Protein AF-0000000066265126 (afdb_homodimer)

Solvent-accessible surface area (backbone atoms only — not comparable to full-atom values): 34921 Å² total; per-residue (Å²): 132,56,65,51,54,45,52,54,51,52,48,54,52,44,32,74,74,66,27,45,79,38,68,47,97,64,68,70,28,28,25,35,37,75,60,47,74,49,71,31,57,50,81,79,28,38,68,54,61,16,38,31,51,66,67,58,68,49,34,56,49,49,48,52,39,28,70,69,29,42,38,51,48,46,66,36,50,76,62,75,32,69,87,62,50,62,64,22,47,50,56,40,66,71,34,91,80,47,82,72,78,91,61,79,62,43,79,63,43,41,74,77,32,68,69,50,27,53,53,49,49,51,53,49,49,50,51,52,50,36,40,72,72,30,71,69,53,24,72,72,36,26,52,70,57,86,30,47,13,22,33,30,43,46,28,78,54,84,55,80,76,46,84,57,72,41,44,43,42,57,63,50,43,55,52,38,52,64,73,44,42,65,46,70,67,43,58,48,54,28,56,44,88,78,55,29,75,71,37,94,64,49,48,35,63,30,34,35,39,48,45,54,58,93,65,19,36,27,38,37,36,38,23,40,49,31,48,49,78,70,49,37,57,49,48,52,33,37,54,46,48,49,46,48,49,52,17,66,64,59,77,36,42,62,36,38,42,31,47,34,25,36,42,34,25,40,47,55,90,41,49,67,55,51,52,52,36,70,70,42,66,77,47,65,56,21,41,73,45,66,50,82,83,60,83,45,83,81,66,64,51,78,88,37,54,46,76,42,76,74,47,55,37,68,68,75,86,73,82,80,87,105,130,56,64,53,54,45,53,55,50,51,48,52,50,45,32,74,73,65,28,46,80,37,68,46,97,64,68,72,30,29,24,33,36,76,62,47,73,50,70,32,55,49,80,79,27,39,70,52,61,17,36,30,51,67,68,59,67,50,36,55,50,49,50,52,39,28,70,69,29,43,40,53,47,45,68,36,50,76,64,75,33,70,86,62,49,63,64,22,48,51,55,39,68,72,36,93,84,47,82,72,77,91,60,78,61,43,78,63,43,40,74,76,32,69,71,50,28,53,52,49,48,52,53,48,49,52,51,52,50,35,38,71,72,29,69,70,52,24,72,72,36,27,53,70,59,86,31,48,12,21,34,32,43,46,28,78,54,83,53,80,77,46,84,57,71,41,45,43,43,57,63,51,42,55,53,37,52,64,74,43,43,65,45,72,66,42,58,48,54,29,56,45,88,76,54,30,74,71,38,96,65,49,48,35,63,30,35,35,38,47,44,57,57,95,68,18,35,28,39,37,36,38,22,41,50,30,48,49,77,69,49,37,58,48,49,51,34,38,54,46,50,50,46,48,49,51,16,66,65,59,76,34,41,64,38,38,41,32,46,34,24,37,40,34,26,40,48,56,90,41,48,67,55,50,52,52,38,71,71,44,66,77,45,67,55,20,41,74,45,66,51,82,84,59,83,45,82,82,65,64,50,76,88,36,52,44,76,42,77,73,48,57,37,67,67,76,87,73,82,80,88,106

Structure (mmCIF, N/CA/C/O backbone):
data_AF-0000000066265126-model_v1
#
loop_
_entity.id
_entity.type
_entity.pdbx_description
1 polymer 'Thymidylate synthase'
#
loop_
_atom_site.group_PDB
_atom_site.id
_atom_site.type_symbol
_atom_site.label_atom_id
_atom_site.label_alt_id
_atom_site.label_comp_id
_atom_site.label_asym_id
_atom_site.label_entity_id
_atom_site.label_seq_id
_atom_site.pdbx_PDB_ins_code
_atom_site.Cartn_x
_atom_site.Cartn_y
_atom_site.Cartn_z
_atom_site.occupancy
_atom_site.B_iso_or_equiv
_atom_site.auth_seq_id
_atom_site.auth_comp_id
_atom_site.auth_asym_id
_atom_site.auth_atom_id
_atom_site.pdbx_PDB_model_num
ATOM 1 N N . MET A 1 1 ? -1.476 -4.152 -31.844 1 84.69 1 MET A N 1
ATOM 2 C CA . MET A 1 1 ? -0.713 -4.703 -30.734 1 84.69 1 MET A CA 1
ATOM 3 C C . MET A 1 1 ? -1.268 -4.211 -29.391 1 84.69 1 MET A C 1
ATOM 5 O O . MET A 1 1 ? -1.67 -3.051 -29.281 1 84.69 1 MET A O 1
ATOM 9 N N . SER A 1 2 ? -1.274 -5.195 -28.438 1 92.25 2 SER A N 1
ATOM 10 C CA . SER A 1 2 ? -1.9 -4.844 -27.172 1 92.25 2 SER A CA 1
ATOM 11 C C . SER A 1 2 ? -1.035 -3.869 -26.375 1 92.25 2 SER A C 1
ATOM 13 O O . SER A 1 2 ? 0.157 -4.109 -26.188 1 92.25 2 SER A O 1
ATOM 15 N N . GLN A 1 3 ? -1.638 -2.768 -25.938 1 95.56 3 GLN A N 1
ATOM 16 C CA . GLN A 1 3 ? -0.918 -1.829 -25.078 1 95.56 3 GLN A CA 1
ATOM 17 C C . GLN A 1 3 ? -0.693 -2.412 -23.688 1 95.56 3 GLN A C 1
ATOM 19 O O . GLN A 1 3 ? 0.295 -2.088 -23.031 1 95.56 3 GLN A O 1
ATOM 24 N N . ASN A 1 4 ? -1.605 -3.26 -23.359 1 96.88 4 ASN A N 1
ATOM 25 C CA . ASN A 1 4 ? -1.471 -3.936 -22.078 1 96.88 4 ASN A CA 1
ATOM 26 C C . ASN A 1 4 ? -0.197 -4.773 -22.016 1 96.88 4 ASN A C 1
ATOM 28 O O . ASN A 1 4 ? 0.584 -4.652 -21.062 1 96.88 4 ASN A O 1
ATOM 32 N N . GLU A 1 5 ? -0.014 -5.539 -23 1 98.06 5 GLU A N 1
ATOM 33 C CA . GLU A 1 5 ? 1.167 -6.398 -22.969 1 98.06 5 GLU A CA 1
ATOM 34 C C . GLU A 1 5 ? 2.43 -5.609 -23.312 1 98.06 5 GLU A C 1
ATOM 36 O O . GLU A 1 5 ? 3.508 -5.898 -22.781 1 98.06 5 GLU A O 1
ATOM 41 N N . GLN A 1 6 ? 2.291 -4.613 -24.156 1 98.44 6 GLN A N 1
ATOM 42 C CA . GLN A 1 6 ? 3.451 -3.812 -24.531 1 98.44 6 GLN A CA 1
ATOM 43 C C . GLN A 1 6 ? 4.086 -3.154 -23.312 1 98.44 6 GLN A C 1
ATOM 45 O O . GLN A 1 6 ? 5.312 -3.086 -23.203 1 98.44 6 GLN A O 1
ATOM 50 N N . GLN A 1 7 ? 3.295 -2.631 -22.469 1 98.38 7 GLN A N 1
ATOM 51 C CA . GLN A 1 7 ? 3.854 -1.966 -21.297 1 98.38 7 GLN A CA 1
ATOM 52 C C . GLN A 1 7 ? 4.641 -2.945 -20.438 1 98.38 7 GLN A C 1
ATOM 54 O O . GLN A 1 7 ? 5.645 -2.57 -19.828 1 98.38 7 GLN A O 1
ATOM 59 N N . TYR A 1 8 ? 4.145 -4.164 -20.328 1 98.69 8 TYR A N 1
ATOM 60 C CA . TYR A 1 8 ? 4.895 -5.199 -19.625 1 98.69 8 TYR A CA 1
ATOM 61 C C . TYR A 1 8 ? 6.254 -5.426 -20.266 1 98.69 8 TYR A C 1
ATOM 63 O O . TYR A 1 8 ? 7.277 -5.477 -19.578 1 98.69 8 TYR A O 1
ATOM 71 N N . LEU A 1 9 ? 6.234 -5.562 -21.547 1 98.81 9 LEU A N 1
ATOM 72 C CA . LEU A 1 9 ? 7.473 -5.801 -22.281 1 98.81 9 LEU A CA 1
ATOM 73 C C . LEU A 1 9 ? 8.406 -4.602 -22.172 1 98.81 9 LEU A C 1
ATOM 75 O O . LEU A 1 9 ? 9.617 -4.766 -22.016 1 98.81 9 LEU A O 1
ATOM 79 N N . ASP A 1 10 ? 7.859 -3.42 -22.266 1 98.81 10 ASP A N 1
ATOM 80 C CA . ASP A 1 10 ? 8.656 -2.209 -22.125 1 98.81 10 ASP A CA 1
ATOM 81 C C . ASP A 1 10 ? 9.344 -2.162 -20.75 1 98.81 10 ASP A C 1
ATOM 83 O O . ASP A 1 10 ? 10.508 -1.773 -20.656 1 98.81 10 ASP A O 1
ATOM 87 N N . LEU A 1 11 ? 8.594 -2.521 -19.734 1 98.88 11 LEU A N 1
ATOM 88 C CA . LEU A 1 11 ? 9.164 -2.494 -18.391 1 98.88 11 LEU A CA 1
ATOM 89 C C . LEU A 1 11 ? 10.234 -3.566 -18.234 1 98.88 11 LEU A C 1
ATOM 91 O O . LEU A 1 11 ? 11.25 -3.344 -17.578 1 98.88 11 LEU A O 1
ATOM 95 N N . ALA A 1 12 ? 10.008 -4.727 -18.797 1 98.81 12 ALA A N 1
ATOM 96 C CA . ALA A 1 12 ? 11.039 -5.758 -18.797 1 98.81 12 ALA A CA 1
ATOM 97 C C . ALA A 1 12 ? 12.352 -5.23 -19.375 1 98.81 12 ALA A C 1
ATOM 99 O O . ALA A 1 12 ? 13.414 -5.398 -18.766 1 98.81 12 ALA A O 1
ATOM 100 N N . GLN A 1 13 ? 12.211 -4.641 -20.516 1 98.81 13 GLN A N 1
ATOM 101 C CA . GLN A 1 13 ? 13.391 -4.078 -21.156 1 98.81 13 GLN A CA 1
ATOM 102 C C . GLN A 1 13 ? 14.039 -3.008 -20.281 1 98.81 13 GLN A C 1
ATOM 104 O O . GLN A 1 13 ? 15.266 -2.941 -20.172 1 98.81 13 GLN A O 1
ATOM 109 N N . LYS A 1 14 ? 13.242 -2.176 -19.719 1 98.88 14 LYS A N 1
ATOM 110 C CA . LYS A 1 14 ? 13.75 -1.106 -18.859 1 98.88 14 LYS A CA 1
ATOM 111 C C . LYS A 1 14 ? 14.539 -1.673 -17.688 1 98.88 14 LYS A C 1
ATOM 113 O O . LYS A 1 14 ? 15.578 -1.135 -17.312 1 98.88 14 LYS A O 1
ATOM 118 N N . ILE A 1 15 ? 14.008 -2.711 -17.016 1 98.81 15 ILE A N 1
ATOM 119 C CA . ILE A 1 15 ? 14.703 -3.346 -15.906 1 98.81 15 ILE A CA 1
ATOM 120 C C . ILE A 1 15 ? 16.062 -3.846 -16.359 1 98.81 15 ILE A C 1
ATOM 122 O O . ILE A 1 15 ? 17.078 -3.658 -15.672 1 98.81 15 ILE A O 1
ATOM 126 N N . LEU A 1 16 ? 16.094 -4.492 -17.516 1 98.5 16 LEU A N 1
ATOM 127 C CA . LEU A 1 16 ? 17.344 -5.02 -18.047 1 98.5 16 LEU A CA 1
ATOM 128 C C . LEU A 1 16 ? 18.344 -3.896 -18.297 1 98.5 16 LEU A C 1
ATOM 130 O O . LEU A 1 16 ? 19.547 -4.043 -18.031 1 98.5 16 LEU A O 1
ATOM 134 N N . ASP A 1 17 ? 17.828 -2.795 -18.766 1 98.56 17 ASP A N 1
ATOM 135 C CA . ASP A 1 17 ? 18.703 -1.704 -19.203 1 98.56 17 ASP A CA 1
ATOM 136 C C . ASP A 1 17 ? 19.156 -0.848 -18.016 1 98.56 17 ASP A C 1
ATOM 138 O O . ASP A 1 17 ? 20.281 -0.363 -18 1 98.56 17 ASP A O 1
ATOM 142 N N . GLU A 1 18 ? 18.234 -0.637 -17.062 1 98.38 18 GLU A N 1
ATOM 143 C CA . GLU A 1 18 ? 18.469 0.432 -16.094 1 98.38 18 GLU A CA 1
ATOM 144 C C . GLU A 1 18 ? 18.453 -0.102 -14.664 1 98.38 18 GLU A C 1
ATOM 146 O O . GLU A 1 18 ? 18.734 0.633 -13.719 1 98.38 18 GLU A O 1
ATOM 151 N N . GLY A 1 19 ? 18.062 -1.335 -14.469 1 98.25 19 GLY A N 1
ATOM 152 C CA . GLY A 1 19 ? 17.922 -1.867 -13.125 1 98.25 19 GLY A CA 1
ATOM 153 C C . GLY A 1 19 ? 19.234 -1.857 -12.344 1 98.25 19 GLY A C 1
ATOM 154 O O . GLY A 1 19 ? 20.297 -2.143 -12.891 1 98.25 19 GLY A O 1
ATOM 155 N N . SER A 1 20 ? 19.188 -1.493 -11.078 1 97.62 20 SER A N 1
ATOM 156 C CA . SER A 1 20 ? 20.344 -1.568 -10.18 1 97.62 20 SER A CA 1
ATOM 157 C C . SER A 1 20 ? 20.672 -3.014 -9.828 1 97.62 20 SER A C 1
ATOM 159 O O . SER A 1 20 ? 19.766 -3.818 -9.578 1 97.62 20 SER A O 1
ATOM 161 N N . HIS A 1 21 ? 21.953 -3.34 -9.836 1 95.75 21 HIS A N 1
ATOM 162 C CA . HIS A 1 21 ? 22.375 -4.66 -9.375 1 95.75 21 HIS A CA 1
ATOM 163 C C . HIS A 1 21 ? 22.328 -4.758 -7.855 1 95.75 21 HIS A C 1
ATOM 165 O O . HIS A 1 21 ? 22.922 -3.93 -7.16 1 95.75 21 HIS A O 1
ATOM 171 N N . LYS A 1 22 ? 21.594 -5.645 -7.371 1 93.44 22 LYS A N 1
ATOM 172 C CA . LYS A 1 22 ? 21.453 -5.828 -5.93 1 93.44 22 LYS A CA 1
ATOM 173 C C . LYS A 1 22 ? 21.625 -7.293 -5.543 1 93.44 22 LYS A C 1
ATOM 175 O O . LYS A 1 22 ? 21.312 -8.188 -6.324 1 93.44 22 LYS A O 1
ATOM 180 N N . GLY A 1 23 ? 22.156 -7.406 -4.324 1 85.38 23 GLY A N 1
ATOM 181 C CA . GLY A 1 23 ? 22.141 -8.742 -3.752 1 85.38 23 GLY A CA 1
ATOM 182 C C . GLY A 1 23 ? 20.766 -9.148 -3.256 1 85.38 23 GLY A C 1
ATOM 183 O O . GLY A 1 23 ? 19.844 -8.328 -3.207 1 85.38 23 GLY A O 1
ATOM 184 N N . ASP A 1 24 ? 20.641 -10.422 -3.025 1 77.69 24 ASP A N 1
ATOM 185 C CA . ASP A 1 24 ? 19.375 -10.914 -2.508 1 77.69 24 ASP A CA 1
ATOM 186 C C . ASP A 1 24 ? 19.578 -12.141 -1.614 1 77.69 24 ASP A C 1
ATOM 188 O O . ASP A 1 24 ? 20.703 -12.609 -1.444 1 77.69 24 ASP A O 1
ATOM 192 N N . ARG A 1 25 ? 18.5 -12.5 -1 1 71 25 ARG A N 1
ATOM 193 C CA . ARG A 1 25 ? 18.5 -13.594 -0.034 1 71 25 ARG A CA 1
ATOM 194 C C . ARG A 1 25 ? 18.953 -14.898 -0.681 1 71 25 ARG A C 1
ATOM 196 O O . ARG A 1 25 ? 19.484 -15.781 -0.003 1 71 25 ARG A O 1
ATOM 203 N N . THR A 1 26 ? 18.781 -15.031 -2.01 1 69.25 26 THR A N 1
ATOM 204 C CA . THR A 1 26 ? 19.094 -16.281 -2.707 1 69.25 26 THR A CA 1
ATOM 205 C C . THR A 1 26 ? 20.578 -16.328 -3.061 1 69.25 26 THR A C 1
ATOM 207 O O . THR A 1 26 ? 21.109 -17.391 -3.377 1 69.25 26 THR A O 1
ATOM 210 N N . GLY A 1 27 ? 21.188 -15.164 -3.158 1 77.69 27 GLY A N 1
ATOM 211 C CA . GLY A 1 27 ? 22.594 -15.086 -3.564 1 77.69 27 GLY A CA 1
ATOM 212 C C . GLY A 1 27 ? 22.766 -14.969 -5.066 1 77.69 27 GLY A C 1
ATOM 213 O O . GLY A 1 27 ? 23.891 -14.773 -5.551 1 77.69 27 GLY A O 1
ATOM 214 N N . THR A 1 28 ? 21.75 -15.039 -5.871 1 81.44 28 THR A N 1
ATOM 215 C CA . THR A 1 28 ? 21.781 -14.977 -7.328 1 81.44 28 THR A CA 1
ATOM 216 C C . THR A 1 28 ? 22.047 -13.555 -7.805 1 81.44 28 THR A C 1
ATOM 218 O O . THR A 1 28 ? 22.75 -13.352 -8.805 1 81.44 28 THR A O 1
ATOM 221 N N . GLY A 1 29 ? 21.531 -12.625 -7.168 1 91.25 29 GLY A N 1
ATOM 222 C CA . GLY A 1 29 ? 21.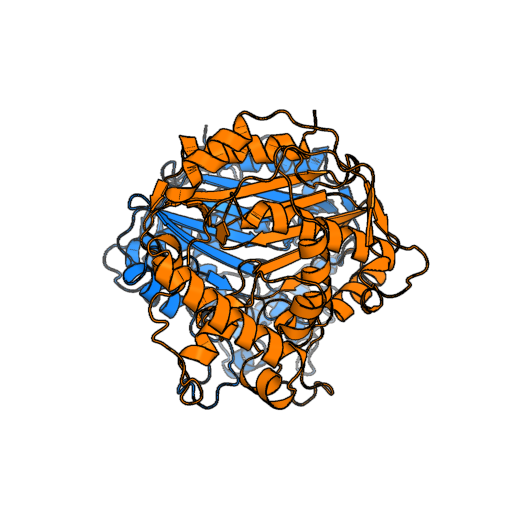594 -11.234 -7.602 1 91.25 29 GLY A CA 1
ATOM 223 C C . GLY A 1 29 ? 20.438 -10.852 -8.516 1 91.25 29 GLY A C 1
ATOM 224 O O . GLY A 1 29 ? 19.844 -11.711 -9.164 1 91.25 29 GLY A O 1
ATOM 225 N N . THR A 1 30 ? 20.109 -9.586 -8.516 1 96.31 30 THR A N 1
ATOM 226 C CA . THR A 1 30 ? 18.969 -9.109 -9.297 1 96.31 30 THR A CA 1
ATOM 227 C C . THR A 1 30 ? 19.297 -7.766 -9.945 1 96.31 30 THR A C 1
ATOM 229 O O . THR A 1 30 ? 20.25 -7.094 -9.562 1 96.31 30 THR A O 1
ATOM 232 N N . ARG A 1 31 ? 18.578 -7.52 -11.016 1 97.69 31 ARG A N 1
ATOM 233 C CA . ARG A 1 31 ? 18.375 -6.164 -11.508 1 97.69 31 ARG A CA 1
ATOM 234 C C . ARG A 1 31 ? 17.031 -5.613 -11.047 1 97.69 31 ARG A C 1
ATOM 236 O O . ARG A 1 31 ? 15.984 -6.191 -11.336 1 97.69 31 ARG A O 1
ATOM 243 N N . SER A 1 32 ? 17.125 -4.504 -10.398 1 98.12 32 SER A N 1
ATOM 244 C CA . SER A 1 32 ? 15.938 -4.07 -9.664 1 98.12 32 SER A CA 1
ATOM 245 C C . SER A 1 32 ? 15.617 -2.605 -9.93 1 98.12 32 SER A C 1
ATOM 247 O O . SER A 1 32 ? 16.531 -1.774 -10.016 1 98.12 32 SER A O 1
ATOM 249 N N . LEU A 1 33 ? 14.383 -2.318 -10.195 1 98.69 33 LEU A N 1
ATOM 250 C CA . LEU A 1 33 ? 13.844 -0.961 -10.203 1 98.69 33 LEU A CA 1
ATOM 251 C C . LEU A 1 33 ? 12.859 -0.754 -9.062 1 98.69 33 LEU A C 1
ATOM 253 O O . LEU A 1 33 ? 12.109 -1.67 -8.703 1 98.69 33 LEU A O 1
ATOM 257 N N . PHE A 1 34 ? 12.875 0.479 -8.477 1 98.75 34 PHE A N 1
ATOM 258 C CA . PHE A 1 34 ? 12.016 0.767 -7.336 1 98.75 34 PHE A CA 1
ATOM 259 C C . PHE A 1 34 ? 10.82 1.609 -7.754 1 98.75 34 PHE A C 1
ATOM 261 O O . PHE A 1 34 ? 10.977 2.627 -8.43 1 98.75 34 PHE A O 1
ATOM 268 N N . GLY A 1 35 ? 9.633 1.168 -7.383 1 98.75 35 GLY A N 1
ATOM 269 C CA . GLY A 1 35 ? 8.43 1.968 -7.535 1 98.75 35 GLY A CA 1
ATOM 270 C C . GLY A 1 35 ? 7.922 2.01 -8.969 1 98.75 35 GLY A C 1
ATOM 271 O O . GLY A 1 35 ? 7.648 3.088 -9.5 1 98.75 35 GLY A O 1
ATOM 272 N N . THR A 1 36 ? 7.848 0.89 -9.633 1 98.88 36 THR A N 1
ATOM 273 C CA . THR A 1 36 ? 7.312 0.853 -10.984 1 98.88 36 THR A CA 1
ATOM 274 C C . THR A 1 36 ? 5.789 0.725 -10.961 1 98.88 36 THR A C 1
ATOM 276 O O . THR A 1 36 ? 5.211 0.361 -9.938 1 98.88 36 THR A O 1
ATOM 279 N N . GLN A 1 37 ? 5.168 1.139 -12.055 1 98.88 37 GLN A N 1
ATOM 280 C CA . GLN A 1 37 ? 3.717 1.03 -12.164 1 98.88 37 GLN A CA 1
ATOM 281 C C . GLN A 1 37 ? 3.293 0.702 -13.594 1 98.88 37 GLN A C 1
ATOM 283 O O . GLN A 1 37 ? 3.842 1.25 -14.547 1 98.88 37 GLN A O 1
ATOM 288 N N . MET A 1 38 ? 2.438 -0.239 -13.75 1 98.88 38 MET A N 1
ATOM 289 C CA . MET A 1 38 ? 1.773 -0.564 -15.008 1 98.88 38 MET A CA 1
ATOM 290 C C . MET A 1 38 ? 0.265 -0.374 -14.891 1 98.88 38 MET A C 1
ATOM 292 O O . MET A 1 38 ? -0.299 -0.498 -13.805 1 98.88 38 MET A O 1
ATOM 296 N N . ARG A 1 39 ? -0.361 -0.034 -15.992 1 98.69 39 ARG A N 1
ATOM 297 C CA . ARG A 1 39 ? -1.805 0.166 -16.062 1 98.69 39 ARG A CA 1
ATOM 298 C C . ARG A 1 39 ? -2.43 -0.688 -17.156 1 98.69 39 ARG A C 1
ATOM 300 O O . ARG A 1 39 ? -2.088 -0.545 -18.328 1 98.69 39 ARG A O 1
ATOM 307 N N . PHE A 1 40 ? -3.322 -1.542 -16.781 1 98.81 40 PHE A N 1
ATOM 308 C CA . PHE A 1 40 ? -3.961 -2.451 -17.719 1 98.81 40 PHE A CA 1
ATOM 309 C C . PHE A 1 40 ? -5.418 -2.066 -17.938 1 98.81 40 PHE A C 1
ATOM 311 O O . PHE A 1 40 ? -6.234 -2.146 -17.016 1 98.81 40 PHE A O 1
ATOM 318 N N . ASN A 1 41 ? -5.691 -1.615 -19.141 1 98.44 41 ASN A N 1
ATOM 319 C CA . ASN A 1 41 ? -7.074 -1.37 -19.547 1 98.44 41 ASN A CA 1
ATOM 320 C C . ASN A 1 41 ? -7.812 -2.674 -19.828 1 98.44 41 ASN A C 1
ATOM 322 O O . ASN A 1 41 ? -7.57 -3.32 -20.844 1 98.44 41 ASN A O 1
ATOM 326 N N . LEU A 1 42 ? -8.766 -3.004 -18.969 1 98.44 42 LEU A N 1
ATOM 327 C CA . LEU A 1 42 ? -9.367 -4.328 -19.062 1 98.44 42 LEU A CA 1
ATOM 328 C C . LEU A 1 42 ? -10.438 -4.371 -20.141 1 98.44 42 LEU A C 1
ATOM 330 O O . LEU A 1 42 ? -10.953 -5.445 -20.469 1 98.44 42 LEU A O 1
ATOM 334 N N . ALA A 1 43 ? -10.75 -3.236 -20.734 1 96.19 43 ALA A N 1
ATOM 335 C CA . ALA A 1 43 ? -11.633 -3.203 -21.891 1 96.19 43 ALA A CA 1
ATOM 336 C C . ALA A 1 43 ? -10.922 -3.719 -23.141 1 96.19 43 ALA A C 1
ATOM 338 O O . ALA A 1 43 ? -11.57 -4.09 -24.125 1 96.19 43 ALA A O 1
ATOM 339 N N . GLU A 1 44 ? -9.641 -3.703 -23.141 1 96.5 44 GLU A N 1
ATOM 340 C CA . GLU A 1 44 ? -8.859 -4.148 -24.297 1 96.5 44 GLU A CA 1
ATOM 341 C C . GLU A 1 44 ? -8.898 -5.668 -24.438 1 96.5 44 GLU A C 1
ATOM 343 O O . GLU A 1 44 ? -8.695 -6.199 -25.531 1 96.5 44 GLU A O 1
ATOM 348 N N . GLY A 1 45 ? -9.133 -6.336 -23.359 1 97.44 45 GLY A N 1
ATOM 349 C CA . GLY A 1 45 ? -9.031 -7.777 -23.219 1 97.44 45 GLY A CA 1
ATOM 350 C C . GLY A 1 45 ? -8.445 -8.211 -21.891 1 97.44 45 GLY A C 1
ATOM 351 O O . GLY A 1 45 ? -8.008 -7.375 -21.109 1 97.44 45 GLY A O 1
ATOM 352 N N . PHE A 1 46 ? -8.484 -9.523 -21.672 1 98.69 46 PHE A N 1
ATOM 353 C CA . PHE A 1 46 ? -7.914 -10.023 -20.438 1 98.69 46 PHE A CA 1
ATOM 354 C C . PHE A 1 46 ? -6.391 -10.055 -20.516 1 98.69 46 PHE A C 1
ATOM 356 O O . PHE A 1 46 ? -5.824 -10.656 -21.438 1 98.69 46 PHE A O 1
ATOM 363 N N . PRO A 1 47 ? -5.711 -9.406 -19.594 1 98.69 47 PRO A N 1
ATOM 364 C CA . PRO A 1 47 ? -4.262 -9.227 -19.719 1 98.69 47 PRO A CA 1
ATOM 365 C C . PRO A 1 47 ? -3.475 -10.477 -19.312 1 98.69 47 PRO A C 1
ATOM 367 O O . PRO A 1 47 ? -2.664 -10.422 -18.391 1 98.69 47 PRO A O 1
ATOM 370 N N . LEU A 1 48 ? -3.697 -11.539 -20.031 1 98.69 48 LEU A N 1
ATOM 371 C CA . LEU A 1 48 ? -2.875 -12.75 -20.016 1 98.69 48 LEU A CA 1
ATOM 372 C C . LEU A 1 48 ? -1.806 -12.688 -21.109 1 98.69 48 LEU A C 1
ATOM 374 O O . LEU A 1 48 ? -2.125 -12.617 -22.297 1 98.69 48 LEU A O 1
ATOM 378 N N . LEU A 1 49 ? -0.553 -12.672 -20.672 1 98.62 49 LEU A N 1
ATOM 379 C CA . LEU A 1 49 ? 0.525 -12.438 -21.625 1 98.62 49 LEU A CA 1
ATOM 380 C C . LEU A 1 49 ? 0.488 -13.469 -22.75 1 98.62 49 LEU A C 1
ATOM 382 O O . LEU A 1 49 ? 0.12 -14.625 -22.531 1 98.62 49 LEU A O 1
ATOM 386 N N . THR A 1 50 ? 0.936 -13.078 -23.906 1 98.75 50 THR A N 1
ATOM 387 C CA . THR A 1 50 ? 0.876 -13.945 -25.078 1 98.75 50 THR A CA 1
ATOM 388 C C . THR A 1 50 ? 2.279 -14.258 -25.594 1 98.75 50 THR A C 1
ATOM 390 O O . THR A 1 50 ? 2.467 -15.195 -26.375 1 98.75 50 THR A O 1
ATOM 393 N N . THR A 1 51 ? 3.26 -13.492 -25.141 1 98.75 51 THR A N 1
ATOM 394 C CA . THR A 1 51 ? 4.629 -13.695 -25.609 1 98.75 51 THR A CA 1
ATOM 395 C C . THR A 1 51 ? 5.258 -14.906 -24.938 1 98.75 51 THR A C 1
ATOM 397 O O . THR A 1 51 ? 6.34 -15.352 -25.312 1 98.75 51 THR A O 1
ATOM 400 N N . LYS A 1 52 ? 4.668 -15.406 -23.984 1 98.44 52 LYS A N 1
ATOM 401 C CA . LYS A 1 52 ? 4.93 -16.719 -23.391 1 98.44 52 LYS A CA 1
ATOM 402 C C . LYS A 1 52 ? 3.654 -17.312 -22.797 1 98.44 52 LYS A C 1
ATOM 404 O O . LYS A 1 52 ? 2.715 -16.594 -22.469 1 98.44 52 LYS A O 1
ATOM 409 N N . LYS A 1 53 ? 3.668 -18.594 -22.734 1 98.19 53 LYS A N 1
ATOM 410 C CA . LYS A 1 53 ? 2.504 -19.25 -22.156 1 98.19 53 LYS A CA 1
ATOM 411 C C . LYS A 1 53 ? 2.404 -18.984 -20.656 1 98.19 53 LYS A C 1
ATOM 413 O O . LYS A 1 53 ? 3.381 -19.156 -19.922 1 98.19 53 LYS A O 1
ATOM 418 N N . VAL A 1 54 ? 1.302 -18.453 -20.188 1 97.81 54 VAL A N 1
ATOM 419 C CA . VAL A 1 54 ? 0.942 -18.297 -18.781 1 97.81 54 VAL A CA 1
ATOM 420 C C . VAL A 1 54 ? -0.226 -19.219 -18.438 1 97.81 54 VAL A C 1
ATOM 422 O O . VAL A 1 54 ? -1.309 -19.094 -19.016 1 97.81 54 VAL A O 1
ATOM 425 N N . PHE A 1 55 ? -0.039 -20.094 -17.594 1 97.25 55 PHE A N 1
ATOM 426 C CA . PHE A 1 55 ? -1.006 -21.156 -17.328 1 97.25 55 PHE A CA 1
ATOM 427 C C . PHE A 1 55 ? -2.139 -20.641 -16.438 1 97.25 55 PHE A C 1
ATOM 429 O O . PHE A 1 55 ? -2.023 -20.625 -15.219 1 97.25 55 PHE A O 1
ATOM 436 N N . PHE A 1 56 ? -3.236 -20.375 -17.094 1 98.25 56 PHE A N 1
ATOM 437 C CA . PHE A 1 56 ? -4.371 -19.719 -16.453 1 98.25 56 PHE A CA 1
ATOM 438 C C . PHE A 1 56 ? -4.988 -20.625 -15.391 1 98.25 56 PHE A C 1
ATOM 440 O O . PHE A 1 56 ? -5.523 -20.141 -14.391 1 98.25 56 PHE A O 1
ATOM 447 N N . GLY A 1 57 ? -4.93 -21.906 -15.555 1 97.94 57 GLY A N 1
ATOM 448 C CA . GLY A 1 57 ? -5.445 -22.828 -14.562 1 97.94 57 GLY A CA 1
ATOM 449 C C . GLY A 1 57 ? -4.809 -22.672 -13.195 1 97.94 57 GLY A C 1
ATOM 450 O O . GLY A 1 57 ? -5.48 -22.797 -12.172 1 97.94 57 GLY A O 1
ATOM 451 N N . LEU A 1 58 ? -3.529 -22.391 -13.164 1 97.81 58 LEU A N 1
ATOM 452 C CA . LEU A 1 58 ? -2.814 -22.172 -11.906 1 97.81 58 LEU A CA 1
ATOM 453 C C . LEU A 1 58 ? -3.254 -20.875 -11.258 1 97.81 58 LEU A C 1
ATOM 455 O O . LEU A 1 58 ? -3.4 -20.797 -10.031 1 97.81 58 LEU A O 1
ATOM 459 N N . ILE A 1 59 ? -3.482 -19.922 -12.078 1 98 59 ILE A N 1
ATOM 460 C CA . ILE A 1 59 ? -3.871 -18.594 -11.609 1 98 59 ILE A CA 1
ATOM 461 C C . ILE A 1 59 ? -5.254 -18.656 -10.961 1 98 59 ILE A C 1
ATOM 463 O O . ILE A 1 59 ? -5.445 -18.188 -9.844 1 98 59 ILE A O 1
ATOM 467 N N . LYS A 1 60 ? -6.254 -19.188 -11.633 1 97.88 60 LYS A N 1
ATOM 468 C CA . LYS A 1 60 ? -7.609 -19.188 -11.094 1 97.88 60 LYS A CA 1
ATOM 469 C C . LYS A 1 60 ? -7.711 -20.078 -9.859 1 97.88 60 LYS A C 1
ATOM 471 O O . LYS A 1 60 ? -8.398 -19.75 -8.898 1 97.88 60 LYS A O 1
ATOM 476 N N . SER A 1 61 ? -6.949 -21.281 -9.812 1 98.25 61 SER A N 1
ATOM 477 C CA . SER A 1 61 ? -6.992 -22.125 -8.617 1 98.25 61 SER A CA 1
ATOM 478 C C . SER A 1 61 ? -6.371 -21.422 -7.418 1 98.25 61 SER A C 1
ATOM 480 O O . SER A 1 61 ? -6.879 -21.516 -6.301 1 98.25 61 SER A O 1
ATOM 482 N N . GLU A 1 62 ? -5.312 -20.734 -7.641 1 97.81 62 GLU A N 1
ATOM 483 C CA . GLU A 1 62 ? -4.676 -20 -6.551 1 97.81 62 GLU A CA 1
ATOM 484 C C . GLU A 1 62 ? -5.578 -18.875 -6.035 1 97.81 62 GLU A C 1
ATOM 486 O O . GLU A 1 62 ? -5.715 -18.703 -4.824 1 97.81 62 GLU A O 1
ATOM 491 N N . LEU A 1 63 ? -6.152 -18.125 -6.953 1 98.38 63 LEU A N 1
ATOM 492 C CA . LEU A 1 63 ? -7.035 -17.047 -6.523 1 98.38 63 LEU A CA 1
ATOM 493 C C . LEU A 1 63 ? -8.227 -17.594 -5.746 1 98.38 63 LEU A C 1
ATOM 495 O O . LEU A 1 63 ? -8.617 -17.031 -4.719 1 98.38 63 LEU A O 1
ATOM 499 N N . LEU A 1 64 ? -8.836 -18.656 -6.254 1 98.56 64 LEU A N 1
ATOM 500 C CA . LEU A 1 64 ? -9.945 -19.281 -5.543 1 98.56 64 LEU A CA 1
ATOM 501 C C . LEU A 1 64 ? -9.508 -19.766 -4.164 1 98.56 64 LEU A C 1
ATOM 503 O O . LEU A 1 64 ? -10.266 -19.656 -3.195 1 98.56 64 LEU A O 1
ATOM 507 N N . TRP A 1 65 ? -8.266 -20.297 -4.082 1 97.75 65 TRP A N 1
ATOM 508 C CA . TRP A 1 65 ? -7.68 -20.703 -2.812 1 97.75 65 TRP A CA 1
ATOM 509 C C . TRP A 1 65 ? -7.582 -19.516 -1.855 1 97.75 65 TRP A C 1
ATOM 511 O O . TRP A 1 65 ? -7.898 -19.641 -0.671 1 97.75 65 TRP A O 1
ATOM 521 N N . PHE A 1 66 ? -7.191 -18.328 -2.342 1 97.38 66 PHE A N 1
ATOM 522 C CA . PHE A 1 66 ? -7.152 -17.109 -1.541 1 97.38 66 PHE A CA 1
ATOM 523 C C . PHE A 1 66 ? -8.555 -16.734 -1.069 1 97.38 66 PHE A C 1
ATOM 525 O O . PHE A 1 66 ? -8.758 -16.438 0.111 1 97.38 66 PHE A O 1
ATOM 532 N N . LEU A 1 67 ? -9.484 -16.766 -1.952 1 98 67 LEU A N 1
ATOM 533 C CA . LEU A 1 67 ? -10.836 -16.297 -1.67 1 98 67 LEU A CA 1
ATOM 534 C C . LEU A 1 67 ? -11.531 -17.219 -0.673 1 98 67 LEU A C 1
ATOM 536 O O . LEU A 1 67 ? -12.453 -16.797 0.026 1 98 67 LEU A O 1
ATOM 540 N N . ARG A 1 68 ? -11.039 -18.406 -0.556 1 96.12 68 ARG A N 1
ATOM 541 C CA . ARG A 1 68 ? -11.555 -19.359 0.419 1 96.12 68 ARG A CA 1
ATOM 542 C C . ARG A 1 68 ? -10.977 -19.094 1.804 1 96.12 68 ARG A C 1
ATOM 544 O O . ARG A 1 68 ? -11.461 -19.641 2.799 1 96.12 68 ARG A O 1
ATOM 551 N N . GLY A 1 69 ? -9.992 -18.281 1.845 1 95.75 69 GLY A N 1
ATOM 552 C CA . GLY A 1 69 ? -9.289 -18.031 3.098 1 95.75 69 GLY A CA 1
ATOM 553 C C . GLY A 1 69 ? -8.406 -19.203 3.518 1 95.75 69 GLY A C 1
ATOM 554 O O . GLY A 1 69 ? -8.055 -19.328 4.691 1 95.75 69 GLY A O 1
ATOM 555 N N . ASP A 1 70 ? -8.055 -19.969 2.564 1 93.62 70 ASP A N 1
ATOM 556 C CA . ASP A 1 70 ? -7.305 -21.203 2.832 1 93.62 70 ASP A CA 1
ATOM 557 C C . ASP A 1 70 ? -5.801 -20.922 2.875 1 93.62 70 ASP A C 1
ATOM 559 O O . ASP A 1 70 ? -5.312 -20 2.225 1 93.62 70 ASP A O 1
ATOM 563 N N . ASN A 1 71 ? -5.156 -21.641 3.713 1 93.81 71 ASN A N 1
ATOM 564 C CA . ASN A 1 71 ? -3.699 -21.578 3.754 1 93.81 71 ASN A CA 1
ATOM 565 C C . ASN A 1 71 ? -3.094 -22.984 3.824 1 93.81 71 ASN A C 1
ATOM 567 O O . ASN A 1 71 ? -1.937 -23.141 4.219 1 93.81 71 ASN A O 1
ATOM 571 N N . ASN A 1 72 ? -3.959 -23.984 3.592 1 95.69 72 ASN A N 1
ATOM 572 C CA . ASN A 1 72 ? -3.516 -25.359 3.35 1 95.69 72 ASN A CA 1
ATOM 573 C C . ASN A 1 72 ? -3.391 -25.641 1.858 1 95.69 72 ASN A C 1
ATOM 575 O O . ASN A 1 72 ? -4.254 -25.25 1.07 1 95.69 72 ASN A O 1
ATOM 579 N N . ILE A 1 73 ? -2.4 -26.438 1.431 1 96.62 73 ILE A N 1
ATOM 580 C CA . ILE A 1 73 ? -2.076 -26.531 0.012 1 96.62 73 ILE A CA 1
ATOM 581 C C . ILE A 1 73 ? -2.873 -27.672 -0.624 1 96.62 73 ILE A C 1
ATOM 583 O O . ILE A 1 73 ? -2.795 -27.891 -1.834 1 96.62 73 ILE A O 1
ATOM 587 N N . ARG A 1 74 ? -3.65 -28.484 0.127 1 97.81 74 ARG A N 1
ATOM 588 C CA . ARG A 1 74 ? -4.375 -29.609 -0.446 1 97.81 74 ARG A CA 1
ATOM 589 C C . ARG A 1 74 ? -5.246 -29.172 -1.614 1 97.81 74 ARG A C 1
ATOM 591 O O . ARG A 1 74 ? -5.25 -29.797 -2.672 1 97.81 74 ARG A O 1
ATOM 598 N N . PHE A 1 75 ? -5.992 -28.109 -1.432 1 97.12 75 PHE A N 1
ATOM 599 C CA . PHE A 1 75 ? -6.852 -27.625 -2.5 1 97.12 75 PHE A CA 1
ATOM 600 C C . PHE A 1 75 ? -6.047 -27.359 -3.768 1 97.12 75 PHE A C 1
ATOM 602 O O . PHE A 1 75 ? -6.492 -27.688 -4.871 1 97.12 75 PHE A O 1
ATOM 609 N N . LEU A 1 76 ? -4.93 -26.703 -3.648 1 97.62 76 LEU A N 1
ATOM 610 C CA . LEU A 1 76 ? -4.078 -26.406 -4.793 1 97.62 76 LEU A CA 1
ATOM 611 C C . LEU A 1 76 ? -3.625 -27.703 -5.48 1 97.62 76 LEU A C 1
ATOM 613 O O . LEU A 1 76 ? -3.697 -27.812 -6.707 1 97.62 76 LEU A O 1
ATOM 617 N N . LEU A 1 77 ? -3.229 -28.656 -4.668 1 97.88 77 LEU A N 1
ATOM 618 C CA . LEU A 1 77 ? -2.738 -29.922 -5.219 1 97.88 77 LEU A CA 1
ATOM 619 C C . LEU A 1 77 ? -3.865 -30.703 -5.891 1 97.88 77 LEU A C 1
ATOM 621 O O . LEU A 1 77 ? -3.643 -31.391 -6.883 1 97.88 77 LEU A O 1
ATOM 625 N N . GLU A 1 78 ? -5.055 -30.578 -5.367 1 97.75 78 GLU A N 1
ATOM 626 C CA . GLU A 1 78 ? -6.227 -31.188 -5.988 1 97.75 78 GLU A CA 1
ATOM 627 C C . GLU A 1 78 ? -6.473 -30.625 -7.383 1 97.75 78 GLU A C 1
ATOM 629 O O . GLU A 1 78 ? -7.141 -31.25 -8.203 1 97.75 78 GLU A O 1
ATOM 634 N N . HIS A 1 79 ? -5.914 -29.484 -7.641 1 97.5 79 HIS A N 1
ATOM 635 C CA . HIS A 1 79 ? -6.09 -28.844 -8.938 1 97.5 79 HIS A CA 1
ATOM 636 C C . HIS A 1 79 ? -4.762 -28.734 -9.68 1 97.5 79 HIS A C 1
ATOM 638 O O . HIS A 1 79 ? -4.57 -27.812 -10.477 1 97.5 79 HIS A O 1
ATOM 644 N N . ASN A 1 80 ? -3.836 -29.562 -9.281 1 96.38 80 ASN A N 1
ATOM 645 C CA . ASN A 1 80 ? -2.545 -29.734 -9.945 1 96.38 80 ASN A CA 1
ATOM 646 C C . ASN A 1 80 ? -1.734 -28.438 -9.906 1 96.38 80 ASN A C 1
ATOM 648 O O . ASN A 1 80 ? -1.092 -28.078 -10.898 1 96.38 80 ASN A O 1
ATOM 652 N N . ASN A 1 81 ? -1.918 -27.688 -8.93 1 96.88 81 ASN A N 1
ATOM 653 C CA . ASN A 1 81 ? -1.148 -26.469 -8.688 1 96.88 81 ASN A CA 1
ATOM 654 C C . ASN A 1 81 ? -0.03 -26.703 -7.676 1 96.88 81 ASN A C 1
ATOM 656 O O . ASN A 1 81 ? -0.291 -26.875 -6.48 1 96.88 81 ASN A O 1
ATOM 660 N N . HIS A 1 82 ? 1.197 -26.656 -8.133 1 93.25 82 HIS A N 1
ATOM 661 C CA . HIS A 1 82 ? 2.344 -27.031 -7.316 1 93.25 82 HIS A CA 1
ATOM 662 C C . HIS A 1 82 ? 3.193 -25.828 -6.949 1 93.25 82 HIS A C 1
ATOM 664 O O . HIS A 1 82 ? 4.363 -25.969 -6.59 1 93.25 82 HIS A O 1
ATOM 670 N N . ILE A 1 83 ? 2.656 -24.641 -7.047 1 87.81 83 ILE A N 1
ATOM 671 C CA . ILE A 1 83 ? 3.385 -23.391 -6.871 1 87.81 83 ILE A CA 1
ATOM 672 C C . ILE A 1 83 ? 3.869 -23.281 -5.43 1 87.81 83 ILE A C 1
ATOM 674 O O . ILE A 1 83 ? 4.965 -22.781 -5.176 1 87.81 83 ILE A O 1
ATOM 678 N N . TRP A 1 84 ? 3.133 -23.828 -4.441 1 88.94 84 TRP A N 1
ATOM 679 C CA . TRP A 1 84 ? 3.402 -23.547 -3.033 1 88.94 84 TRP A CA 1
ATOM 680 C C . TRP A 1 84 ? 3.912 -24.797 -2.326 1 88.94 84 TRP A C 1
ATOM 682 O O . TRP A 1 84 ? 4.238 -24.766 -1.139 1 88.94 84 TRP A O 1
ATOM 692 N N . ASP A 1 85 ? 3.984 -25.891 -2.959 1 91.19 85 ASP A N 1
ATOM 693 C CA . ASP A 1 85 ? 4.188 -27.156 -2.268 1 91.19 85 ASP A CA 1
ATOM 694 C C . ASP A 1 85 ? 5.609 -27.266 -1.722 1 91.19 85 ASP A C 1
ATOM 696 O O . ASP A 1 85 ? 5.859 -28 -0.768 1 91.19 85 ASP A O 1
ATOM 700 N N . GLU A 1 86 ? 6.52 -26.469 -2.35 1 88.31 86 GLU A N 1
ATOM 701 C CA . GLU A 1 86 ? 7.895 -26.594 -1.882 1 88.31 86 GLU A CA 1
ATOM 702 C C . GLU A 1 86 ? 8.055 -26.031 -0.473 1 88.31 86 GLU A C 1
ATOM 704 O O . GLU A 1 86 ? 8.875 -26.516 0.308 1 88.31 86 GLU A O 1
ATOM 709 N N . TRP A 1 87 ? 7.309 -25.062 -0.172 1 87.56 87 TRP A N 1
ATOM 710 C CA . TRP A 1 87 ? 7.367 -24.5 1.173 1 87.56 87 TRP A CA 1
ATOM 711 C C . TRP A 1 87 ? 6.867 -25.5 2.207 1 87.56 87 TRP A C 1
ATOM 713 O O . TRP A 1 87 ? 7.469 -25.656 3.271 1 87.56 87 TRP A O 1
ATOM 723 N N . ALA A 1 88 ? 5.828 -26.109 1.889 1 92.56 88 ALA A N 1
ATOM 724 C CA . ALA A 1 88 ? 5.277 -27.125 2.773 1 92.56 88 ALA A CA 1
ATOM 725 C C . ALA A 1 88 ? 6.188 -28.344 2.826 1 92.56 88 ALA A C 1
ATOM 727 O O . ALA A 1 88 ? 6.355 -28.953 3.885 1 92.56 88 ALA A O 1
ATOM 728 N N . PHE A 1 89 ? 6.738 -28.672 1.698 1 95.31 89 PHE A N 1
ATOM 729 C CA . PHE A 1 89 ? 7.668 -29.797 1.623 1 95.31 89 PHE A CA 1
ATOM 730 C C . PHE A 1 89 ? 8.859 -29.578 2.547 1 95.31 89 PHE A C 1
ATOM 732 O O . PHE A 1 89 ? 9.281 -30.484 3.262 1 95.31 89 PHE A O 1
ATOM 739 N N . LYS A 1 90 ? 9.359 -28.406 2.51 1 93.31 90 LYS A N 1
ATOM 740 C CA . LYS A 1 90 ? 10.5 -28.062 3.354 1 93.31 90 LYS A CA 1
ATOM 741 C C . LYS A 1 90 ? 10.18 -28.266 4.828 1 93.31 90 LYS A C 1
ATOM 743 O O . LYS A 1 90 ? 11 -28.797 5.582 1 93.31 90 LYS A O 1
ATOM 748 N N . LYS A 1 91 ? 9.023 -27.906 5.246 1 92.88 91 LYS A N 1
ATOM 749 C CA . LYS A 1 91 ? 8.586 -28.109 6.621 1 92.88 91 LYS A CA 1
ATOM 750 C C . LYS A 1 91 ? 8.633 -29.594 6.992 1 92.88 91 LYS A C 1
ATOM 752 O O . LYS A 1 91 ? 9.055 -29.953 8.094 1 92.88 91 LYS A O 1
ATOM 757 N N . TRP A 1 92 ? 8.227 -30.391 6.07 1 96.44 92 TRP A N 1
ATOM 758 C CA . TRP A 1 92 ? 8.18 -31.828 6.305 1 96.44 92 TRP A CA 1
ATOM 759 C C . TRP A 1 92 ? 9.586 -32.406 6.406 1 96.44 92 TRP A C 1
ATOM 761 O O . TRP A 1 92 ? 9.906 -33.125 7.363 1 96.44 92 TRP A O 1
ATOM 771 N N . ILE A 1 93 ? 10.43 -32.062 5.52 1 96.44 93 ILE A N 1
ATOM 772 C CA . ILE A 1 93 ? 11.742 -32.719 5.457 1 96.44 93 ILE A CA 1
ATOM 773 C C . ILE A 1 93 ? 12.609 -32.219 6.613 1 96.44 93 ILE A C 1
ATOM 775 O O . ILE A 1 93 ? 13.617 -32.844 6.945 1 96.44 93 ILE A O 1
ATOM 779 N N . GLU A 1 94 ? 12.25 -31.125 7.203 1 95.31 94 GLU A N 1
ATOM 780 C CA . GLU A 1 94 ? 13.008 -30.609 8.344 1 95.31 94 GLU A CA 1
ATOM 781 C C . GLU A 1 94 ? 12.422 -31.094 9.664 1 95.31 94 GLU A C 1
ATOM 783 O O . GLU A 1 94 ? 12.977 -30.828 10.734 1 95.31 94 GLU A O 1
ATOM 788 N N . SER A 1 95 ? 11.383 -31.797 9.594 1 96 95 SER A N 1
ATOM 789 C CA . SER A 1 95 ? 10.727 -32.281 10.789 1 96 95 SER A CA 1
ATOM 790 C C . SER A 1 95 ? 11.32 -33.625 11.227 1 96 95 SER A C 1
ATOM 792 O O . SER A 1 95 ? 12.062 -34.25 10.469 1 96 95 SER A O 1
ATOM 794 N N . ASP A 1 96 ? 10.898 -34.062 12.445 1 95.69 96 ASP A N 1
ATOM 795 C CA . ASP A 1 96 ? 11.359 -35.344 12.984 1 95.69 96 ASP A CA 1
ATOM 796 C C . ASP A 1 96 ? 10.594 -36.5 12.383 1 95.69 96 ASP A C 1
ATOM 798 O O . ASP A 1 96 ? 10.961 -37.656 12.578 1 95.69 96 ASP A O 1
ATOM 802 N N . LYS A 1 97 ? 9.648 -36.156 11.539 1 95.38 97 LYS A N 1
ATOM 803 C CA . LYS A 1 97 ? 8.82 -37.219 10.961 1 95.38 97 LYS A CA 1
ATOM 804 C C . LYS A 1 97 ? 9.352 -37.656 9.594 1 95.38 97 LYS A C 1
ATOM 806 O O . LYS A 1 97 ? 8.945 -38.688 9.062 1 95.38 97 LYS A O 1
ATOM 811 N N . TYR A 1 98 ? 10.203 -36.938 9.102 1 97.44 98 TYR A N 1
ATOM 812 C CA . TYR A 1 98 ? 10.805 -37.312 7.828 1 97.44 98 TYR A CA 1
ATOM 813 C C . TYR A 1 98 ? 11.953 -38.281 8.023 1 97.44 98 TYR A C 1
ATOM 815 O O . TYR A 1 98 ? 12.906 -38 8.766 1 97.44 98 TYR A O 1
ATOM 823 N N . THR A 1 99 ? 11.914 -39.438 7.281 1 95.44 99 THR A N 1
ATOM 824 C CA . THR A 1 99 ? 12.938 -40.469 7.43 1 95.44 99 THR A CA 1
ATOM 825 C C . THR A 1 99 ? 13.547 -40.844 6.078 1 95.44 99 THR A C 1
ATOM 827 O O . THR A 1 99 ? 14.156 -41.875 5.926 1 95.44 99 THR A O 1
ATOM 830 N N . GLY A 1 100 ? 13.297 -40 5.145 1 96.31 100 GLY A N 1
ATOM 831 C CA . GLY A 1 100 ? 13.82 -40.25 3.811 1 96.31 100 GLY A CA 1
ATOM 832 C C . GLY A 1 100 ? 15.25 -39.75 3.633 1 96.31 100 GLY A C 1
ATOM 833 O O . GLY A 1 100 ? 15.922 -39.438 4.609 1 96.31 100 GLY A O 1
ATOM 834 N N . PRO A 1 101 ? 15.734 -39.75 2.402 1 97.31 101 PRO A N 1
ATOM 835 C CA . PRO A 1 101 ? 17.094 -39.312 2.125 1 97.31 101 PRO A CA 1
ATOM 836 C C . PRO A 1 101 ? 17.297 -37.812 2.436 1 97.31 101 PRO A C 1
ATOM 838 O O . PRO A 1 101 ? 16.328 -37.094 2.592 1 97.31 101 PRO A O 1
ATOM 841 N N . ASP A 1 102 ? 18.562 -37.5 2.479 1 96.25 102 ASP A N 1
ATOM 842 C CA . ASP A 1 102 ? 18.922 -36.125 2.766 1 96.25 102 ASP A CA 1
ATOM 843 C C . ASP A 1 102 ? 18.359 -35.188 1.697 1 96.25 102 ASP A C 1
ATOM 845 O O . ASP A 1 102 ? 18.656 -35.344 0.51 1 96.25 102 ASP A O 1
ATOM 849 N N . MET A 1 103 ? 17.594 -34.188 2.148 1 95.56 103 MET A N 1
ATOM 850 C CA . MET A 1 103 ? 16.953 -33.25 1.229 1 95.56 103 MET A CA 1
ATOM 851 C C . MET A 1 103 ? 17.5 -31.844 1.422 1 95.56 103 MET A C 1
ATOM 853 O O . MET A 1 103 ? 16.875 -30.859 1.013 1 95.56 103 MET A O 1
ATOM 857 N N . THR A 1 104 ? 18.594 -31.734 2.051 1 91.69 104 THR A N 1
ATOM 858 C CA . THR A 1 104 ? 19.219 -30.438 2.23 1 91.69 104 THR A CA 1
ATOM 859 C C . THR A 1 104 ? 19.484 -29.766 0.882 1 91.69 104 THR A C 1
ATOM 861 O O . THR A 1 104 ? 19.969 -30.406 -0.05 1 91.69 104 THR A O 1
ATOM 864 N N . ASN A 1 105 ? 19.078 -28.5 0.689 1 88.06 105 ASN A N 1
ATOM 865 C CA . ASN A 1 105 ? 19.266 -27.719 -0.527 1 88.06 105 ASN A CA 1
ATOM 866 C C . ASN A 1 105 ? 18.656 -28.406 -1.741 1 88.06 105 ASN A C 1
ATOM 868 O O . ASN A 1 105 ? 19.25 -28.438 -2.816 1 88.06 105 ASN A O 1
ATOM 872 N N . PHE A 1 106 ? 17.531 -29.062 -1.525 1 91 106 PHE A N 1
ATOM 873 C CA . PHE A 1 106 ? 16.922 -29.875 -2.576 1 91 106 PHE A CA 1
ATOM 874 C C . PHE A 1 106 ? 16.688 -29.047 -3.832 1 91 106 PHE A C 1
ATOM 876 O O . PHE A 1 106 ? 16.828 -29.547 -4.949 1 91 106 PHE A O 1
ATOM 883 N N . GLY A 1 107 ? 16.312 -27.719 -3.691 1 84 107 GLY A N 1
ATOM 884 C CA . GLY A 1 107 ? 16.062 -26.875 -4.84 1 84 107 GLY A CA 1
ATOM 885 C C . GLY A 1 107 ? 17.281 -26.703 -5.734 1 84 107 GLY A C 1
ATOM 886 O O . GLY A 1 107 ? 17.188 -26.844 -6.957 1 84 107 GLY A O 1
ATOM 887 N N . LEU A 1 108 ? 18.359 -26.5 -5.16 1 82.25 108 LEU A N 1
ATOM 888 C CA . LEU A 1 108 ? 19.609 -26.312 -5.895 1 82.25 108 LEU A CA 1
ATOM 889 C C . LEU A 1 108 ? 20.156 -27.641 -6.387 1 82.25 108 LEU A C 1
ATOM 891 O O . LEU A 1 108 ? 20.562 -27.766 -7.543 1 82.25 108 LEU A O 1
ATOM 895 N N . ARG A 1 109 ? 20.125 -28.609 -5.512 1 88.38 109 ARG A N 1
ATOM 896 C CA . ARG A 1 109 ? 20.719 -29.906 -5.809 1 88.38 109 ARG A CA 1
ATOM 897 C C . ARG A 1 109 ? 19.969 -30.609 -6.938 1 88.38 109 ARG A C 1
ATOM 899 O O . ARG A 1 109 ? 20.562 -31.312 -7.746 1 88.38 109 ARG A O 1
ATOM 906 N N . SER A 1 110 ? 18.656 -30.422 -6.977 1 89.81 110 SER A N 1
ATOM 907 C CA . SER A 1 110 ? 17.844 -31.094 -7.98 1 89.81 110 SER A CA 1
ATOM 908 C C . SER A 1 110 ? 18.141 -30.562 -9.375 1 89.81 110 SER A C 1
ATOM 910 O O . SER A 1 110 ? 17.859 -31.234 -10.375 1 89.81 110 SER A O 1
ATOM 912 N N . GLN A 1 111 ? 18.734 -29.375 -9.461 1 82.06 111 GLN A N 1
ATOM 913 C CA . GLN A 1 111 ? 19.031 -28.766 -10.742 1 82.06 111 GLN A CA 1
ATOM 914 C C . GLN A 1 111 ? 20.406 -29.203 -11.266 1 82.06 111 GLN A C 1
ATOM 916 O O . GLN A 1 111 ? 20.656 -29.141 -12.469 1 82.06 111 GLN A O 1
ATOM 921 N N . THR A 1 112 ? 21.266 -29.656 -10.406 1 87.25 112 THR A N 1
ATOM 922 C CA . THR A 1 112 ? 22.641 -29.906 -10.797 1 87.25 112 THR A CA 1
ATOM 923 C C . THR A 1 112 ? 22.969 -31.406 -10.742 1 87.25 112 THR A C 1
ATOM 925 O O . THR A 1 112 ? 23.922 -31.859 -11.383 1 87.25 112 THR A O 1
ATOM 928 N N . ASP A 1 113 ? 22.234 -32.188 -10.016 1 93.44 113 ASP A N 1
ATOM 929 C CA . ASP A 1 113 ? 22.469 -33.625 -9.812 1 93.44 113 ASP A CA 1
ATOM 930 C C . ASP A 1 113 ? 21.266 -34.438 -10.273 1 93.44 113 ASP A C 1
ATOM 932 O O . ASP A 1 113 ? 20.281 -34.562 -9.547 1 93.44 113 ASP A O 1
ATOM 936 N N . GLU A 1 114 ? 21.438 -35.125 -11.305 1 93.69 114 GLU A N 1
ATOM 937 C CA . GLU A 1 114 ? 20.344 -35.875 -11.93 1 93.69 114 GLU A CA 1
ATOM 938 C C . GLU A 1 114 ? 19.875 -37 -11.023 1 93.69 114 GLU A C 1
ATOM 940 O O . GLU A 1 114 ? 18.688 -37.312 -10.984 1 93.69 114 GLU A O 1
ATOM 945 N N . ASN A 1 115 ? 20.875 -37.594 -10.469 1 95.25 115 ASN A N 1
ATOM 946 C CA . ASN A 1 115 ? 20.5 -38.656 -9.555 1 95.25 115 ASN A CA 1
ATOM 947 C C . ASN A 1 115 ? 19.703 -38.156 -8.375 1 95.25 115 ASN A C 1
ATOM 949 O O . ASN A 1 115 ? 18.719 -38.781 -7.961 1 95.25 115 ASN A O 1
ATOM 953 N N . PHE A 1 116 ? 20.125 -37.094 -7.871 1 95.5 116 PHE A N 1
ATOM 954 C CA . PHE A 1 116 ? 19.406 -36.469 -6.762 1 95.5 116 PHE A CA 1
ATOM 955 C C . PHE A 1 116 ? 18.016 -36 -7.215 1 95.5 116 PHE A C 1
ATOM 957 O O . PHE A 1 116 ? 17.047 -36.094 -6.461 1 95.5 116 PHE A O 1
ATOM 964 N N . ALA A 1 117 ? 17.938 -35.562 -8.383 1 94.69 117 ALA A N 1
ATOM 965 C CA . ALA A 1 117 ? 16.672 -35.094 -8.914 1 94.69 117 ALA A CA 1
ATOM 966 C C . ALA A 1 117 ? 15.617 -36.188 -8.906 1 94.69 117 ALA A C 1
ATOM 968 O O . ALA A 1 117 ? 14.438 -35.938 -8.641 1 94.69 117 ALA A O 1
ATOM 969 N N . LYS A 1 118 ? 16.078 -37.344 -9.188 1 96.19 118 LYS A N 1
ATOM 970 C CA . LYS A 1 118 ? 15.164 -38.469 -9.18 1 96.19 118 LYS A CA 1
ATOM 971 C C . LYS A 1 118 ? 14.688 -38.781 -7.766 1 96.19 118 LYS A C 1
ATOM 973 O O . LYS A 1 118 ? 13.508 -39.062 -7.547 1 96.19 118 LYS A O 1
ATOM 978 N N . ILE A 1 119 ? 15.625 -38.75 -6.871 1 96.5 119 ILE A N 1
ATOM 979 C CA . ILE A 1 119 ? 15.305 -39 -5.473 1 96.5 119 ILE A CA 1
ATOM 980 C C . ILE A 1 119 ? 14.359 -37.906 -4.953 1 96.5 119 ILE A C 1
ATOM 982 O O . ILE A 1 119 ? 13.391 -38.219 -4.25 1 96.5 119 ILE A O 1
ATOM 986 N N . TYR A 1 120 ? 14.664 -36.719 -5.297 1 96 120 TYR A N 1
ATOM 987 C CA . TYR A 1 120 ? 13.82 -35.594 -4.906 1 96 120 TYR A CA 1
ATOM 988 C C . TYR A 1 120 ? 12.398 -35.781 -5.43 1 96 120 TYR A C 1
ATOM 990 O O . TYR A 1 120 ? 11.43 -35.594 -4.684 1 96 120 TYR A O 1
ATOM 998 N N . LYS A 1 121 ? 12.289 -36.156 -6.629 1 95.62 121 LYS A N 1
ATOM 999 C CA . LYS A 1 121 ? 10.977 -36.344 -7.234 1 95.62 121 LYS A CA 1
ATOM 1000 C C . LYS A 1 121 ? 10.195 -37.438 -6.504 1 95.62 121 LYS A C 1
ATOM 1002 O O . LYS A 1 121 ? 8.992 -37.281 -6.266 1 95.62 121 LYS A O 1
ATOM 1007 N N . GLU A 1 122 ? 10.891 -38.406 -6.188 1 96.81 122 GLU A N 1
ATOM 1008 C CA . GLU A 1 122 ? 10.25 -39.5 -5.473 1 96.81 122 GLU A CA 1
ATOM 1009 C C . GLU A 1 122 ? 9.703 -39.031 -4.125 1 96.81 122 GLU A C 1
ATOM 1011 O O . GLU A 1 122 ? 8.57 -39.344 -3.768 1 96.81 122 GLU A O 1
ATOM 1016 N N . GLN A 1 123 ? 10.508 -38.344 -3.414 1 97.12 123 GLN A N 1
ATOM 1017 C CA . GLN A 1 123 ? 10.094 -37.875 -2.104 1 97.12 123 GLN A CA 1
ATOM 1018 C C . GLN A 1 123 ? 8.969 -36.844 -2.23 1 97.12 123 GLN A C 1
ATOM 1020 O O . GLN A 1 123 ? 8.055 -36.812 -1.402 1 97.12 123 GLN A O 1
ATOM 1025 N N . LYS A 1 124 ? 9.062 -36.031 -3.23 1 96.69 124 LYS A N 1
ATOM 1026 C CA . LYS A 1 124 ? 8.016 -35.031 -3.488 1 96.69 124 LYS A CA 1
ATOM 1027 C C . LYS A 1 124 ? 6.688 -35.719 -3.811 1 96.69 124 LYS A C 1
ATOM 1029 O O . LYS A 1 124 ? 5.629 -35.281 -3.357 1 96.69 124 LYS A O 1
ATOM 1034 N N . ASP A 1 125 ? 6.793 -36.781 -4.555 1 97.25 125 ASP A N 1
ATOM 1035 C CA . ASP A 1 125 ? 5.594 -37.531 -4.902 1 97.25 125 ASP A CA 1
ATOM 1036 C C . ASP A 1 125 ? 4.945 -38.125 -3.658 1 97.25 125 ASP A C 1
ATOM 1038 O O . ASP A 1 125 ? 3.719 -38.125 -3.529 1 97.25 125 ASP A O 1
ATOM 1042 N N . ILE A 1 126 ? 5.781 -38.625 -2.807 1 97.56 126 ILE A N 1
ATOM 1043 C CA . ILE A 1 126 ? 5.285 -39.188 -1.548 1 97.56 126 ILE A CA 1
ATOM 1044 C C . ILE A 1 126 ? 4.598 -38.062 -0.745 1 97.56 126 ILE A C 1
ATOM 1046 O O . ILE A 1 126 ? 3.49 -38.281 -0.237 1 97.56 126 ILE A O 1
ATOM 1050 N N . PHE A 1 127 ? 5.242 -36.969 -0.643 1 97.94 127 PHE A N 1
ATOM 1051 C CA . PHE A 1 127 ? 4.711 -35.844 0.081 1 97.94 127 PHE A CA 1
ATOM 1052 C C . PHE A 1 127 ? 3.354 -35.438 -0.475 1 97.94 127 PHE A C 1
ATOM 1054 O O . PHE A 1 127 ? 2.385 -35.281 0.276 1 97.94 127 PHE A O 1
ATOM 1061 N N . VAL A 1 128 ? 3.271 -35.25 -1.793 1 98.19 128 VAL A N 1
ATOM 1062 C CA . VAL A 1 128 ? 2.053 -34.812 -2.463 1 98.19 128 VAL A CA 1
ATOM 1063 C C . VAL A 1 128 ? 0.938 -35.812 -2.227 1 98.19 128 VAL A C 1
ATOM 1065 O O . VAL A 1 128 ? -0.196 -35.438 -1.916 1 98.19 128 VAL A O 1
ATOM 1068 N N . ASN A 1 129 ? 1.276 -37.062 -2.379 1 98.25 129 ASN A N 1
ATOM 1069 C CA . ASN A 1 129 ? 0.303 -38.125 -2.137 1 98.25 129 ASN A CA 1
ATOM 1070 C C . ASN A 1 129 ? -0.23 -38.094 -0.708 1 98.25 129 ASN A C 1
ATOM 1072 O O . ASN A 1 129 ? -1.428 -38.281 -0.481 1 98.25 129 ASN A O 1
ATOM 1076 N N . ASN A 1 130 ? 0.667 -37.875 0.228 1 98.12 130 ASN A N 1
ATOM 1077 C CA . ASN A 1 130 ? 0.264 -37.812 1.629 1 98.12 130 ASN A CA 1
ATOM 1078 C C . ASN A 1 130 ? -0.639 -36.594 1.896 1 98.12 130 ASN A C 1
ATOM 1080 O O . ASN A 1 130 ? -1.627 -36.719 2.625 1 98.12 130 ASN A O 1
ATOM 1084 N N . ILE A 1 131 ? -0.338 -35.438 1.342 1 98.31 131 ILE A N 1
ATOM 1085 C CA . ILE A 1 131 ? -1.174 -34.25 1.52 1 98.31 131 ILE A CA 1
ATOM 1086 C C . ILE A 1 131 ? -2.572 -34.531 0.97 1 98.31 131 ILE A C 1
ATOM 1088 O O . ILE A 1 131 ? -3.572 -34.156 1.59 1 98.31 131 ILE A O 1
ATOM 1092 N N . LEU A 1 132 ? -2.672 -35.25 -0.148 1 98.38 132 LEU A N 1
ATOM 1093 C CA . LEU A 1 132 ? -3.932 -35.438 -0.855 1 98.38 132 LEU A CA 1
ATOM 1094 C C . LEU A 1 132 ? -4.777 -36.5 -0.17 1 98.38 132 LEU A C 1
ATOM 1096 O O . LEU A 1 132 ? -6.008 -36.438 -0.178 1 98.38 132 LEU A O 1
ATOM 1100 N N . ASN A 1 133 ? -4.098 -37.469 0.487 1 98.25 133 ASN A N 1
ATOM 1101 C CA . ASN A 1 133 ? -4.855 -38.656 0.851 1 98.25 133 ASN A CA 1
ATOM 1102 C C . ASN A 1 133 ? -4.785 -38.938 2.35 1 98.25 133 ASN A C 1
ATOM 1104 O O . ASN A 1 133 ? -5.469 -39.812 2.855 1 98.25 133 ASN A O 1
ATOM 1108 N N . ASP A 1 134 ? -3.965 -38.25 3.092 1 98.12 134 ASP A N 1
ATOM 1109 C CA . ASP A 1 134 ? -3.795 -38.438 4.527 1 98.12 134 ASP A CA 1
ATOM 1110 C C . ASP A 1 134 ? -4.16 -37.188 5.309 1 98.12 134 ASP A C 1
ATOM 1112 O O . ASP A 1 134 ? -3.357 -36.25 5.406 1 98.12 134 ASP A O 1
ATOM 1116 N N . ASP A 1 135 ? -5.223 -37.219 5.996 1 97.69 135 ASP A N 1
ATOM 1117 C CA . ASP A 1 135 ? -5.766 -36.062 6.691 1 97.69 135 ASP A CA 1
ATOM 1118 C C . ASP A 1 135 ? -4.844 -35.625 7.824 1 97.69 135 ASP A C 1
ATOM 1120 O O . ASP A 1 135 ? -4.672 -34.406 8.062 1 97.69 135 ASP A O 1
ATOM 1124 N N . GLU A 1 136 ? -4.309 -36.531 8.523 1 97.38 136 GLU A N 1
ATOM 1125 C CA . GLU A 1 136 ? -3.404 -36.188 9.617 1 97.38 136 GLU A CA 1
ATOM 1126 C C . GLU A 1 136 ? -2.141 -35.531 9.102 1 97.38 136 GLU A C 1
ATOM 1128 O O . GLU A 1 136 ? -1.654 -34.562 9.703 1 97.38 136 GLU A O 1
ATOM 1133 N N . PHE A 1 137 ? -1.655 -36.062 8.016 1 97.62 137 PHE A N 1
ATOM 1134 C CA . PHE A 1 137 ? -0.448 -35.531 7.418 1 97.62 137 PHE A CA 1
ATOM 1135 C C . PHE A 1 137 ? -0.695 -34.094 6.91 1 97.62 137 PHE A C 1
ATOM 1137 O O . PHE A 1 137 ? 0.124 -33.219 7.129 1 97.62 137 PHE A O 1
ATOM 1144 N N . LYS A 1 138 ? -1.801 -33.906 6.258 1 96.5 138 LYS A N 1
ATOM 1145 C CA . LYS A 1 138 ? -2.133 -32.562 5.727 1 96.5 138 LYS A CA 1
ATOM 1146 C C . LYS A 1 138 ? -2.279 -31.547 6.848 1 96.5 138 LYS A C 1
ATOM 1148 O O . LYS A 1 138 ? -1.876 -30.391 6.699 1 96.5 138 LYS A O 1
ATOM 1153 N N . GLU A 1 139 ? -2.826 -31.953 7.98 1 96.69 139 GLU A N 1
ATOM 1154 C CA . GLU A 1 139 ? -3.004 -31.047 9.117 1 96.69 139 GLU A CA 1
ATOM 1155 C C . GLU A 1 139 ? -1.659 -30.625 9.703 1 96.69 139 GLU A C 1
ATOM 1157 O O . GLU A 1 139 ? -1.515 -29.516 10.195 1 96.69 139 GLU A O 1
ATOM 1162 N N . GLU A 1 140 ? -0.771 -31.453 9.578 1 96.31 140 GLU A N 1
ATOM 1163 C CA . GLU A 1 140 ? 0.521 -31.188 10.195 1 96.31 140 GLU A CA 1
ATOM 1164 C C . GLU A 1 140 ? 1.447 -30.438 9.242 1 96.31 140 GLU A C 1
ATOM 1166 O O . GLU A 1 140 ? 2.209 -29.562 9.656 1 96.31 140 GLU A O 1
ATOM 1171 N N . PHE A 1 141 ? 1.362 -30.719 7.957 1 96.5 141 PHE A N 1
ATOM 1172 C CA . PHE A 1 141 ? 2.428 -30.234 7.086 1 96.5 141 PHE A CA 1
ATOM 1173 C C . PHE A 1 141 ? 1.855 -29.453 5.91 1 96.5 141 PHE A C 1
ATOM 1175 O O . PHE A 1 141 ? 2.605 -28.875 5.117 1 96.5 141 PHE A O 1
ATOM 1182 N N . GLY A 1 142 ? 0.592 -29.297 5.863 1 96.38 142 GLY A N 1
ATOM 1183 C CA . GLY A 1 142 ? -0.017 -28.734 4.668 1 96.38 142 GLY A CA 1
ATOM 1184 C C . GLY A 1 142 ? -0.182 -27.234 4.727 1 96.38 142 GLY A C 1
ATOM 1185 O O . GLY A 1 142 ? -0.501 -26.594 3.717 1 96.38 142 GLY A O 1
ATOM 1186 N N . TYR A 1 143 ? 0.048 -26.594 5.859 1 94.31 143 TYR A N 1
ATOM 1187 C CA . TYR A 1 143 ? -0.188 -25.156 6.039 1 94.31 143 TYR A CA 1
ATOM 1188 C C . TYR A 1 143 ? 1.08 -24.359 5.77 1 94.31 143 TYR A C 1
ATOM 1190 O O . TYR A 1 143 ? 2.174 -24.766 6.164 1 94.31 143 TYR A O 1
ATOM 1198 N N . ILE A 1 144 ? 0.927 -23.266 5.082 1 91.25 144 ILE A N 1
ATOM 1199 C CA . ILE A 1 144 ? 2.113 -22.5 4.703 1 91.25 144 ILE A CA 1
ATOM 1200 C C . ILE A 1 144 ? 2.158 -21.203 5.492 1 91.25 144 ILE A C 1
ATOM 1202 O O . ILE A 1 144 ? 2.922 -20.297 5.156 1 91.25 144 ILE A O 1
ATOM 1206 N N . GLY A 1 145 ? 1.38 -21.016 6.551 1 89.12 145 GLY A N 1
ATOM 1207 C CA . GLY A 1 145 ? 1.38 -19.828 7.371 1 89.12 145 GLY A CA 1
ATOM 1208 C C . GLY A 1 145 ? 0.215 -18.891 7.078 1 89.12 145 GLY A C 1
ATOM 1209 O O . GLY A 1 145 ? -0.645 -19.219 6.254 1 89.12 145 GLY A O 1
ATOM 1210 N N . ASN A 1 146 ? 0.224 -17.766 7.809 1 87.81 146 ASN A N 1
ATOM 1211 C CA . ASN A 1 146 ? -0.844 -16.781 7.66 1 87.81 146 ASN A CA 1
ATOM 1212 C C . ASN A 1 146 ? -0.525 -15.773 6.566 1 87.81 146 ASN A C 1
ATOM 1214 O O . ASN A 1 146 ? -0.058 -14.664 6.852 1 87.81 146 ASN A O 1
ATOM 1218 N N . VAL A 1 147 ? -0.917 -16.156 5.375 1 86.81 147 VAL A N 1
ATOM 1219 C CA . VAL A 1 147 ? -0.591 -15.289 4.246 1 86.81 147 VAL A CA 1
ATOM 1220 C C . VAL A 1 147 ? -1.788 -15.203 3.303 1 86.81 147 VAL A C 1
ATOM 1222 O O . VAL A 1 147 ? -2.666 -16.062 3.316 1 86.81 147 VAL A O 1
ATOM 1225 N N . TYR A 1 148 ? -1.83 -14.094 2.531 1 91.25 148 TYR A N 1
ATOM 1226 C CA . TYR A 1 148 ? -2.779 -13.859 1.45 1 91.25 148 TYR A CA 1
ATOM 1227 C C . TYR A 1 148 ? -4.207 -14.148 1.902 1 91.25 148 TYR A C 1
ATOM 1229 O O . TYR A 1 148 ? -4.75 -13.438 2.748 1 91.25 148 TYR A O 1
ATOM 1237 N N . GLY A 1 149 ? -4.676 -15.344 1.477 1 91.81 149 GLY A N 1
ATOM 1238 C CA . GLY A 1 149 ? -6.078 -15.664 1.707 1 91.81 149 GLY A CA 1
ATOM 1239 C C . GLY A 1 149 ? -6.453 -15.664 3.176 1 91.81 149 GLY A C 1
ATOM 1240 O O . GLY A 1 149 ? -7.516 -15.164 3.551 1 91.81 149 GLY A O 1
ATOM 1241 N N . LYS A 1 150 ? -5.598 -16.219 3.973 1 93.25 150 LYS A N 1
ATOM 1242 C CA . LYS A 1 150 ? -5.848 -16.25 5.41 1 93.25 150 LYS A CA 1
ATOM 1243 C C . LYS A 1 150 ? -5.98 -14.828 5.965 1 93.25 150 LYS A C 1
ATOM 1245 O O . LYS A 1 150 ? -6.883 -14.547 6.762 1 93.25 150 LYS A O 1
ATOM 1250 N N . LEU A 1 151 ? -5.168 -13.953 5.566 1 94.31 151 LEU A N 1
ATOM 1251 C CA . LEU A 1 151 ? -5.215 -12.57 6.027 1 94.31 151 LEU A CA 1
ATOM 1252 C C . LEU A 1 151 ? -6.406 -11.836 5.418 1 94.31 151 LEU A C 1
ATOM 1254 O O . LEU A 1 151 ? -6.969 -10.938 6.043 1 94.31 151 LEU A O 1
ATOM 1258 N N . TRP A 1 152 ? -6.852 -12.297 4.242 1 96.56 152 TRP A N 1
ATOM 1259 C CA . TRP A 1 152 ? -7.988 -11.672 3.578 1 96.56 152 TRP A CA 1
ATOM 1260 C C . TRP A 1 152 ? -9.289 -12.016 4.289 1 96.56 152 TRP A C 1
ATOM 1262 O O . TRP A 1 152 ? -10.141 -11.148 4.496 1 96.56 152 TRP A O 1
ATOM 1272 N N . ARG A 1 153 ? -9.391 -13.289 4.723 1 96.31 153 ARG A N 1
ATOM 1273 C CA . ARG A 1 153 ? -10.703 -13.797 5.109 1 96.31 153 ARG A CA 1
ATOM 1274 C C . ARG A 1 153 ? -10.781 -14.008 6.617 1 96.31 153 ARG A C 1
ATOM 1276 O O . ARG A 1 153 ? -11.875 -14.133 7.172 1 96.31 153 ARG A O 1
ATOM 1283 N N . SER A 1 154 ? -9.578 -14.031 7.273 1 93.5 154 SER A N 1
ATOM 1284 C CA . SER A 1 154 ? -9.57 -14.352 8.695 1 93.5 154 SER A CA 1
ATOM 1285 C C . SER A 1 154 ? -8.523 -13.539 9.438 1 93.5 154 SER A C 1
ATOM 1287 O O . SER A 1 154 ? -7.719 -14.086 10.195 1 93.5 154 SER A O 1
ATOM 1289 N N . TRP A 1 155 ? -8.555 -12.281 9.227 1 92.06 155 TRP A N 1
ATOM 1290 C CA . TRP A 1 155 ? -7.664 -11.391 9.961 1 92.06 155 TRP A CA 1
ATOM 1291 C C . TRP A 1 155 ? -7.914 -11.492 11.469 1 92.06 155 TRP A C 1
ATOM 1293 O O . TRP A 1 155 ? -9.023 -11.227 11.938 1 92.06 155 TRP A O 1
ATOM 1303 N N . GLU A 1 156 ? -6.953 -11.852 12.211 1 83.94 156 GLU A N 1
ATOM 1304 C CA . GLU A 1 156 ? -7.109 -12.086 13.641 1 83.94 156 GLU A CA 1
ATOM 1305 C C . GLU A 1 156 ? -7.336 -10.781 14.391 1 83.94 156 GLU A C 1
ATOM 1307 O O . GLU A 1 156 ? -6.715 -9.758 14.078 1 83.94 156 GLU A O 1
ATOM 1312 N N . THR A 1 157 ? -8.273 -10.789 15.258 1 75.06 157 THR A N 1
ATOM 1313 C CA . THR A 1 157 ? -8.641 -9.617 16.047 1 75.06 157 THR A CA 1
ATOM 1314 C C . THR A 1 157 ? -8.508 -9.898 17.531 1 75.06 157 THR A C 1
ATOM 1316 O O . THR A 1 157 ? -8.555 -11.055 17.953 1 75.06 157 THR A O 1
ATOM 1319 N N . ASN A 1 158 ? -8.094 -8.836 18.219 1 61 158 ASN A N 1
ATOM 1320 C CA . ASN A 1 158 ? -8.125 -8.922 19.672 1 61 158 ASN A CA 1
ATOM 1321 C C . ASN A 1 158 ? -9.508 -8.586 20.219 1 61 158 ASN A C 1
ATOM 1323 O O . ASN A 1 158 ? -9.734 -8.648 21.438 1 61 158 ASN A O 1
ATOM 1327 N N . SER A 1 159 ? -10.328 -8.117 19.406 1 54.44 159 SER A N 1
ATOM 1328 C CA . SER A 1 159 ? -11.602 -7.609 19.891 1 54.44 159 SER A CA 1
ATOM 1329 C C . SER A 1 159 ? -12.438 -8.727 20.516 1 54.44 159 SER A C 1
ATOM 1331 O O . SER A 1 159 ? -12.648 -9.766 19.891 1 54.44 159 SER A O 1
ATOM 1333 N N . LEU A 1 160 ? -12.5 -8.5 21.859 1 47.25 160 LEU A N 1
ATOM 1334 C CA . LEU A 1 160 ? -13.391 -9.383 22.594 1 47.25 160 LEU A CA 1
ATOM 1335 C C . LEU A 1 160 ? -14.812 -9.312 22.047 1 47.25 160 LEU A C 1
ATOM 1337 O O . LEU A 1 160 ? -15.617 -10.219 22.266 1 47.25 160 LEU A O 1
ATOM 1341 N N . THR A 1 161 ? -15.219 -8.133 21.703 1 41.59 161 THR A N 1
ATOM 1342 C CA . THR A 1 161 ? -16.625 -7.902 21.375 1 41.59 161 THR A CA 1
ATOM 1343 C C . THR A 1 161 ? -16.922 -8.375 19.953 1 41.59 161 THR A C 1
ATOM 1345 O O . THR A 1 161 ? -18.062 -8.281 19.5 1 41.59 161 THR A O 1
ATOM 1348 N N . ALA A 1 162 ? -15.875 -8.352 19.188 1 45.19 162 ALA A N 1
ATOM 1349 C CA . ALA A 1 162 ? -16.234 -8.82 17.844 1 45.19 162 ALA A CA 1
ATOM 1350 C C . ALA A 1 162 ? -16.797 -10.242 17.906 1 45.19 162 ALA A C 1
ATOM 1352 O O . ALA A 1 162 ? -16.203 -11.133 18.516 1 45.19 162 ALA A O 1
ATOM 1353 N N . GLY A 1 163 ? -17.984 -10.445 18.031 1 40.47 163 GLY A N 1
ATOM 1354 C CA . GLY A 1 163 ? -18.641 -11.742 18 1 40.47 163 GLY A CA 1
ATOM 1355 C C . GLY A 1 163 ? -17.812 -12.797 17.281 1 40.47 163 GLY A C 1
ATOM 1356 O O . GLY A 1 163 ? -17.828 -13.969 17.672 1 40.47 163 GLY A O 1
ATOM 1357 N N . ASP A 1 164 ? -17.344 -12.5 16.031 1 55.41 164 ASP A N 1
ATOM 1358 C CA . ASP A 1 164 ? -16.531 -13.492 15.328 1 55.41 164 ASP A CA 1
ATOM 1359 C C . ASP A 1 164 ? -15.047 -13.242 15.555 1 55.41 164 ASP A C 1
ATOM 1361 O O . ASP A 1 164 ? -14.617 -12.094 15.703 1 55.41 164 ASP A O 1
ATOM 1365 N N . GLU A 1 165 ? -14.211 -14.18 15.82 1 72.31 165 GLU A N 1
ATOM 1366 C CA . GLU A 1 165 ? -12.805 -14.266 16.219 1 72.31 165 GLU A CA 1
ATOM 1367 C C . GLU A 1 165 ? -11.891 -13.711 15.125 1 72.31 165 GLU A C 1
ATOM 1369 O O . GLU A 1 165 ? -10.734 -13.375 15.391 1 72.31 165 GLU A O 1
ATOM 1374 N N . THR A 1 166 ? -12.5 -13.336 13.844 1 88.19 166 THR A N 1
ATOM 1375 C CA . THR A 1 166 ? -11.633 -12.844 12.781 1 88.19 166 THR A CA 1
ATOM 1376 C C . THR A 1 166 ? -12.375 -11.867 11.883 1 88.19 166 THR A C 1
ATOM 1378 O O . THR A 1 166 ? -13.609 -11.805 11.906 1 88.19 166 THR A O 1
ATOM 1381 N N . VAL A 1 167 ? -11.797 -10.977 11.195 1 92.5 167 VAL A N 1
ATOM 1382 C CA . VAL A 1 167 ? -12.344 -10.047 10.219 1 92.5 167 VAL A CA 1
ATOM 1383 C C . VAL A 1 167 ? -12.25 -10.648 8.812 1 92.5 167 VAL A C 1
ATOM 1385 O O . VAL A 1 167 ? -11.172 -11.062 8.383 1 92.5 167 VAL A O 1
ATOM 1388 N N . ASP A 1 168 ? -13.406 -10.797 8.148 1 95.94 168 ASP A N 1
ATOM 1389 C CA . ASP A 1 168 ? -13.461 -11.156 6.734 1 95.94 168 ASP A CA 1
ATOM 1390 C C . ASP A 1 168 ? -13.453 -9.906 5.852 1 95.94 168 ASP A C 1
ATOM 1392 O O . ASP A 1 168 ? -14.508 -9.312 5.602 1 95.94 168 ASP A O 1
ATOM 1396 N N . GLN A 1 169 ? -12.328 -9.539 5.391 1 97.25 169 GLN A N 1
ATOM 1397 C CA . GLN A 1 169 ? -12.156 -8.297 4.633 1 97.25 169 GLN A CA 1
ATOM 1398 C C . GLN A 1 169 ? -12.875 -8.367 3.291 1 97.25 169 GLN A C 1
ATOM 1400 O O . GLN A 1 169 ? -13.359 -7.355 2.785 1 97.25 169 GLN A O 1
ATOM 1405 N N . VAL A 1 170 ? -12.875 -9.547 2.668 1 98.19 170 VAL A N 1
ATOM 1406 C CA . VAL A 1 170 ? -13.445 -9.68 1.33 1 98.19 170 VAL A CA 1
ATOM 1407 C C . VAL A 1 170 ? -14.961 -9.477 1.386 1 98.19 170 VAL A C 1
ATOM 1409 O O . VAL A 1 170 ? -15.523 -8.734 0.576 1 98.19 170 VAL A O 1
ATOM 1412 N N . ALA A 1 171 ? -15.547 -10.156 2.295 1 97.25 171 ALA A N 1
ATOM 1413 C CA . ALA A 1 171 ? -16.984 -9.969 2.461 1 97.25 171 ALA A CA 1
ATOM 1414 C C . ALA A 1 171 ? -17.312 -8.508 2.73 1 97.25 171 ALA A C 1
ATOM 1416 O O . ALA A 1 171 ? -18.25 -7.953 2.133 1 97.25 171 ALA A O 1
ATOM 1417 N N . ARG A 1 172 ? -16.578 -7.914 3.609 1 96.81 172 ARG A N 1
ATOM 1418 C CA . ARG A 1 172 ? -16.781 -6.508 3.934 1 96.81 172 ARG A CA 1
ATOM 1419 C C . ARG A 1 172 ? -16.609 -5.629 2.697 1 96.81 172 ARG A C 1
ATOM 1421 O O . ARG A 1 172 ? -17.375 -4.684 2.49 1 96.81 172 ARG A O 1
ATOM 1428 N N . LEU A 1 173 ? -15.656 -5.922 1.928 1 97.88 173 LEU A N 1
ATOM 1429 C CA . LEU A 1 173 ? -15.359 -5.16 0.719 1 97.88 173 LEU A CA 1
ATOM 1430 C C . LEU A 1 173 ? -16.531 -5.199 -0.249 1 97.88 173 LEU A C 1
ATOM 1432 O O . LEU A 1 173 ? -16.938 -4.164 -0.79 1 97.88 173 LEU A O 1
ATOM 1436 N N . ILE A 1 174 ? -17.047 -6.379 -0.479 1 98.38 174 ILE A N 1
ATOM 1437 C CA . ILE A 1 174 ? -18.172 -6.535 -1.396 1 98.38 174 ILE A CA 1
ATOM 1438 C C . ILE A 1 174 ? -19.344 -5.695 -0.916 1 98.38 174 ILE A C 1
ATOM 1440 O O . ILE A 1 174 ? -19.953 -4.961 -1.7 1 98.38 174 ILE A O 1
ATOM 1444 N N . ASP A 1 175 ? -19.625 -5.789 0.341 1 97.69 175 ASP A N 1
ATOM 1445 C CA . ASP A 1 175 ? -20.734 -5.027 0.913 1 97.69 175 ASP A CA 1
ATOM 1446 C C . ASP A 1 175 ? -20.5 -3.523 0.774 1 97.69 175 ASP A C 1
ATOM 1448 O O . ASP A 1 175 ? -21.406 -2.775 0.416 1 97.69 175 ASP A O 1
ATOM 1452 N N . GLN A 1 176 ? -19.312 -3.135 1.039 1 97.19 176 GLN A N 1
ATOM 1453 C CA . GLN A 1 176 ? -18.969 -1.715 0.997 1 97.19 176 GLN A CA 1
ATOM 1454 C C . GLN A 1 176 ? -19.078 -1.169 -0.425 1 97.19 176 GLN A C 1
ATOM 1456 O O . GLN A 1 176 ? -19.516 -0.034 -0.63 1 97.19 176 GLN A O 1
ATOM 1461 N N . ILE A 1 177 ? -18.609 -1.916 -1.377 1 98.31 177 ILE A N 1
ATOM 1462 C CA . ILE A 1 177 ? -18.688 -1.473 -2.766 1 98.31 177 ILE A CA 1
ATOM 1463 C C . ILE A 1 177 ? -20.156 -1.253 -3.148 1 98.31 177 ILE A C 1
ATOM 1465 O O . ILE A 1 177 ? -20.484 -0.307 -3.871 1 98.31 177 ILE A O 1
ATOM 1469 N N . LYS A 1 178 ? -21.031 -2.076 -2.678 1 97.56 178 LYS A N 1
ATOM 1470 C CA . LYS A 1 178 ? -22.453 -1.972 -2.992 1 97.56 178 LYS A CA 1
ATOM 1471 C C . LYS A 1 178 ? -23.109 -0.809 -2.244 1 97.56 178 LYS A C 1
ATOM 1473 O O . LYS A 1 178 ? -23.938 -0.094 -2.801 1 97.56 178 LYS A O 1
ATOM 1478 N N . GLU A 1 179 ? -22.688 -0.61 -1.051 1 96.81 179 GLU A N 1
ATOM 1479 C CA . GLU A 1 179 ? -23.391 0.323 -0.174 1 96.81 179 GLU A CA 1
ATOM 1480 C C . GLU A 1 179 ? -22.766 1.717 -0.245 1 96.81 179 GLU A C 1
ATOM 1482 O O . GLU A 1 179 ? -23.484 2.721 -0.172 1 96.81 179 GLU A O 1
ATOM 1487 N N . THR A 1 180 ? -21.453 1.742 -0.3 1 95.25 180 THR A N 1
ATOM 1488 C CA . THR A 1 180 ? -20.734 3.012 -0.294 1 95.25 180 THR A CA 1
ATOM 1489 C C . THR A 1 180 ? -19.672 3.035 -1.389 1 95.25 180 THR A C 1
ATOM 1491 O O . THR A 1 180 ? -18.469 3.158 -1.101 1 95.25 180 THR A O 1
ATOM 1494 N N . PRO A 1 181 ? -20.094 3.049 -2.65 1 96.44 181 PRO A N 1
ATOM 1495 C CA . PRO A 1 181 ? -19.156 2.91 -3.768 1 96.44 181 PRO A CA 1
ATOM 1496 C C . PRO A 1 181 ? -18.188 4.078 -3.865 1 96.44 181 PRO A C 1
ATOM 1498 O O . PRO A 1 181 ? -17.109 3.943 -4.461 1 96.44 181 PRO A O 1
ATOM 1501 N N . ASN A 1 182 ? -18.484 5.203 -3.217 1 95.19 182 ASN A N 1
ATOM 1502 C CA . ASN A 1 182 ? -17.594 6.363 -3.291 1 95.19 182 ASN A CA 1
ATOM 1503 C C . ASN A 1 182 ? -16.547 6.34 -2.184 1 95.19 182 ASN A C 1
ATOM 1505 O O . ASN A 1 182 ? -15.688 7.219 -2.119 1 95.19 182 ASN A O 1
ATOM 1509 N N . SER A 1 183 ? -16.609 5.285 -1.378 1 95.44 183 SER A N 1
ATOM 1510 C CA . SER A 1 183 ? -15.688 5.203 -0.246 1 95.44 183 SER A CA 1
ATOM 1511 C C . SER A 1 183 ? -14.242 5.078 -0.714 1 95.44 183 SER A C 1
ATOM 1513 O O . SER A 1 183 ? -13.953 4.387 -1.694 1 95.44 183 SER A O 1
ATOM 1515 N N . ARG A 1 184 ? -13.359 5.75 0.034 1 96.06 184 ARG A N 1
ATOM 1516 C CA . ARG A 1 184 ? -11.93 5.668 -0.239 1 96.06 184 ARG A CA 1
ATOM 1517 C C . ARG A 1 184 ? -11.25 4.688 0.705 1 96.06 184 ARG A C 1
ATOM 1519 O O . ARG A 1 184 ? -10.031 4.758 0.912 1 96.06 184 ARG A O 1
ATOM 1526 N N . ARG A 1 185 ? -12.102 3.814 1.357 1 96.56 185 ARG A N 1
ATOM 1527 C CA . ARG A 1 185 ? -11.633 2.844 2.34 1 96.56 185 ARG A CA 1
ATOM 1528 C C . ARG A 1 185 ? -11.781 1.419 1.82 1 96.56 185 ARG A C 1
ATOM 1530 O O . ARG A 1 185 ? -11.703 0.459 2.59 1 96.56 185 ARG A O 1
ATOM 1537 N N . LEU A 1 186 ? -12.062 1.285 0.505 1 98.12 186 LEU A N 1
ATOM 1538 C CA . LEU A 1 186 ? -12.258 -0.026 -0.105 1 98.12 186 LEU A CA 1
ATOM 1539 C C . LEU A 1 186 ? -10.922 -0.731 -0.313 1 98.12 186 LEU A C 1
ATOM 1541 O O . LEU A 1 186 ? -10.438 -0.831 -1.442 1 98.12 186 LEU A O 1
ATOM 1545 N N . ILE A 1 187 ? -10.359 -1.275 0.787 1 98.19 187 ILE A N 1
ATOM 1546 C CA . ILE A 1 187 ? -8.992 -1.794 0.766 1 98.19 187 ILE A CA 1
ATOM 1547 C C . ILE A 1 187 ? -8.977 -3.213 1.328 1 98.19 187 ILE A C 1
ATOM 1549 O O . ILE A 1 187 ? -9.656 -3.508 2.311 1 98.19 187 ILE A O 1
ATOM 1553 N N . LEU A 1 188 ? -8.312 -4.094 0.644 1 97.56 188 LEU A N 1
ATOM 1554 C CA . LEU A 1 188 ? -7.895 -5.402 1.132 1 97.56 188 LEU A CA 1
ATOM 1555 C C . LEU A 1 188 ? -6.402 -5.414 1.449 1 97.56 188 LEU A C 1
ATOM 1557 O O . LEU A 1 188 ? -5.582 -5.027 0.613 1 97.56 188 LEU A O 1
ATOM 1561 N N . THR A 1 189 ? -6.043 -5.785 2.705 1 97.06 189 THR A N 1
ATOM 1562 C CA . THR A 1 189 ? -4.625 -5.812 3.053 1 97.06 189 THR A CA 1
ATOM 1563 C C . THR A 1 189 ? -4.191 -7.223 3.445 1 97.06 189 THR A C 1
ATOM 1565 O O . THR A 1 189 ? -5 -8.008 3.947 1 97.06 189 THR A O 1
ATOM 1568 N N . ALA A 1 190 ? -2.957 -7.543 3.115 1 96.75 190 ALA A N 1
ATOM 1569 C CA . ALA A 1 190 ? -2.332 -8.797 3.527 1 96.75 190 ALA A CA 1
ATOM 1570 C C . ALA A 1 190 ? -1.013 -8.539 4.25 1 96.75 190 ALA A C 1
ATOM 1572 O O . ALA A 1 190 ? -0.082 -9.344 4.164 1 96.75 190 ALA A O 1
ATOM 1573 N N . TRP A 1 191 ? -0.911 -7.391 4.938 1 95.88 191 TRP A N 1
ATOM 1574 C CA . TRP A 1 191 ? 0.307 -7.035 5.66 1 95.88 191 TRP A CA 1
ATOM 1575 C C . TRP A 1 191 ? -0.003 -6.691 7.113 1 95.88 191 TRP A C 1
ATOM 1577 O O . TRP A 1 191 ? -0.48 -5.594 7.41 1 95.88 191 TRP A O 1
ATOM 1587 N N . ASN A 1 192 ? 0.244 -7.605 7.93 1 92.88 192 ASN A N 1
ATOM 1588 C CA . ASN A 1 192 ? 0.174 -7.383 9.367 1 92.88 192 ASN A CA 1
ATOM 1589 C C . ASN A 1 192 ? 1.536 -7.004 9.945 1 92.88 192 ASN A C 1
ATOM 1591 O O . ASN A 1 192 ? 2.48 -7.793 9.883 1 92.88 192 ASN A O 1
ATOM 1595 N N . ALA A 1 193 ? 1.633 -5.793 10.547 1 93.06 193 ALA A N 1
ATOM 1596 C CA . ALA A 1 193 ? 2.908 -5.223 10.977 1 93.06 193 ALA A CA 1
ATOM 1597 C C . ALA A 1 193 ? 3.619 -6.141 11.961 1 93.06 193 ALA A C 1
ATOM 1599 O O . ALA A 1 193 ? 4.848 -6.121 12.062 1 93.06 193 ALA A O 1
ATOM 1600 N N . GLU A 1 194 ? 2.871 -6.887 12.633 1 90.75 194 GLU A N 1
ATOM 1601 C CA . GLU A 1 194 ? 3.457 -7.773 13.633 1 90.75 194 GLU A CA 1
ATOM 1602 C C . GLU A 1 194 ? 3.961 -9.062 13 1 90.75 194 GLU A C 1
ATOM 1604 O O . GLU A 1 194 ? 5.105 -9.461 13.219 1 90.75 194 GLU A O 1
ATOM 1609 N N . THR A 1 195 ? 3.15 -9.68 12.203 1 89.31 195 THR A N 1
ATOM 1610 C CA . THR A 1 195 ? 3.398 -11.07 11.859 1 89.31 195 THR A CA 1
ATOM 1611 C C . THR A 1 195 ? 4.035 -11.188 10.484 1 89.31 195 THR A C 1
ATOM 1613 O O . THR A 1 195 ? 4.914 -12.023 10.266 1 89.31 195 THR A O 1
ATOM 1616 N N . THR A 1 196 ? 3.674 -10.375 9.555 1 92.5 196 THR A N 1
ATOM 1617 C CA . THR A 1 196 ? 4.031 -10.586 8.156 1 92.5 196 THR A CA 1
ATOM 1618 C C . THR A 1 196 ? 5.531 -10.398 7.949 1 92.5 196 THR A C 1
ATOM 1620 O O . THR A 1 196 ? 6.172 -11.195 7.266 1 92.5 196 THR A O 1
ATOM 1623 N N . PRO A 1 197 ? 6.129 -9.383 8.641 1 90.69 197 PRO A N 1
ATOM 1624 C CA . PRO A 1 197 ? 7.566 -9.195 8.414 1 90.69 197 PRO A CA 1
ATOM 1625 C C . PRO A 1 197 ? 8.398 -10.375 8.922 1 90.69 197 PRO A C 1
ATOM 1627 O O . PRO A 1 197 ? 9.516 -10.594 8.445 1 90.69 197 PRO A O 1
ATOM 1630 N N . GLN A 1 198 ? 7.844 -11.078 9.805 1 86.19 198 GLN A N 1
ATOM 1631 C CA . GLN A 1 198 ? 8.602 -12.164 10.43 1 86.19 198 GLN A CA 1
ATOM 1632 C C . GLN A 1 198 ? 8.211 -13.516 9.836 1 86.19 198 GLN A C 1
ATOM 1634 O O . GLN A 1 198 ? 8.789 -14.547 10.195 1 86.19 198 GLN A O 1
ATOM 1639 N N . ALA A 1 199 ? 7.266 -13.469 8.984 1 87.06 199 ALA A N 1
ATOM 1640 C CA . ALA A 1 199 ? 6.801 -14.727 8.398 1 87.06 199 ALA A CA 1
ATOM 1641 C C . ALA A 1 199 ? 7.863 -15.328 7.484 1 87.06 199 ALA A C 1
ATOM 1643 O O . ALA A 1 199 ? 8.617 -14.602 6.832 1 87.06 199 ALA A O 1
ATOM 1644 N N . PRO A 1 200 ? 7.879 -16.641 7.461 1 80.81 200 PRO A N 1
ATOM 1645 C CA . PRO A 1 200 ? 8.82 -17.266 6.531 1 80.81 200 PRO A CA 1
ATOM 1646 C C . PRO A 1 200 ? 8.539 -16.891 5.074 1 80.81 200 PRO A C 1
ATOM 1648 O O . PRO A 1 200 ? 9.469 -16.734 4.281 1 80.81 200 PRO A O 1
ATOM 1651 N N . LEU A 1 201 ? 7.281 -16.734 4.809 1 85.5 201 LEU A N 1
ATOM 1652 C CA . LEU A 1 201 ? 6.828 -16.328 3.482 1 85.5 201 LEU A CA 1
ATOM 1653 C C . LEU A 1 201 ? 5.914 -15.109 3.566 1 85.5 201 LEU A C 1
ATOM 1655 O O . LEU A 1 201 ? 4.699 -15.227 3.41 1 85.5 201 LEU A O 1
ATOM 1659 N N . PRO A 1 202 ? 6.586 -13.977 3.654 1 91.38 202 PRO A N 1
ATOM 1660 C CA . PRO A 1 202 ? 5.719 -12.805 3.746 1 91.38 202 PRO A CA 1
ATOM 1661 C C . PRO A 1 202 ? 4.996 -12.5 2.436 1 91.38 202 PRO A C 1
ATOM 1663 O O . PRO A 1 202 ? 5.57 -12.656 1.357 1 91.38 202 PRO A O 1
ATOM 1666 N N . SER A 1 203 ? 3.787 -12.07 2.492 1 94.12 203 SER A N 1
ATOM 1667 C CA . SER A 1 203 ? 2.982 -11.727 1.325 1 94.12 203 SER A C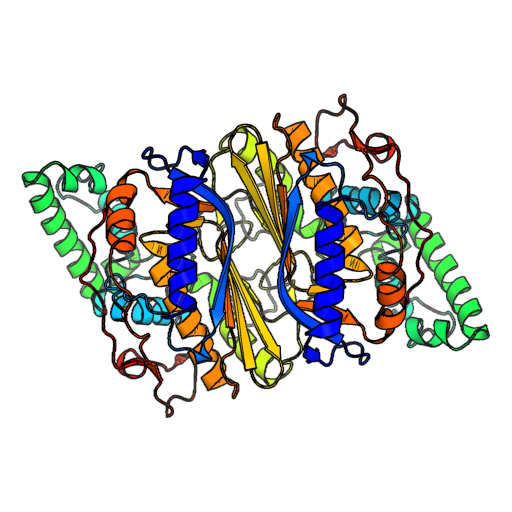A 1
ATOM 1668 C C . SER A 1 203 ? 3.672 -10.672 0.472 1 94.12 203 SER A C 1
ATOM 1670 O O . SER A 1 203 ? 4.129 -9.648 0.989 1 94.12 203 SER A O 1
ATOM 1672 N N . CYS A 1 204 ? 3.732 -10.922 -0.774 1 96.06 204 CYS A N 1
ATOM 1673 C CA . CYS A 1 204 ? 4.289 -9.945 -1.702 1 96.06 204 CYS A CA 1
ATOM 1674 C C . CYS A 1 204 ? 3.236 -8.922 -2.115 1 96.06 204 CYS A C 1
ATOM 1676 O O . CYS A 1 204 ? 3.543 -7.738 -2.277 1 96.06 204 CYS A O 1
ATOM 1678 N N . HIS A 1 205 ? 1.981 -9.414 -2.359 1 96.44 205 HIS A N 1
ATOM 1679 C CA . HIS A 1 205 ? 0.858 -8.508 -2.564 1 96.44 205 HIS A CA 1
ATOM 1680 C C . HIS A 1 205 ? 0.33 -7.977 -1.237 1 96.44 205 HIS A C 1
ATOM 1682 O O . HIS A 1 205 ? -0.523 -8.602 -0.606 1 96.44 205 HIS A O 1
ATOM 1688 N N . VAL A 1 206 ? 0.711 -6.781 -0.935 1 97 206 VAL A N 1
ATOM 1689 C CA . VAL A 1 206 ? 0.542 -6.262 0.418 1 97 206 VAL A CA 1
ATOM 1690 C C . VAL A 1 206 ? -0.842 -5.633 0.561 1 97 206 VAL A C 1
ATOM 1692 O O . VAL A 1 206 ? -1.459 -5.711 1.625 1 97 206 VAL A O 1
ATOM 1695 N N . LEU A 1 207 ? -1.266 -4.992 -0.532 1 97.25 207 LEU A N 1
ATOM 1696 C CA . LEU A 1 207 ? -2.502 -4.227 -0.421 1 97.25 207 LEU A CA 1
ATOM 1697 C C . LEU A 1 207 ? -3.135 -4.016 -1.793 1 97.25 207 LEU A C 1
ATOM 1699 O O . LEU A 1 207 ? -2.426 -3.898 -2.795 1 97.25 207 LEU A O 1
ATOM 1703 N N . SER A 1 208 ? -4.477 -3.967 -1.816 1 98.31 208 SER A N 1
ATOM 1704 C CA . SER A 1 208 ? -5.211 -3.578 -3.016 1 98.31 208 SER A CA 1
ATOM 1705 C C . SER A 1 208 ? -6.352 -2.619 -2.678 1 98.31 208 SER A C 1
ATOM 1707 O O . SER A 1 208 ? -7.027 -2.787 -1.663 1 98.31 208 SER A O 1
ATOM 1709 N N . GLN A 1 209 ? -6.523 -1.655 -3.447 1 98.81 209 GLN A N 1
ATOM 1710 C CA . GLN A 1 209 ? -7.59 -0.674 -3.283 1 98.81 209 GLN A CA 1
ATOM 1711 C C . GLN A 1 209 ? -8.523 -0.668 -4.488 1 98.81 209 GLN A C 1
ATOM 1713 O O . GLN A 1 209 ? -8.062 -0.667 -5.637 1 98.81 209 GLN A O 1
ATOM 1718 N N . PHE A 1 210 ? -9.789 -0.7 -4.215 1 98.88 210 PHE A N 1
ATOM 1719 C CA . PHE A 1 210 ? -10.805 -0.646 -5.258 1 98.88 210 PHE A CA 1
ATOM 1720 C C . PHE A 1 210 ? -11.375 0.763 -5.387 1 98.88 210 PHE A C 1
ATOM 1722 O O . PHE A 1 210 ? -11.336 1.543 -4.434 1 98.88 210 PHE A O 1
ATOM 1729 N N . TYR A 1 211 ? -11.844 1.062 -6.555 1 98.75 211 TYR A N 1
ATOM 1730 C CA . TYR A 1 211 ? -12.273 2.406 -6.918 1 98.75 211 TYR A CA 1
ATOM 1731 C C . TYR A 1 211 ? -13.43 2.354 -7.91 1 98.75 211 TYR A C 1
ATOM 1733 O O . TYR A 1 211 ? -13.344 1.685 -8.945 1 98.75 211 TYR A O 1
ATOM 1741 N N . VAL A 1 212 ? -14.516 3.055 -7.598 1 98.5 212 VAL A N 1
ATOM 1742 C CA . VAL A 1 212 ? -15.688 3.092 -8.461 1 98.5 212 VAL A CA 1
ATOM 1743 C C . VAL A 1 212 ? -15.836 4.48 -9.078 1 98.5 212 VAL A C 1
ATOM 1745 O O . VAL A 1 212 ? -15.867 5.484 -8.359 1 98.5 212 VAL A O 1
ATOM 1748 N N . ALA A 1 213 ? -15.898 4.535 -10.328 1 97.69 213 ALA A N 1
ATOM 1749 C CA . ALA A 1 213 ? -16.172 5.777 -11.055 1 97.69 213 ALA A CA 1
ATOM 1750 C C . ALA A 1 213 ? -16.766 5.492 -12.43 1 97.69 213 ALA A C 1
ATOM 1752 O O . ALA A 1 213 ? -16.328 4.559 -13.117 1 97.69 213 ALA A O 1
ATOM 1753 N N . ASP A 1 214 ? -17.797 6.266 -12.805 1 97 214 ASP A N 1
ATOM 1754 C CA . ASP A 1 214 ? -18.391 6.219 -14.141 1 97 214 ASP A CA 1
ATOM 1755 C C . ASP A 1 214 ? -18.875 4.812 -14.477 1 97 214 ASP A C 1
ATOM 1757 O O . ASP A 1 214 ? -18.625 4.309 -15.57 1 97 214 ASP A O 1
ATOM 1761 N N . GLY A 1 215 ? -19.422 4.18 -13.492 1 97.5 215 GLY A N 1
ATOM 1762 C CA . GLY A 1 215 ? -20.016 2.873 -13.695 1 97.5 215 GLY A CA 1
ATOM 1763 C C . GLY A 1 215 ? -19 1.758 -13.805 1 97.5 215 GLY A C 1
ATOM 1764 O O . GLY A 1 215 ? -19.344 0.626 -14.156 1 97.5 215 GLY A O 1
ATOM 1765 N N . LYS A 1 216 ? -17.766 2.055 -13.492 1 98.62 216 LYS A N 1
ATOM 1766 C CA . LYS A 1 216 ? -16.688 1.067 -13.609 1 98.62 216 LYS A CA 1
ATOM 1767 C C . LYS A 1 216 ? -15.992 0.847 -12.266 1 98.62 216 LYS A C 1
ATOM 1769 O O . LYS A 1 216 ? -15.906 1.765 -11.453 1 98.62 216 LYS A O 1
ATOM 1774 N N . LEU A 1 217 ? -15.547 -0.381 -12.047 1 98.81 217 LEU A N 1
ATOM 1775 C CA . LEU A 1 217 ? -14.719 -0.759 -10.906 1 98.81 217 LEU A CA 1
ATOM 1776 C C . LEU A 1 217 ? -13.266 -0.957 -11.328 1 98.81 217 LEU A C 1
ATOM 1778 O O . LEU A 1 217 ? -12.992 -1.688 -12.273 1 98.81 217 LEU A O 1
ATOM 1782 N N . SER A 1 218 ? -12.375 -0.23 -10.703 1 98.94 218 SER A N 1
ATOM 1783 C CA . SER A 1 218 ? -10.938 -0.374 -10.93 1 98.94 218 SER A CA 1
ATOM 1784 C C . SER A 1 218 ? -10.227 -0.845 -9.664 1 98.94 218 SER A C 1
ATOM 1786 O O . SER A 1 218 ? -10.805 -0.835 -8.578 1 98.94 218 SER A O 1
ATOM 1788 N N . LEU A 1 219 ? -9 -1.361 -9.812 1 98.94 219 LEU A N 1
ATOM 1789 C CA . LEU A 1 219 ? -8.219 -1.924 -8.719 1 98.94 219 LEU A CA 1
ATOM 1790 C C . LEU A 1 219 ? -6.75 -1.545 -8.844 1 98.94 219 LEU A C 1
ATOM 1792 O O . LEU A 1 219 ? -6.176 -1.632 -9.93 1 98.94 219 LEU A O 1
ATOM 1796 N N . GLN A 1 220 ? -6.184 -0.977 -7.824 1 98.94 220 GLN A N 1
ATOM 1797 C CA . GLN A 1 220 ? -4.738 -0.785 -7.723 1 98.94 220 GLN A CA 1
ATOM 1798 C C . GLN A 1 220 ? -4.133 -1.706 -6.672 1 98.94 220 GLN A C 1
ATOM 1800 O O . GLN A 1 220 ? -4.555 -1.697 -5.512 1 98.94 220 GLN A O 1
ATOM 1805 N N . MET A 1 221 ? -3.201 -2.537 -7.082 1 98.81 221 MET A N 1
ATOM 1806 C CA . MET A 1 221 ? -2.518 -3.455 -6.176 1 98.81 221 MET A CA 1
ATOM 1807 C C . MET A 1 221 ? -1.082 -3.006 -5.926 1 98.81 221 MET A C 1
ATOM 1809 O O . MET A 1 221 ? -0.382 -2.602 -6.855 1 98.81 221 MET A O 1
ATOM 1813 N N . TYR A 1 222 ? -0.686 -2.965 -4.668 1 98.81 222 TYR A N 1
ATOM 1814 C CA . TYR A 1 222 ? 0.691 -2.699 -4.27 1 98.81 222 TYR A CA 1
ATOM 1815 C C . TYR A 1 222 ? 1.426 -3.998 -3.951 1 98.81 222 TYR A C 1
ATOM 1817 O O . TYR A 1 222 ? 1.041 -4.727 -3.035 1 98.81 222 TYR A O 1
ATOM 1825 N N . GLN A 1 223 ? 2.432 -4.266 -4.668 1 98.81 223 GLN A N 1
ATOM 1826 C CA . GLN A 1 223 ? 3.287 -5.43 -4.461 1 98.81 223 GLN A CA 1
ATOM 1827 C C . GLN A 1 223 ? 4.68 -5.012 -4.004 1 98.81 223 GLN A C 1
ATOM 1829 O O . GLN A 1 223 ? 5.402 -4.332 -4.738 1 98.81 223 GLN A O 1
ATOM 1834 N N . ARG A 1 224 ? 5.098 -5.426 -2.797 1 98.31 224 ARG A N 1
ATOM 1835 C CA . ARG A 1 224 ? 6.367 -4.977 -2.238 1 98.31 224 ARG A CA 1
ATOM 1836 C C . ARG A 1 224 ? 7.543 -5.531 -3.037 1 98.31 224 ARG A C 1
ATOM 1838 O O . ARG A 1 224 ? 8.609 -4.918 -3.082 1 98.31 224 ARG A O 1
ATOM 1845 N N . SER A 1 225 ? 7.395 -6.73 -3.562 1 97.69 225 SER A N 1
ATOM 1846 C CA . SER A 1 225 ? 8.438 -7.453 -4.281 1 97.69 225 SER A CA 1
ATOM 1847 C C . SER A 1 225 ? 7.863 -8.211 -5.477 1 97.69 225 SER A C 1
ATOM 1849 O O . SER A 1 225 ? 6.992 -9.062 -5.316 1 97.69 225 SER A O 1
ATOM 1851 N N . GLY A 1 226 ? 8.367 -7.867 -6.633 1 97.88 226 GLY A N 1
ATOM 1852 C CA . GLY A 1 226 ? 7.832 -8.492 -7.836 1 97.88 226 GLY A CA 1
ATOM 1853 C C . GLY A 1 226 ? 8.891 -9.18 -8.672 1 97.88 226 GLY A C 1
ATOM 1854 O O . GLY A 1 226 ? 9.703 -8.523 -9.328 1 97.88 226 GLY A O 1
ATOM 1855 N N . ASP A 1 227 ? 8.938 -10.562 -8.57 1 96.62 227 ASP A N 1
ATOM 1856 C CA . ASP A 1 227 ? 9.688 -11.328 -9.562 1 96.62 227 ASP A CA 1
ATOM 1857 C C . ASP A 1 227 ? 9.094 -11.141 -10.961 1 96.62 227 ASP A C 1
ATOM 1859 O O . ASP A 1 227 ? 8.078 -11.75 -11.289 1 96.62 227 ASP A O 1
ATOM 1863 N N . PHE A 1 228 ? 9.773 -10.383 -11.711 1 98.12 228 PHE A N 1
ATOM 1864 C CA . PHE A 1 228 ? 9.164 -9.812 -12.906 1 98.12 228 PHE A CA 1
ATOM 1865 C C . PHE A 1 228 ? 8.938 -10.883 -13.969 1 98.12 228 PHE A C 1
ATOM 1867 O O . PHE A 1 228 ? 7.973 -10.812 -14.734 1 98.12 228 PHE A O 1
ATOM 1874 N N . PHE A 1 229 ? 9.797 -11.867 -14.023 1 97.69 229 PHE A N 1
ATOM 1875 C CA . PHE A 1 229 ? 9.703 -12.859 -15.086 1 97.69 229 PHE A CA 1
ATOM 1876 C C . PHE A 1 229 ? 8.688 -13.938 -14.734 1 97.69 229 PHE A C 1
ATOM 1878 O O . PHE A 1 229 ? 7.887 -14.352 -15.578 1 97.69 229 PHE A O 1
ATOM 1885 N N . LEU A 1 230 ? 8.75 -14.367 -13.484 1 94.62 230 LEU A N 1
ATOM 1886 C CA . LEU A 1 230 ? 7.914 -15.508 -13.125 1 94.62 230 LEU A CA 1
ATOM 1887 C C . LEU A 1 230 ? 6.633 -15.047 -12.438 1 94.62 230 LEU A C 1
ATOM 1889 O O . LEU A 1 230 ? 5.531 -15.391 -12.883 1 94.62 230 LEU A O 1
ATOM 1893 N N . GLY A 1 231 ? 6.762 -14.258 -11.43 1 95.94 231 GLY A N 1
ATOM 1894 C CA . GLY A 1 231 ? 5.641 -13.93 -10.562 1 95.94 231 GLY A CA 1
ATOM 1895 C C . GLY A 1 231 ? 4.695 -12.906 -11.164 1 95.94 231 GLY A C 1
ATOM 1896 O O . GLY A 1 231 ? 3.479 -13.102 -11.148 1 95.94 231 GLY A O 1
ATOM 1897 N N . VAL A 1 232 ? 5.211 -11.883 -11.734 1 98.5 232 VAL A N 1
ATOM 1898 C CA . VAL A 1 232 ? 4.434 -10.703 -12.109 1 98.5 232 VAL A CA 1
ATOM 1899 C C . VAL A 1 232 ? 3.424 -11.078 -13.195 1 98.5 232 VAL A C 1
ATOM 1901 O O . VAL A 1 232 ? 2.271 -10.641 -13.156 1 98.5 232 VAL A O 1
ATOM 1904 N N . PRO A 1 233 ? 3.783 -11.906 -14.18 1 98.38 233 PRO A N 1
ATOM 1905 C CA . PRO A 1 233 ? 2.777 -12.312 -15.164 1 98.38 233 PRO A CA 1
ATOM 1906 C C . PRO A 1 233 ? 1.562 -12.977 -14.523 1 98.38 233 PRO A C 1
ATOM 1908 O O . PRO A 1 233 ? 0.425 -12.711 -14.93 1 98.38 233 PRO A O 1
ATOM 1911 N N . PHE A 1 234 ? 1.794 -13.805 -13.531 1 97.75 234 PHE A N 1
ATOM 1912 C CA . PHE A 1 234 ? 0.715 -14.453 -12.789 1 97.75 234 PHE A CA 1
ATOM 1913 C C . PHE A 1 234 ? -0.106 -13.414 -12.023 1 97.75 234 PHE A C 1
ATOM 1915 O O . PHE A 1 234 ? -1.336 -13.484 -12 1 97.75 234 PHE A O 1
ATOM 1922 N N . ASN A 1 235 ? 0.556 -12.469 -11.43 1 98.5 235 ASN A N 1
ATOM 1923 C CA . ASN A 1 235 ? -0.103 -11.453 -10.617 1 98.5 235 ASN A CA 1
ATOM 1924 C C . ASN A 1 235 ? -0.995 -10.547 -11.461 1 98.5 235 ASN A C 1
ATOM 1926 O O . ASN A 1 235 ? -2.086 -10.172 -11.031 1 98.5 235 ASN A O 1
ATOM 1930 N N . ILE A 1 236 ? -0.497 -10.156 -12.656 1 98.81 236 ILE A N 1
ATOM 1931 C CA . ILE A 1 236 ? -1.286 -9.336 -13.57 1 98.81 236 ILE A CA 1
ATOM 1932 C C . ILE A 1 236 ? -2.623 -10.023 -13.852 1 98.81 236 ILE A C 1
ATOM 1934 O O . ILE A 1 236 ? -3.684 -9.406 -13.703 1 98.81 236 ILE A O 1
ATOM 1938 N N . ALA A 1 237 ? -2.535 -11.273 -14.172 1 98.81 237 ALA A N 1
ATOM 1939 C CA . ALA A 1 237 ? -3.738 -12.023 -14.523 1 98.81 237 ALA A CA 1
ATOM 1940 C C . ALA A 1 237 ? -4.613 -12.266 -13.297 1 98.81 237 ALA A C 1
ATOM 1942 O O . ALA A 1 237 ? -5.84 -12.148 -13.367 1 98.81 237 ALA A O 1
ATOM 1943 N N . SER A 1 238 ? -4.008 -12.602 -12.211 1 98.69 238 SER A N 1
ATOM 1944 C CA . SER A 1 238 ? -4.727 -12.938 -10.992 1 98.69 238 SER A CA 1
ATOM 1945 C C . SER A 1 238 ? -5.566 -11.766 -10.5 1 98.69 238 SER A C 1
ATOM 1947 O O . SER A 1 238 ? -6.754 -11.922 -10.211 1 98.69 238 SER A O 1
ATOM 1949 N N . TYR A 1 239 ? -5.012 -10.602 -10.43 1 98.88 239 TYR A N 1
ATOM 1950 C CA . TYR A 1 239 ? -5.734 -9.461 -9.883 1 98.88 239 TYR A CA 1
ATOM 1951 C C . TYR A 1 239 ? -6.695 -8.883 -10.914 1 98.88 239 TYR A C 1
ATOM 1953 O O . TYR A 1 239 ? -7.691 -8.25 -10.555 1 98.88 239 TYR A O 1
ATOM 1961 N N . SER A 1 240 ? -6.375 -9.055 -12.211 1 98.94 240 SER A N 1
ATOM 1962 C CA . SER A 1 240 ? -7.391 -8.758 -13.219 1 98.94 240 SER A CA 1
ATOM 1963 C C . SER A 1 240 ? -8.609 -9.656 -13.047 1 98.94 240 SER A C 1
ATOM 1965 O O . SER A 1 240 ? -9.75 -9.195 -13.156 1 98.94 240 SER A O 1
ATOM 1967 N N . LEU A 1 241 ? -8.336 -10.93 -12.812 1 98.94 241 LEU A N 1
ATOM 1968 C CA . LEU A 1 241 ? -9.422 -11.867 -12.578 1 98.94 241 LEU A CA 1
ATOM 1969 C C . LEU A 1 241 ? -10.219 -11.477 -11.336 1 98.94 241 LEU A C 1
ATOM 1971 O O . LEU A 1 241 ? -11.453 -11.469 -11.359 1 98.94 241 LEU A O 1
ATOM 1975 N N . LEU A 1 242 ? -9.531 -11.188 -10.219 1 98.88 242 LEU A N 1
ATOM 1976 C CA . LEU A 1 242 ? -10.195 -10.734 -9 1 98.88 242 LEU A CA 1
ATOM 1977 C C . LEU A 1 242 ? -11.109 -9.547 -9.289 1 98.88 242 LEU A C 1
ATOM 1979 O O . LEU A 1 242 ? -12.266 -9.523 -8.844 1 98.88 242 LEU A O 1
ATOM 1983 N N . LEU A 1 243 ? -10.617 -8.586 -10.031 1 98.94 243 LEU A N 1
ATOM 1984 C CA . LEU A 1 243 ? -11.375 -7.395 -10.375 1 98.94 243 LEU A CA 1
ATOM 1985 C C . LEU A 1 243 ? -12.641 -7.758 -11.156 1 98.94 243 LEU A C 1
ATOM 1987 O O . LEU A 1 243 ? -13.727 -7.262 -10.859 1 98.94 243 LEU A O 1
ATOM 1991 N N . HIS A 1 244 ? -12.5 -8.641 -12.172 1 98.88 244 HIS A N 1
ATOM 1992 C CA . HIS A 1 244 ? -13.648 -9.086 -12.945 1 98.88 244 HIS A CA 1
ATOM 1993 C C . HIS A 1 244 ? -14.695 -9.742 -12.055 1 98.88 244 HIS A C 1
ATOM 1995 O O . HIS A 1 244 ? -15.891 -9.484 -12.195 1 98.88 244 HIS A O 1
ATOM 2001 N N . MET A 1 245 ? -14.227 -10.602 -11.203 1 98.88 245 MET A N 1
ATOM 2002 C CA . MET A 1 245 ? -15.141 -11.344 -10.336 1 98.88 245 MET A CA 1
ATOM 2003 C C . MET A 1 245 ? -15.883 -10.406 -9.391 1 98.88 245 MET A C 1
ATOM 2005 O O . MET A 1 245 ? -17.094 -10.523 -9.219 1 98.88 245 MET A O 1
ATOM 2009 N N . VAL A 1 246 ? -15.164 -9.469 -8.758 1 98.88 246 VAL A N 1
ATOM 2010 C CA . VAL A 1 246 ? -15.789 -8.516 -7.852 1 98.88 246 VAL A CA 1
ATOM 2011 C C . VAL A 1 246 ? -16.766 -7.633 -8.625 1 98.88 246 VAL A C 1
ATOM 2013 O O . VAL A 1 246 ? -17.875 -7.359 -8.148 1 98.88 246 VAL A O 1
ATOM 2016 N N . ALA A 1 247 ? -16.312 -7.141 -9.781 1 98.75 247 ALA A N 1
ATOM 2017 C CA . ALA A 1 247 ? -17.203 -6.324 -10.609 1 98.75 247 ALA A CA 1
ATOM 2018 C C . ALA A 1 247 ? -18.5 -7.062 -10.93 1 98.75 247 ALA A C 1
ATOM 2020 O O . ALA A 1 247 ? -19.594 -6.5 -10.805 1 98.75 247 ALA A O 1
ATOM 2021 N N . ALA A 1 248 ? -18.391 -8.297 -11.305 1 98.38 248 ALA A N 1
ATOM 2022 C CA . ALA A 1 248 ? -19.547 -9.109 -11.648 1 98.38 248 ALA A CA 1
ATOM 2023 C C . ALA A 1 248 ? -20.516 -9.227 -10.469 1 98.38 248 ALA A C 1
ATOM 2025 O O . ALA A 1 248 ? -21.734 -9.266 -10.656 1 98.38 248 ALA A O 1
ATOM 2026 N N . GLN A 1 249 ? -20 -9.289 -9.273 1 98.31 249 GLN A N 1
ATOM 2027 C CA . GLN A 1 249 ? -20.812 -9.508 -8.078 1 98.31 249 GLN A CA 1
ATOM 2028 C C . GLN A 1 249 ? -21.391 -8.195 -7.555 1 98.31 249 GLN A C 1
ATOM 2030 O O . GLN A 1 249 ? -22.25 -8.195 -6.672 1 98.31 249 GLN A O 1
ATOM 2035 N N . THR A 1 250 ? -20.891 -7.074 -8.039 1 98.38 250 THR A N 1
ATOM 2036 C CA . THR A 1 250 ? -21.312 -5.793 -7.477 1 98.38 250 THR A CA 1
ATOM 2037 C C . THR A 1 250 ? -22.031 -4.949 -8.523 1 98.38 250 THR A C 1
ATOM 2039 O O . THR A 1 250 ? -22.5 -3.848 -8.227 1 98.38 250 THR A O 1
ATOM 2042 N N . GLY A 1 251 ? -22.125 -5.422 -9.766 1 97.19 251 GLY A N 1
ATOM 2043 C CA . GLY A 1 251 ? -22.938 -4.789 -10.789 1 97.19 251 GLY A CA 1
ATOM 2044 C C . GLY A 1 251 ? -22.203 -3.709 -11.562 1 97.19 251 GLY A C 1
ATOM 2045 O O . GLY A 1 251 ? -22.812 -2.816 -12.141 1 97.19 251 GLY A O 1
ATOM 2046 N N . TYR A 1 252 ? -20.891 -3.719 -11.539 1 98.31 252 TYR A N 1
ATOM 2047 C CA . TYR A 1 252 ? -20.078 -2.727 -12.242 1 98.31 252 TYR A CA 1
ATOM 2048 C C . TYR A 1 252 ? -19.375 -3.35 -13.438 1 98.31 252 TYR A C 1
ATOM 2050 O O . TYR A 1 252 ? -19.203 -4.57 -13.508 1 98.31 252 TYR A O 1
ATOM 2058 N N . GLU A 1 253 ? -19.031 -2.527 -14.406 1 98.44 253 GLU A N 1
ATOM 2059 C CA . GLU A 1 253 ? -18.078 -2.91 -15.445 1 98.44 253 GLU A CA 1
ATOM 2060 C C . GLU A 1 253 ? -16.641 -2.766 -14.961 1 98.44 253 GLU A C 1
ATOM 2062 O O . GLU A 1 253 ? -16.375 -2.023 -14.008 1 98.44 253 GLU A O 1
ATOM 2067 N N . VAL A 1 254 ? -15.75 -3.51 -15.562 1 98.69 254 VAL A N 1
ATOM 2068 C CA . VAL A 1 254 ? -14.352 -3.404 -15.164 1 98.69 254 VAL A CA 1
ATOM 2069 C C . VAL A 1 254 ? -13.727 -2.166 -15.797 1 98.69 254 VAL A C 1
ATOM 2071 O O . VAL A 1 254 ? -14.039 -1.819 -16.938 1 98.69 254 VAL A O 1
ATOM 2074 N N . GLY A 1 255 ? -12.898 -1.431 -15.078 1 98.56 255 GLY A N 1
ATOM 2075 C CA . GLY A 1 255 ? -12.07 -0.35 -15.594 1 98.56 255 GLY A CA 1
ATOM 2076 C C . GLY A 1 255 ? -10.633 -0.762 -15.828 1 98.56 255 GLY A C 1
ATOM 2077 O O . GLY A 1 255 ? -10.336 -1.506 -16.766 1 98.56 255 GLY A O 1
ATOM 2078 N N . GLU A 1 256 ? -9.734 -0.344 -14.852 1 98.75 256 GLU A N 1
ATOM 2079 C CA . GLU A 1 256 ? -8.305 -0.612 -15 1 98.75 256 GLU A CA 1
ATOM 2080 C C . GLU A 1 256 ? -7.766 -1.4 -13.812 1 98.75 256 GLU A C 1
ATOM 2082 O O . GLU A 1 256 ? -8.234 -1.236 -12.68 1 98.75 256 GLU A O 1
ATOM 2087 N N . PHE A 1 257 ? -6.84 -2.297 -14.164 1 98.94 257 PHE A N 1
ATOM 2088 C CA . PHE A 1 257 ? -5.957 -2.836 -13.141 1 98.94 257 PHE A CA 1
ATOM 2089 C C . PHE A 1 257 ? -4.625 -2.094 -13.125 1 98.94 257 PHE A C 1
ATOM 2091 O O . PHE A 1 257 ? -3.918 -2.061 -14.133 1 98.94 257 PHE A O 1
ATOM 2098 N N . ILE A 1 258 ? -4.34 -1.442 -12.023 1 98.94 258 ILE A N 1
ATOM 2099 C CA . ILE A 1 258 ? -3.088 -0.716 -11.844 1 98.94 258 ILE A CA 1
ATOM 2100 C C . ILE A 1 258 ? -2.162 -1.509 -10.922 1 98.94 258 ILE A C 1
ATOM 2102 O O . ILE A 1 258 ? -2.529 -1.825 -9.789 1 98.94 258 ILE A O 1
ATOM 2106 N N . HIS A 1 259 ? -1.009 -1.863 -11.414 1 98.94 259 HIS A N 1
ATOM 2107 C CA . HIS A 1 259 ? -0.04 -2.695 -10.711 1 98.94 259 HIS A CA 1
ATOM 2108 C C . HIS A 1 259 ? 1.169 -1.88 -10.266 1 98.94 259 HIS A C 1
ATOM 2110 O O . HIS A 1 259 ? 2.057 -1.589 -11.07 1 98.94 259 HIS A O 1
ATOM 2116 N N . THR A 1 260 ? 1.217 -1.536 -9 1 98.88 260 THR A N 1
ATOM 2117 C CA . THR A 1 260 ? 2.316 -0.791 -8.398 1 98.88 260 THR A CA 1
ATOM 2118 C C . THR A 1 260 ? 3.262 -1.728 -7.652 1 98.88 260 THR A C 1
ATOM 2120 O O . THR A 1 260 ? 2.828 -2.498 -6.789 1 98.88 260 THR A O 1
ATOM 2123 N N . ILE A 1 261 ? 4.543 -1.62 -7.98 1 98.88 261 ILE A N 1
ATOM 2124 C CA . ILE A 1 261 ? 5.492 -2.564 -7.402 1 98.88 261 ILE A CA 1
ATOM 2125 C C . ILE A 1 261 ? 6.625 -1.804 -6.719 1 98.88 261 ILE A C 1
ATOM 2127 O O . ILE A 1 261 ? 7.18 -0.86 -7.289 1 98.88 261 ILE A O 1
ATOM 2131 N N . GLY A 1 262 ? 6.906 -2.186 -5.426 1 98.62 262 GLY A N 1
ATOM 2132 C CA . GLY A 1 262 ? 8.078 -1.643 -4.758 1 98.62 262 GLY A CA 1
ATOM 2133 C C . GLY A 1 262 ? 9.383 -2.059 -5.406 1 98.62 262 GLY A C 1
ATOM 2134 O O . GLY A 1 262 ? 9.891 -1.361 -6.285 1 98.62 262 GLY A O 1
ATOM 2135 N N . ASP A 1 263 ? 9.859 -3.211 -5.121 1 98.5 263 ASP A N 1
ATOM 2136 C CA . ASP A 1 263 ? 11.055 -3.781 -5.734 1 98.5 263 ASP A CA 1
ATOM 2137 C C . ASP A 1 263 ? 10.695 -4.656 -6.93 1 98.5 263 ASP A C 1
ATOM 2139 O O . ASP A 1 263 ? 10.258 -5.797 -6.762 1 98.5 263 ASP A O 1
ATOM 2143 N N . THR A 1 264 ? 10.828 -4.086 -8.117 1 98.75 264 THR A N 1
ATOM 2144 C CA . THR A 1 264 ? 10.617 -4.801 -9.367 1 98.75 264 THR A CA 1
ATOM 2145 C C . THR A 1 264 ? 11.93 -5.355 -9.906 1 98.75 264 THR A C 1
ATOM 2147 O O . THR A 1 264 ? 12.805 -4.598 -10.32 1 98.75 264 THR A O 1
ATOM 2150 N N . HIS A 1 265 ? 12.031 -6.707 -9.953 1 98.38 265 HIS A N 1
ATOM 2151 C CA . HIS A 1 265 ? 13.375 -7.191 -10.242 1 98.38 265 HIS A CA 1
ATOM 2152 C C . HIS A 1 265 ? 13.344 -8.383 -11.188 1 98.38 265 HIS A C 1
ATOM 2154 O O . HIS A 1 265 ? 12.336 -9.086 -11.273 1 98.38 265 HIS A O 1
ATOM 2160 N N . ILE A 1 266 ? 14.359 -8.492 -11.914 1 97.81 266 ILE A N 1
ATOM 2161 C CA . ILE A 1 266 ? 14.695 -9.68 -12.688 1 97.81 266 ILE A CA 1
ATOM 2162 C C . ILE A 1 266 ? 15.93 -10.352 -12.094 1 97.81 266 ILE A C 1
ATOM 2164 O O . ILE A 1 266 ? 16.969 -9.719 -11.922 1 97.81 266 ILE A O 1
ATOM 2168 N N . TYR A 1 267 ? 15.719 -11.609 -11.727 1 95.12 267 TYR A N 1
ATOM 2169 C CA . TYR A 1 267 ? 16.875 -12.367 -11.266 1 95.12 267 TYR A CA 1
ATOM 2170 C C . TYR A 1 267 ? 17.906 -12.539 -12.375 1 95.12 267 TYR A C 1
ATOM 2172 O O . TYR A 1 267 ? 17.531 -12.727 -13.539 1 95.12 267 TYR A O 1
ATOM 2180 N N . ASN A 1 268 ? 19.156 -12.57 -11.969 1 93.81 268 ASN A N 1
ATOM 2181 C CA . ASN A 1 268 ? 20.219 -12.641 -12.953 1 93.81 268 ASN A CA 1
ATOM 2182 C C . ASN A 1 268 ? 20.141 -13.93 -13.773 1 93.81 268 ASN A C 1
ATOM 2184 O O . ASN A 1 268 ? 20.484 -13.945 -14.953 1 93.81 268 ASN A O 1
ATOM 2188 N N . ASN A 1 269 ? 19.625 -14.953 -13.172 1 91.25 269 ASN A N 1
ATOM 2189 C CA . ASN A 1 269 ? 19.547 -16.219 -13.883 1 91.25 269 ASN A CA 1
ATOM 2190 C C . ASN A 1 269 ? 18.297 -16.281 -14.773 1 91.25 269 ASN A C 1
ATOM 2192 O O . ASN A 1 269 ? 18.031 -17.312 -15.398 1 91.25 269 ASN A O 1
ATOM 2196 N N . HIS A 1 270 ? 17.5 -15.227 -14.859 1 95.31 270 HIS A N 1
ATOM 2197 C CA . HIS A 1 270 ? 16.312 -15.18 -15.719 1 95.31 270 HIS A CA 1
ATOM 2198 C C . HIS A 1 270 ? 16.547 -14.242 -16.906 1 95.31 270 HIS A C 1
ATOM 2200 O O . HIS A 1 270 ? 15.633 -14.016 -17.703 1 95.31 270 HIS A O 1
ATOM 2206 N N . VAL A 1 271 ? 17.734 -13.711 -17.062 1 96 271 VAL A N 1
ATOM 2207 C CA . VAL A 1 271 ? 18 -12.703 -18.094 1 96 271 VAL A CA 1
ATOM 2208 C C . VAL A 1 271 ? 17.828 -13.312 -19.469 1 96 271 VAL A C 1
ATOM 2210 O O . VAL A 1 271 ? 17.203 -12.711 -20.359 1 96 271 VAL A O 1
ATOM 2213 N N . ASP A 1 272 ? 18.328 -14.523 -19.688 1 96.5 272 ASP A N 1
ATOM 2214 C CA . ASP A 1 272 ? 18.188 -15.18 -20.984 1 96.5 272 ASP A CA 1
ATOM 2215 C C . ASP A 1 272 ? 16.719 -15.438 -21.312 1 96.5 272 ASP A C 1
ATOM 2217 O O . ASP A 1 272 ? 16.297 -15.25 -22.453 1 96.5 272 ASP A O 1
ATOM 2221 N N . GLN A 1 273 ? 16.031 -15.898 -20.359 1 97.44 273 GLN A N 1
ATOM 2222 C CA . GLN A 1 273 ? 14.625 -16.219 -20.547 1 97.44 273 GLN A CA 1
ATOM 2223 C C . GLN A 1 273 ? 13.812 -14.984 -20.906 1 97.44 273 GLN A C 1
ATOM 2225 O O . GLN A 1 273 ? 12.992 -15.016 -21.828 1 97.44 273 GLN A O 1
ATOM 2230 N N . ILE A 1 274 ? 14.031 -13.898 -20.188 1 97.88 274 ILE A N 1
ATOM 2231 C CA . ILE A 1 274 ? 13.25 -12.695 -20.453 1 97.88 274 ILE A CA 1
ATOM 2232 C C . ILE A 1 274 ? 13.68 -12.07 -21.781 1 97.88 274 ILE A C 1
ATOM 2234 O O . ILE A 1 274 ? 12.859 -11.5 -22.5 1 97.88 274 ILE A O 1
ATOM 2238 N N . THR A 1 275 ? 14.938 -12.195 -22.141 1 98.19 275 THR A N 1
ATOM 2239 C CA . THR A 1 275 ? 15.398 -11.727 -23.438 1 98.19 275 THR A CA 1
ATOM 2240 C C . THR A 1 275 ? 14.727 -12.508 -24.578 1 98.19 275 THR A C 1
ATOM 2242 O O . THR A 1 275 ? 14.312 -11.922 -25.578 1 98.19 275 THR A O 1
ATOM 2245 N N . GLU A 1 276 ? 14.625 -13.789 -24.359 1 98.56 276 GLU A N 1
ATOM 2246 C CA . GLU A 1 276 ? 13.883 -14.602 -25.328 1 98.56 276 GLU A CA 1
ATOM 2247 C C . GLU A 1 276 ? 12.438 -14.125 -25.438 1 98.56 276 GLU A C 1
ATOM 2249 O O . GLU A 1 276 ? 11.914 -13.969 -26.547 1 98.56 276 GLU A O 1
ATOM 2254 N N . GLN A 1 277 ? 11.844 -13.898 -24.344 1 98.62 277 GLN A N 1
ATOM 2255 C CA . GLN A 1 277 ? 10.461 -13.43 -24.359 1 98.62 277 GLN A CA 1
ATOM 2256 C C . GLN A 1 277 ? 10.32 -12.133 -25.156 1 98.62 277 GLN A C 1
ATOM 2258 O O . GLN A 1 277 ? 9.383 -11.977 -25.938 1 98.62 277 GLN A O 1
ATOM 2263 N N . LEU A 1 278 ? 11.242 -11.227 -24.953 1 98.5 278 LEU A N 1
ATOM 2264 C CA . LEU A 1 278 ? 11.227 -9.914 -25.578 1 98.5 278 LEU A CA 1
ATOM 2265 C C . LEU A 1 278 ? 11.375 -10.031 -27.094 1 98.5 278 LEU A C 1
ATOM 2267 O O . LEU A 1 278 ? 11.016 -9.109 -27.828 1 98.5 278 LEU A O 1
ATOM 2271 N N . SER A 1 279 ? 11.875 -11.133 -27.562 1 98.44 279 SER A N 1
ATOM 2272 C CA . SER A 1 279 ? 12.102 -11.328 -29 1 98.44 279 SER A CA 1
ATOM 2273 C C . SER A 1 279 ? 10.875 -11.945 -29.672 1 98.44 279 SER A C 1
ATOM 2275 O O . SER A 1 279 ? 10.828 -12.047 -30.891 1 98.44 279 SER A O 1
ATOM 2277 N N . ARG A 1 280 ? 9.914 -12.328 -28.953 1 98.56 280 ARG A N 1
ATOM 2278 C CA . ARG A 1 280 ? 8.773 -13.078 -29.469 1 98.56 280 ARG A CA 1
ATOM 2279 C C . ARG A 1 280 ? 7.645 -12.141 -29.875 1 98.56 280 ARG A C 1
ATOM 2281 O O . ARG A 1 280 ? 7.504 -11.047 -29.328 1 98.56 280 ARG A O 1
ATOM 2288 N N . PRO A 1 281 ? 6.859 -12.539 -30.812 1 98.06 281 PRO A N 1
ATOM 2289 C CA . PRO A 1 281 ? 5.727 -11.695 -31.219 1 98.06 281 PRO A CA 1
ATOM 2290 C C . PRO A 1 281 ? 4.586 -11.727 -30.203 1 98.06 281 PRO A C 1
ATOM 2292 O O . PRO A 1 281 ? 4.387 -12.734 -29.516 1 98.06 281 PRO A O 1
ATOM 2295 N N . MET A 1 282 ? 3.852 -10.633 -30.141 1 97.75 282 MET A N 1
ATOM 2296 C CA . MET A 1 282 ? 2.619 -10.555 -29.359 1 97.75 282 MET A CA 1
ATOM 2297 C C . MET A 1 282 ? 1.442 -11.125 -30.156 1 97.75 282 MET A C 1
ATOM 2299 O O . MET A 1 282 ? 1.425 -11.062 -31.391 1 97.75 282 MET A O 1
ATOM 2303 N N . HIS A 1 283 ? 0.539 -11.656 -29.453 1 98.25 283 HIS A N 1
ATOM 2304 C CA . HIS A 1 283 ? -0.736 -12.094 -30.016 1 98.25 283 HIS A CA 1
ATOM 2305 C C . HIS A 1 283 ? -1.9 -11.328 -29.391 1 98.25 283 HIS A C 1
ATOM 2307 O O . HIS A 1 283 ? -1.704 -10.531 -28.469 1 98.25 283 HIS A O 1
ATOM 2313 N N . LYS A 1 284 ? -3.047 -11.539 -29.969 1 97.5 284 LYS A N 1
ATOM 2314 C CA . LYS A 1 284 ? -4.242 -10.891 -29.438 1 97.5 284 LYS A CA 1
ATOM 2315 C C . LYS A 1 284 ? -4.559 -11.375 -28.031 1 97.5 284 LYS A C 1
ATOM 2317 O O . LYS A 1 284 ? -4.453 -12.57 -27.75 1 97.5 284 LYS A O 1
ATOM 2322 N N . LEU A 1 285 ? -4.973 -10.414 -27.203 1 98.31 285 LEU A N 1
ATOM 2323 C CA . LEU A 1 285 ? -5.355 -10.789 -25.844 1 98.31 285 LEU A CA 1
ATOM 2324 C C . LEU A 1 285 ? -6.613 -11.648 -25.859 1 98.31 285 LEU A C 1
ATOM 2326 O O . LEU A 1 285 ? -7.516 -11.43 -26.672 1 98.31 285 LEU A O 1
ATOM 2330 N N . PRO A 1 286 ? -6.707 -12.555 -24.953 1 98.44 286 PRO A N 1
ATOM 2331 C CA . PRO A 1 286 ? -7.895 -13.398 -24.844 1 98.44 286 PRO A CA 1
ATOM 2332 C C . PRO A 1 286 ? -9.055 -12.711 -24.141 1 98.44 286 PRO A C 1
ATOM 2334 O O . PRO A 1 286 ? -8.938 -11.547 -23.75 1 98.44 286 PRO A O 1
ATOM 2337 N N . LYS A 1 287 ? -10.117 -13.453 -24.078 1 98.19 287 LYS A N 1
ATOM 2338 C CA . LYS A 1 287 ? -11.312 -12.992 -23.375 1 98.19 287 LYS A CA 1
ATOM 2339 C C . LYS A 1 287 ? -11.594 -13.859 -22.141 1 98.19 287 LYS A C 1
ATOM 2341 O O . LYS A 1 287 ? -11.383 -15.078 -22.172 1 98.19 287 LYS A O 1
ATOM 2346 N N . LEU A 1 288 ? -12.055 -13.195 -21.094 1 98.69 288 LEU A N 1
ATOM 2347 C CA . LEU A 1 288 ? -12.461 -13.906 -19.891 1 98.69 288 LEU A CA 1
ATOM 2348 C C . LEU A 1 288 ? -13.953 -14.227 -19.922 1 98.69 288 LEU A C 1
ATOM 2350 O O . LEU A 1 288 ? -14.766 -13.375 -20.297 1 98.69 288 LEU A O 1
ATOM 2354 N N . TRP A 1 289 ? -14.273 -15.438 -19.641 1 98.62 289 TRP A N 1
ATOM 2355 C CA . TRP A 1 289 ? -15.664 -15.82 -19.438 1 98.62 289 TRP A CA 1
ATOM 2356 C C . TRP A 1 289 ? -15.906 -16.203 -17.984 1 98.62 289 TRP A C 1
ATOM 2358 O O . TRP A 1 289 ? -15.203 -17.062 -17.438 1 98.62 289 TRP A O 1
ATOM 2368 N N . LEU A 1 290 ? -16.797 -15.523 -17.344 1 98.5 290 LEU A N 1
ATOM 2369 C CA . LEU A 1 290 ? -17.281 -15.828 -15.992 1 98.5 290 LEU A CA 1
ATOM 2370 C C . LEU A 1 290 ? -18.719 -16.312 -16.016 1 98.5 290 LEU A C 1
ATOM 2372 O O . LEU A 1 290 ? -19.578 -15.695 -16.672 1 98.5 290 LEU A O 1
ATOM 2376 N N . ASN A 1 291 ? -19.016 -17.391 -15.352 1 98.62 291 ASN A N 1
ATOM 2377 C CA . ASN A 1 291 ? -20.375 -17.906 -15.281 1 98.62 291 ASN A CA 1
ATOM 2378 C C . ASN A 1 291 ? -21.328 -16.891 -14.672 1 98.62 291 ASN A C 1
ATOM 2380 O O . ASN A 1 291 ? -21.25 -16.594 -13.477 1 98.62 291 ASN A O 1
ATOM 2384 N N . PRO A 1 292 ? -22.234 -16.438 -15.461 1 97.69 292 PRO A N 1
ATOM 2385 C CA . PRO A 1 292 ? -23.125 -15.391 -14.953 1 97.69 292 PRO A CA 1
ATOM 2386 C C . PRO A 1 292 ? -24.141 -15.922 -13.938 1 97.69 292 PRO A C 1
ATOM 2388 O O . PRO A 1 292 ? -24.812 -15.141 -13.266 1 97.69 292 PRO A O 1
ATOM 2391 N N . GLU A 1 293 ? -24.234 -17.188 -13.75 1 97.94 293 GLU A N 1
ATOM 2392 C CA . GLU A 1 293 ? -25.203 -17.781 -12.836 1 97.94 293 GLU A CA 1
ATOM 2393 C C . GLU A 1 293 ? -24.688 -17.797 -11.398 1 97.94 293 GLU A C 1
ATOM 2395 O O . GLU A 1 293 ? -25.453 -18 -10.453 1 97.94 293 GLU A O 1
ATOM 2400 N N . VAL A 1 294 ? -23.406 -17.562 -11.258 1 98.25 294 VAL A N 1
ATOM 2401 C CA . VAL A 1 294 ? -22.844 -17.5 -9.914 1 98.25 294 VAL A CA 1
ATOM 2402 C C . VAL A 1 294 ? -23.188 -16.156 -9.273 1 98.25 294 VAL A C 1
ATOM 2404 O O . VAL A 1 294 ? -22.938 -15.094 -9.852 1 98.25 294 VAL A O 1
ATOM 2407 N N . LYS A 1 295 ? -23.719 -16.188 -8.031 1 96.75 295 LYS A N 1
ATOM 2408 C CA . LYS A 1 295 ? -24.281 -14.977 -7.457 1 96.75 295 LYS A CA 1
ATOM 2409 C C . LYS A 1 295 ? -23.484 -14.523 -6.234 1 96.75 295 LYS A C 1
ATOM 2411 O O . LYS A 1 295 ? -23.812 -13.523 -5.605 1 96.75 295 LYS A O 1
ATOM 2416 N N . SER A 1 296 ? -22.484 -15.328 -5.902 1 97.69 296 SER A N 1
ATOM 2417 C CA . SER A 1 296 ? -21.594 -14.961 -4.805 1 97.69 296 SER A CA 1
ATOM 2418 C C . SER A 1 296 ? -20.125 -15.172 -5.188 1 97.69 296 SER A C 1
ATOM 2420 O O . SER A 1 296 ? -19.781 -16.156 -5.84 1 97.69 296 SER A O 1
ATOM 2422 N N . LEU A 1 297 ? -19.312 -14.219 -4.746 1 98.12 297 LEU A N 1
ATOM 2423 C CA . LEU A 1 297 ? -17.891 -14.289 -5.004 1 98.12 297 LEU A CA 1
ATOM 2424 C C . LEU A 1 297 ? -17.297 -15.594 -4.477 1 98.12 297 LEU A C 1
ATOM 2426 O O . LEU A 1 297 ? -16.344 -16.125 -5.047 1 98.12 297 LEU A O 1
ATOM 2430 N N . PHE A 1 298 ? -17.922 -16.125 -3.482 1 97.5 298 PHE A N 1
ATOM 2431 C CA . PHE A 1 298 ? -17.359 -17.25 -2.734 1 97.5 298 PHE A CA 1
ATOM 2432 C C . PHE A 1 298 ? -17.844 -18.578 -3.312 1 97.5 298 PHE A C 1
ATOM 2434 O O . PHE A 1 298 ? -17.391 -19.641 -2.891 1 97.5 298 PHE A O 1
ATOM 2441 N N . ASP A 1 299 ? -18.672 -18.5 -4.32 1 97.94 299 ASP A N 1
ATOM 2442 C CA . ASP A 1 299 ? -19.266 -19.719 -4.863 1 97.94 299 ASP A CA 1
ATOM 2443 C C . ASP A 1 299 ? -18.641 -20.078 -6.207 1 97.94 299 ASP A C 1
ATOM 2445 O O . ASP A 1 299 ? -18.953 -21.125 -6.781 1 97.94 299 ASP A O 1
ATOM 2449 N N . TYR A 1 300 ? -17.75 -19.219 -6.734 1 98.56 300 TYR A N 1
ATOM 2450 C CA . TYR A 1 300 ? -17.094 -19.547 -7.992 1 98.56 300 TYR A CA 1
ATOM 2451 C C . TYR A 1 300 ? -16.281 -20.828 -7.871 1 98.56 300 TYR A C 1
ATOM 2453 O O . TYR A 1 300 ? -15.602 -21.047 -6.863 1 98.56 300 TYR A O 1
ATOM 2461 N N . THR A 1 301 ? -16.359 -21.672 -8.812 1 98.25 301 THR A N 1
ATOM 2462 C CA . THR A 1 301 ? -15.523 -22.859 -8.938 1 98.25 301 THR A CA 1
ATOM 2463 C C . THR A 1 301 ? -14.609 -22.75 -10.156 1 98.25 301 THR A C 1
ATOM 2465 O O . THR A 1 301 ? -14.727 -21.812 -10.945 1 98.25 301 THR A O 1
ATOM 2468 N N . MET A 1 302 ? -13.734 -23.734 -10.297 1 98.31 302 MET A N 1
ATOM 2469 C CA . MET A 1 302 ? -12.812 -23.781 -11.43 1 98.31 302 MET A CA 1
ATOM 2470 C C . MET A 1 302 ? -13.57 -23.75 -12.75 1 98.31 302 MET A C 1
ATOM 2472 O O . MET A 1 302 ? -13.133 -23.125 -13.711 1 98.31 302 MET A O 1
ATOM 2476 N N . ASP A 1 303 ? -14.719 -24.344 -12.797 1 98.19 303 ASP A N 1
ATOM 2477 C CA . ASP A 1 303 ? -15.484 -24.5 -14.031 1 98.19 303 ASP A CA 1
ATOM 2478 C C . ASP A 1 303 ? -16.234 -23.219 -14.383 1 98.19 303 ASP A C 1
ATOM 2480 O O . ASP A 1 303 ? -16.703 -23.062 -15.508 1 98.19 303 ASP A O 1
ATOM 2484 N N . ASP A 1 304 ? -16.312 -22.297 -13.469 1 98.75 304 ASP A N 1
ATOM 2485 C CA . ASP A 1 304 ? -17.047 -21.062 -13.664 1 98.75 304 ASP A CA 1
ATOM 2486 C C . ASP A 1 304 ? -16.172 -19.984 -14.289 1 98.75 304 ASP A C 1
ATOM 2488 O O . ASP A 1 304 ? -16.625 -18.875 -14.539 1 98.75 304 ASP A O 1
ATOM 2492 N N . ILE A 1 305 ? -14.914 -20.266 -14.484 1 98.88 305 ILE A N 1
ATOM 2493 C CA . ILE A 1 305 ? -13.93 -19.281 -14.938 1 98.88 305 ILE A CA 1
ATOM 2494 C C . ILE A 1 305 ? -13.148 -19.844 -16.125 1 98.88 305 ILE A C 1
ATOM 2496 O O . ILE A 1 305 ? -12.453 -20.859 -15.992 1 98.88 305 ILE A O 1
ATOM 2500 N N . LYS A 1 306 ? -13.258 -19.188 -17.25 1 98.44 306 LYS A N 1
ATOM 2501 C CA . LYS A 1 306 ? -12.594 -19.688 -18.438 1 98.44 306 LYS A CA 1
ATOM 2502 C C . LYS A 1 306 ? -11.961 -18.562 -19.25 1 98.44 306 LYS A C 1
ATOM 2504 O O . LYS A 1 306 ? -12.422 -17.422 -19.188 1 98.44 306 LYS A O 1
ATOM 2509 N N . ILE A 1 307 ? -10.906 -18.859 -19.891 1 98.56 307 ILE A N 1
ATOM 2510 C CA . ILE A 1 307 ? -10.289 -17.969 -20.859 1 98.56 307 ILE A CA 1
ATOM 2511 C C . ILE A 1 307 ? -10.609 -18.438 -22.281 1 98.56 307 ILE A C 1
ATOM 2513 O O . ILE A 1 307 ? -10.477 -19.625 -22.578 1 98.56 307 ILE A O 1
ATOM 2517 N N . LEU A 1 308 ? -11.023 -17.531 -23.094 1 98.31 308 LEU A N 1
ATOM 2518 C CA . LEU A 1 308 ? -11.406 -17.828 -24.469 1 98.31 308 LEU A CA 1
ATOM 2519 C C . LEU A 1 308 ? -10.414 -17.219 -25.453 1 98.31 308 LEU A C 1
ATOM 2521 O O . LEU A 1 308 ? -9.93 -16.109 -25.25 1 98.31 308 LEU A O 1
ATOM 2525 N N . ASP A 1 309 ? -10.031 -18.016 -26.516 1 98.19 309 ASP A N 1
ATOM 2526 C CA . ASP A 1 309 ? -9.25 -17.547 -27.656 1 98.19 309 ASP A CA 1
ATOM 2527 C C . ASP A 1 309 ? -7.844 -17.125 -27.219 1 98.19 309 ASP A C 1
ATOM 2529 O O . ASP A 1 309 ? -7.328 -16.094 -27.656 1 98.19 309 ASP A O 1
ATOM 2533 N N . TYR A 1 310 ? -7.328 -17.844 -26.312 1 98.19 310 TYR A N 1
ATOM 2534 C CA . TYR A 1 310 ? -5.969 -17.578 -25.875 1 98.19 310 TYR A CA 1
ATOM 2535 C C . TYR A 1 310 ? -4.945 -18.172 -26.828 1 98.19 310 TYR A C 1
ATOM 2537 O O . TYR A 1 310 ? -4.867 -19.406 -26.969 1 98.19 310 TYR A O 1
ATOM 2545 N N . ASP A 1 311 ? -4.25 -17.359 -27.547 1 97.94 311 ASP A N 1
ATOM 2546 C CA . ASP A 1 311 ? -3.109 -17.703 -28.391 1 97.94 311 ASP A CA 1
ATOM 2547 C C . ASP A 1 311 ? -1.812 -17.125 -27.828 1 97.94 311 ASP A C 1
ATOM 2549 O O . ASP A 1 311 ? -1.721 -15.922 -27.562 1 97.94 311 ASP A O 1
ATOM 2553 N N . SER A 1 312 ? -0.853 -18 -27.609 1 98.25 312 SER A N 1
ATOM 2554 C CA . SER A 1 312 ? 0.4 -17.531 -27.031 1 98.25 312 SER A CA 1
ATOM 2555 C C . SER A 1 312 ? 1.595 -18.281 -27.609 1 98.25 312 SER A C 1
ATOM 2557 O O . SER A 1 312 ? 1.433 -19.328 -28.219 1 98.25 312 SER A O 1
ATOM 2559 N N . GLU A 1 313 ? 2.762 -17.656 -27.469 1 98.5 313 GLU A N 1
ATOM 2560 C CA . GLU A 1 313 ? 4.008 -18.375 -27.672 1 98.5 313 GLU A CA 1
ATOM 2561 C C . GLU A 1 313 ? 4.188 -19.469 -26.609 1 98.5 313 GLU A C 1
ATOM 2563 O O . GLU A 1 313 ? 3.543 -19.438 -25.562 1 98.5 313 GLU A O 1
ATOM 2568 N N . PRO A 1 314 ? 5.062 -20.438 -26.906 1 98.19 314 PRO A N 1
ATOM 2569 C CA . PRO A 1 314 ? 5.277 -21.531 -25.969 1 98.19 314 PRO A CA 1
ATOM 2570 C C . PRO A 1 314 ? 5.832 -21.062 -24.625 1 98.19 314 PRO A C 1
ATOM 2572 O O . PRO A 1 314 ? 6.355 -19.953 -24.531 1 98.19 314 PRO A O 1
ATOM 2575 N N . ALA A 1 315 ? 5.688 -21.891 -23.672 1 97.56 315 ALA A N 1
ATOM 2576 C CA . ALA A 1 315 ? 6.207 -21.594 -22.344 1 97.56 315 ALA A CA 1
ATOM 2577 C C . ALA A 1 315 ? 7.719 -21.406 -22.359 1 97.56 315 ALA A C 1
ATOM 2579 O O . ALA A 1 315 ? 8.406 -21.984 -23.219 1 97.56 315 ALA A O 1
ATOM 2580 N N . ILE A 1 316 ? 8.219 -20.562 -21.516 1 96.94 316 ILE A N 1
ATOM 2581 C CA . ILE A 1 316 ? 9.656 -20.422 -21.266 1 96.94 316 ILE A CA 1
ATOM 2582 C C . ILE A 1 316 ? 9.992 -20.922 -19.859 1 96.94 316 ILE A C 1
ATOM 2584 O O . ILE A 1 316 ? 9.523 -20.344 -18.875 1 96.94 316 ILE A O 1
ATOM 2588 N N . LYS A 1 317 ? 10.789 -21.938 -19.797 1 90.69 317 LYS A N 1
ATOM 2589 C CA . LYS A 1 317 ? 11.148 -22.516 -18.516 1 90.69 317 LYS A CA 1
ATOM 2590 C C . LYS A 1 317 ? 12.227 -21.688 -17.812 1 90.69 317 LYS A C 1
ATOM 2592 O O . LYS A 1 317 ? 13.164 -21.203 -18.453 1 90.69 317 LYS A O 1
ATOM 2597 N N . ALA A 1 318 ? 11.992 -21.391 -16.547 1 87.69 318 ALA A N 1
ATOM 2598 C CA . ALA A 1 318 ? 12.969 -20.719 -15.703 1 87.69 318 ALA A CA 1
ATOM 2599 C C . ALA A 1 318 ? 12.953 -21.281 -14.289 1 87.69 318 ALA A C 1
ATOM 2601 O O . ALA A 1 318 ? 11.891 -21.609 -13.758 1 87.69 318 ALA A O 1
ATOM 2602 N N . PRO A 1 319 ? 14.133 -21.438 -13.719 1 78.56 319 PRO A N 1
ATOM 2603 C CA . PRO A 1 319 ? 14.188 -21.969 -12.359 1 78.56 319 PRO A CA 1
ATOM 2604 C C . PRO A 1 319 ? 13.664 -20.984 -11.32 1 78.56 319 PRO A C 1
ATOM 2606 O O . PRO A 1 319 ? 13.859 -19.766 -11.461 1 78.56 319 PRO A O 1
ATOM 2609 N N . VAL A 1 320 ? 12.953 -21.578 -10.328 1 71.19 320 VAL A N 1
ATOM 2610 C CA . VAL A 1 320 ? 12.516 -20.734 -9.219 1 71.19 320 VAL A CA 1
ATOM 2611 C C . VAL A 1 320 ? 13.719 -20.344 -8.352 1 71.19 320 VAL A C 1
ATOM 2613 O O . VAL A 1 320 ? 14.602 -21.172 -8.109 1 71.19 320 VAL A O 1
ATOM 2616 N N . ALA A 1 321 ? 13.844 -19.047 -8.133 1 61.91 321 ALA A N 1
ATOM 2617 C CA . ALA A 1 321 ? 14.922 -18.609 -7.246 1 61.91 321 ALA A CA 1
ATOM 2618 C C . ALA A 1 321 ? 14.547 -18.812 -5.781 1 61.91 321 ALA A C 1
ATOM 2620 O O . ALA A 1 321 ? 13.68 -18.125 -5.25 1 61.91 321 ALA A O 1
ATOM 2621 N N . VAL A 1 322 ? 14.812 -19.984 -5.23 1 57.91 322 VAL A N 1
ATOM 2622 C CA . VAL A 1 322 ? 14.523 -20.234 -3.824 1 57.91 322 VAL A CA 1
ATOM 2623 C C . VAL A 1 322 ? 15.711 -19.797 -2.963 1 57.91 322 VAL A C 1
ATOM 2625 O O . VAL A 1 322 ? 16.859 -19.875 -3.395 1 57.91 322 VAL A O 1
ATOM 2628 N N . MET B 1 1 ? 13.812 25.047 -14.461 1 85.62 1 MET B N 1
ATOM 2629 C CA . MET B 1 1 ? 12.57 24.719 -13.766 1 85.62 1 MET B CA 1
ATOM 2630 C C . MET B 1 1 ? 12.633 23.328 -13.148 1 85.62 1 MET B C 1
ATOM 2632 O O . MET B 1 1 ? 13.188 22.406 -13.75 1 85.62 1 MET B O 1
ATOM 2636 N N . SER B 1 2 ? 12.07 23.297 -11.906 1 92.62 2 SER B N 1
ATOM 2637 C CA . SER B 1 2 ? 12.18 22.031 -11.188 1 92.62 2 SER B CA 1
ATOM 2638 C C . SER B 1 2 ? 11.266 20.969 -11.789 1 92.62 2 SER B C 1
ATOM 2640 O O . SER B 1 2 ? 10.078 21.203 -11.992 1 92.62 2 SER B O 1
ATOM 2642 N N . GLN B 1 3 ? 11.836 19.797 -12.078 1 95.69 3 GLN B N 1
ATOM 2643 C CA . GLN B 1 3 ? 11.023 18.688 -12.562 1 95.69 3 GLN B CA 1
ATOM 2644 C C . GLN B 1 3 ? 10.148 18.125 -11.453 1 95.69 3 GLN B C 1
ATOM 2646 O O . GLN B 1 3 ? 9.055 17.609 -11.711 1 95.69 3 GLN B O 1
ATOM 2651 N N . ASN B 1 4 ? 10.68 18.266 -10.297 1 96.94 4 ASN B N 1
ATOM 2652 C CA . ASN B 1 4 ? 9.914 17.828 -9.133 1 96.94 4 ASN B CA 1
ATOM 2653 C C . ASN B 1 4 ? 8.594 18.578 -9.016 1 96.94 4 ASN B C 1
ATOM 2655 O O . ASN B 1 4 ? 7.535 17.953 -8.875 1 96.94 4 ASN B O 1
ATOM 2659 N N . GLU B 1 5 ? 8.688 19.828 -9.086 1 98.12 5 GLU B N 1
ATOM 2660 C CA . GLU B 1 5 ? 7.461 20.609 -8.93 1 98.12 5 GLU B CA 1
ATOM 2661 C C . GLU B 1 5 ? 6.613 20.547 -10.195 1 98.12 5 GLU B C 1
ATOM 2663 O O . GLU B 1 5 ? 5.383 20.562 -10.133 1 98.12 5 GLU B O 1
ATOM 2668 N N . GLN B 1 6 ? 7.258 20.469 -11.336 1 98.44 6 GLN B N 1
ATOM 2669 C CA . GLN B 1 6 ? 6.52 20.422 -12.594 1 98.44 6 GLN B CA 1
ATOM 2670 C C . GLN B 1 6 ? 5.582 19.219 -12.641 1 98.44 6 GLN B C 1
ATOM 2672 O O . GLN B 1 6 ? 4.453 19.328 -13.125 1 98.44 6 GLN B O 1
ATOM 2677 N N . GLN B 1 7 ? 6.051 18.125 -12.219 1 98.38 7 GLN B N 1
ATOM 2678 C CA . GLN B 1 7 ? 5.203 16.938 -12.266 1 98.38 7 GLN B CA 1
ATOM 2679 C C . GLN B 1 7 ? 3.965 17.109 -11.391 1 98.38 7 GLN B C 1
ATOM 2681 O O . GLN B 1 7 ? 2.889 16.609 -11.719 1 98.38 7 GLN B O 1
ATOM 2686 N N . TYR B 1 8 ? 4.133 17.766 -10.25 1 98.69 8 TYR B N 1
ATOM 2687 C CA . TYR B 1 8 ? 2.986 18.094 -9.406 1 98.69 8 TYR B CA 1
ATOM 2688 C C . TYR B 1 8 ? 1.987 18.953 -10.164 1 98.69 8 TYR B C 1
ATOM 2690 O O . TYR B 1 8 ? 0.785 18.688 -10.148 1 98.69 8 TYR B O 1
ATOM 2698 N N . LEU B 1 9 ? 2.498 19.969 -10.773 1 98.81 9 LEU B N 1
ATOM 2699 C CA . LEU B 1 9 ? 1.639 20.891 -11.516 1 98.81 9 LEU B CA 1
ATOM 2700 C C . LEU B 1 9 ? 0.979 20.188 -12.695 1 98.81 9 LEU B C 1
ATOM 2702 O O . LEU B 1 9 ? -0.202 20.406 -12.977 1 98.81 9 LEU B O 1
ATOM 2706 N N . ASP B 1 10 ? 1.73 19.344 -13.375 1 98.81 10 ASP B N 1
ATOM 2707 C CA . ASP B 1 10 ? 1.181 18.578 -14.492 1 98.81 10 ASP B CA 1
ATOM 2708 C C . ASP B 1 10 ? 0.028 17.703 -14.031 1 98.81 10 ASP B C 1
ATOM 2710 O O . ASP B 1 10 ? -0.985 17.578 -14.727 1 98.81 10 ASP B O 1
ATOM 2714 N N . LEU B 1 11 ? 0.216 17.062 -12.891 1 98.88 11 LEU B N 1
ATOM 2715 C CA . LEU B 1 11 ? -0.834 16.188 -12.383 1 98.88 11 LEU B CA 1
ATOM 2716 C C . LEU B 1 11 ? -2.057 16.984 -11.953 1 98.88 11 LEU B C 1
ATOM 2718 O O . LEU B 1 11 ? -3.193 16.562 -12.156 1 98.88 11 LEU B O 1
ATOM 2722 N N . ALA B 1 12 ? -1.834 18.125 -11.344 1 98.81 12 ALA B N 1
ATOM 2723 C CA . ALA B 1 12 ? -2.955 19 -11.016 1 98.81 12 ALA B CA 1
ATOM 2724 C C . ALA B 1 12 ? -3.799 19.312 -12.25 1 98.81 12 ALA B C 1
ATOM 2726 O O . ALA B 1 12 ? -5.023 19.188 -12.211 1 98.81 12 ALA B O 1
ATOM 2727 N N . GLN B 1 13 ? -3.105 19.719 -13.258 1 98.81 13 GLN B N 1
ATOM 2728 C CA . GLN B 1 13 ? -3.799 20.016 -14.508 1 98.81 13 GLN B CA 1
ATOM 2729 C C . GLN B 1 13 ? -4.531 18.797 -15.047 1 98.81 13 GLN B C 1
ATOM 2731 O O . GLN B 1 13 ? -5.664 18.906 -15.523 1 98.81 13 GLN B O 1
ATOM 2736 N N . LYS B 1 14 ? -3.885 17.688 -15.008 1 98.88 14 LYS B N 1
ATOM 2737 C CA . LYS B 1 14 ? -4.488 16.453 -15.5 1 98.88 14 LYS B CA 1
ATOM 2738 C C . LYS B 1 14 ? -5.777 16.125 -14.75 1 98.88 14 LYS B C 1
ATOM 2740 O O . LYS B 1 14 ? -6.762 15.695 -15.352 1 98.88 14 LYS B O 1
ATOM 2745 N N . ILE B 1 15 ? -5.766 16.25 -13.406 1 98.81 15 ILE B N 1
ATOM 2746 C CA . ILE B 1 15 ? -6.957 15.992 -12.602 1 98.81 15 ILE B CA 1
ATOM 2747 C C . ILE B 1 15 ? -8.086 16.922 -13.055 1 98.81 15 ILE B C 1
ATOM 2749 O O . ILE B 1 15 ? -9.234 16.469 -13.203 1 98.81 15 ILE B O 1
ATOM 2753 N N . LEU B 1 16 ? -7.762 18.188 -13.25 1 98.5 16 LEU B N 1
ATOM 2754 C CA . LEU B 1 16 ? -8.773 19.156 -13.68 1 98.5 16 LEU B CA 1
ATOM 2755 C C . LEU B 1 16 ? -9.352 18.766 -15.039 1 98.5 16 LEU B C 1
ATOM 2757 O O . LEU B 1 16 ? -10.555 18.891 -15.258 1 98.5 16 LEU B O 1
ATOM 2761 N N . ASP B 1 17 ? -8.492 18.266 -15.883 1 98.56 17 ASP B N 1
ATOM 2762 C CA . ASP B 1 17 ? -8.883 18 -17.266 1 98.56 17 ASP B CA 1
ATOM 2763 C C . ASP B 1 17 ? -9.609 16.672 -17.391 1 98.56 17 ASP B C 1
ATOM 2765 O O . ASP B 1 17 ? -10.539 16.531 -18.188 1 98.56 17 ASP B O 1
ATOM 2769 N N . GLU B 1 18 ? -9.148 15.672 -16.641 1 98.38 18 GLU B N 1
ATOM 2770 C CA . GLU B 1 18 ? -9.547 14.305 -16.953 1 98.38 18 GLU B CA 1
ATOM 2771 C C . GLU B 1 18 ? -10.211 13.625 -15.75 1 98.38 18 GLU B C 1
ATOM 2773 O O . GLU B 1 18 ? -10.711 12.508 -15.859 1 98.38 18 GLU B O 1
ATOM 2778 N N . GLY B 1 19 ? -10.18 14.25 -14.609 1 98.25 19 GLY B N 1
ATOM 2779 C CA . GLY B 1 19 ? -10.695 13.609 -13.406 1 98.25 19 GLY B CA 1
ATOM 2780 C C . GLY B 1 19 ? -12.172 13.273 -13.492 1 98.25 19 GLY B C 1
ATOM 2781 O O . GLY B 1 19 ? -12.961 14.055 -14.023 1 98.25 19 GLY B O 1
ATOM 2782 N N . SER B 1 20 ? -12.578 12.109 -13.023 1 97.62 20 SER B N 1
ATOM 2783 C CA . SER B 1 20 ? -13.984 11.727 -12.922 1 97.62 20 SER B CA 1
ATOM 2784 C C . SER B 1 20 ? -14.688 12.492 -11.82 1 97.62 20 SER B C 1
ATOM 2786 O O . SER B 1 20 ? -14.133 12.688 -10.734 1 97.62 20 SER B O 1
ATOM 2788 N N . HIS B 1 21 ? -15.906 12.953 -12.102 1 95.69 21 HIS B N 1
ATOM 2789 C CA . HIS B 1 21 ? -16.703 13.586 -11.062 1 95.69 21 HIS B CA 1
ATOM 2790 C C . HIS B 1 21 ? -17.297 12.547 -10.117 1 95.69 21 HIS B C 1
ATOM 2792 O O . HIS B 1 21 ? -17.953 11.594 -10.555 1 95.69 21 HIS B O 1
ATOM 2798 N N . LYS B 1 22 ? -16.984 12.664 -8.906 1 93.38 22 LYS B N 1
ATOM 2799 C CA . LYS B 1 22 ? -17.469 11.719 -7.898 1 93.38 22 LYS B CA 1
ATOM 2800 C C . LYS B 1 22 ? -18.047 12.453 -6.695 1 93.38 22 LYS B C 1
ATOM 2802 O O . LYS B 1 22 ? -17.625 13.562 -6.367 1 93.38 22 LYS B O 1
ATOM 2807 N N . GLY B 1 23 ? -19.031 11.742 -6.129 1 85.31 23 GLY B N 1
ATOM 2808 C CA . GLY B 1 23 ? -19.484 12.219 -4.832 1 85.31 23 GLY B CA 1
ATOM 2809 C C . GLY B 1 23 ? -18.516 11.891 -3.707 1 85.31 23 GLY B C 1
ATOM 2810 O O . GLY B 1 23 ? -17.547 11.156 -3.904 1 85.31 23 GLY B O 1
ATOM 2811 N N . ASP B 1 24 ? -18.75 12.555 -2.615 1 77.44 24 ASP B N 1
ATOM 2812 C CA . ASP B 1 24 ? -17.906 12.281 -1.457 1 77.44 24 ASP B CA 1
ATOM 2813 C C . ASP B 1 24 ? -18.672 12.492 -0.155 1 77.44 24 ASP B C 1
ATOM 2815 O O . ASP B 1 24 ? -19.844 12.883 -0.174 1 77.44 24 ASP B O 1
ATOM 2819 N N . ARG B 1 25 ? -18.016 12.102 0.886 1 70.94 25 ARG B N 1
ATOM 2820 C CA . ARG B 1 25 ? -18.609 12.133 2.221 1 70.94 25 ARG B CA 1
ATOM 2821 C C . ARG B 1 25 ? -19.016 13.547 2.605 1 70.94 25 ARG B C 1
ATOM 2823 O O . ARG B 1 25 ? -19.938 13.742 3.402 1 70.94 25 ARG B O 1
ATOM 2830 N N . THR B 1 26 ? -18.344 14.57 2.031 1 69.19 26 THR B N 1
ATOM 2831 C CA . THR B 1 26 ? -18.578 15.961 2.398 1 69.19 26 THR B CA 1
ATOM 2832 C C . THR B 1 26 ? -19.781 16.516 1.64 1 69.19 26 THR B C 1
ATOM 2834 O O . THR B 1 26 ? -20.328 17.562 2.016 1 69.19 26 THR B O 1
ATOM 2837 N N . GLY B 1 27 ? -20.078 15.93 0.491 1 77.69 27 GLY B N 1
ATOM 2838 C CA . GLY B 1 27 ? -21.141 16.422 -0.356 1 77.69 27 GLY B CA 1
ATOM 2839 C C . GLY B 1 27 ? -20.688 17.453 -1.367 1 77.69 27 GLY B C 1
ATOM 2840 O O . GLY B 1 27 ? -21.453 17.875 -2.23 1 77.69 27 GLY B O 1
ATOM 2841 N N . THR B 1 28 ? -19.469 17.891 -1.362 1 81.38 28 THR B N 1
ATOM 2842 C CA . THR B 1 28 ? -18.906 18.906 -2.244 1 81.38 28 THR B CA 1
ATOM 2843 C C . THR B 1 28 ? -18.703 18.359 -3.648 1 81.38 28 THR B C 1
ATOM 2845 O O . THR B 1 28 ? -18.875 19.062 -4.641 1 81.38 28 THR B O 1
ATOM 2848 N N . GLY B 1 29 ? -18.328 17.172 -3.75 1 91.19 29 GLY B N 1
ATOM 2849 C CA . GLY B 1 29 ? -17.938 16.578 -5.02 1 91.19 29 GLY B CA 1
ATOM 2850 C C . GLY B 1 29 ? -16.469 16.766 -5.348 1 91.19 29 GLY B C 1
ATOM 2851 O O . GLY B 1 29 ? -15.836 17.688 -4.855 1 91.19 29 GLY B O 1
ATOM 2852 N N . THR B 1 30 ? -15.938 15.859 -6.109 1 96.25 30 THR B N 1
ATOM 2853 C CA . THR B 1 30 ? -14.516 15.891 -6.438 1 96.25 30 THR B CA 1
ATOM 2854 C C . THR B 1 30 ? -14.289 15.523 -7.898 1 96.25 30 THR B C 1
ATOM 2856 O O . THR B 1 30 ? -15.172 14.961 -8.547 1 96.25 30 THR B O 1
ATOM 2859 N N . ARG B 1 31 ? -13.188 15.992 -8.398 1 97.69 31 ARG B N 1
ATOM 2860 C CA . ARG B 1 31 ? -12.555 15.398 -9.57 1 97.69 31 ARG B CA 1
ATOM 2861 C C . ARG B 1 31 ? -11.43 14.445 -9.156 1 97.69 31 ARG B C 1
ATOM 2863 O O . ARG B 1 31 ? -10.484 14.852 -8.477 1 97.69 31 ARG B O 1
ATOM 2870 N N . SER B 1 32 ? -11.555 13.258 -9.633 1 98.12 32 SER B N 1
ATOM 2871 C CA . SER B 1 32 ? -10.711 12.219 -9.047 1 98.12 32 SER B CA 1
ATOM 2872 C C . SER B 1 32 ? -10.047 11.375 -10.125 1 98.12 32 SER B C 1
ATOM 2874 O O . SER B 1 32 ? -10.672 11.047 -11.141 1 98.12 32 SER B O 1
ATOM 2876 N N . LEU B 1 33 ? -8.781 11.141 -9.977 1 98.69 33 LEU B N 1
ATOM 2877 C CA . LEU B 1 33 ? -8.047 10.141 -10.75 1 98.69 33 LEU B CA 1
ATOM 2878 C C . LEU B 1 33 ? -7.582 9 -9.852 1 98.69 33 LEU B C 1
ATOM 2880 O O . LEU B 1 33 ? -7.23 9.211 -8.688 1 98.69 33 LEU B O 1
ATOM 2884 N N . PHE B 1 34 ? -7.598 7.746 -10.414 1 98.75 34 PHE B N 1
ATOM 2885 C CA . PHE B 1 34 ? -7.242 6.574 -9.633 1 98.75 34 PHE B CA 1
ATOM 2886 C C . PHE B 1 34 ? -5.84 6.09 -9.984 1 98.75 34 PHE B C 1
ATOM 2888 O O . PHE B 1 34 ? -5.516 5.922 -11.164 1 98.75 34 PHE B O 1
ATOM 2895 N N . GLY B 1 35 ? -5.016 5.898 -8.977 1 98.75 35 GLY B N 1
ATOM 2896 C CA . GLY B 1 35 ? -3.727 5.25 -9.148 1 98.75 35 GLY B CA 1
ATOM 2897 C C . GLY B 1 35 ? -2.684 6.148 -9.781 1 98.75 35 GLY B C 1
ATOM 2898 O O . GLY B 1 35 ? -2.016 5.754 -10.742 1 98.75 35 GLY B O 1
ATOM 2899 N N . THR B 1 36 ? -2.561 7.375 -9.336 1 98.88 36 THR B N 1
ATOM 2900 C CA . THR B 1 36 ? -1.538 8.273 -9.859 1 98.88 36 THR B CA 1
ATOM 2901 C C . THR B 1 36 ? -0.21 8.062 -9.141 1 98.88 36 THR B C 1
ATOM 2903 O O . THR B 1 36 ? -0.172 7.465 -8.062 1 98.88 36 THR B O 1
ATOM 2906 N N . GLN B 1 37 ? 0.875 8.445 -9.805 1 98.88 37 GLN B N 1
ATOM 2907 C CA . GLN B 1 37 ? 2.197 8.328 -9.203 1 98.88 37 GLN B CA 1
ATOM 2908 C C . GLN B 1 37 ? 3.092 9.5 -9.602 1 98.88 37 GLN B C 1
ATOM 2910 O O . GLN B 1 37 ? 3.09 9.922 -10.758 1 98.88 37 GLN B O 1
ATOM 2915 N N . MET B 1 38 ? 3.742 10.086 -8.664 1 98.88 38 MET B N 1
ATOM 2916 C CA . MET B 1 38 ? 4.785 11.086 -8.875 1 98.88 38 MET B CA 1
ATOM 2917 C C . MET B 1 38 ? 6.125 10.594 -8.336 1 98.88 38 MET B C 1
ATOM 2919 O O . MET B 1 38 ? 6.168 9.789 -7.406 1 98.88 38 MET B O 1
ATOM 2923 N N . ARG B 1 39 ? 7.199 11.047 -8.953 1 98.75 39 ARG B N 1
ATOM 2924 C CA . ARG B 1 39 ? 8.555 10.688 -8.555 1 98.75 39 ARG B CA 1
ATOM 2925 C C . ARG B 1 39 ? 9.398 11.93 -8.305 1 98.75 39 ARG B C 1
ATOM 2927 O O . ARG B 1 39 ? 9.594 12.742 -9.211 1 98.75 39 ARG B O 1
ATOM 2934 N N . PHE B 1 40 ? 9.883 12.07 -7.121 1 98.81 40 PHE B N 1
ATOM 2935 C CA . PHE B 1 40 ? 10.672 13.242 -6.742 1 98.81 40 PHE B CA 1
ATOM 2936 C C . PHE B 1 40 ? 12.133 12.867 -6.555 1 98.81 40 PHE B C 1
ATOM 2938 O O . PHE B 1 40 ? 12.477 12.102 -5.652 1 98.81 40 PHE B O 1
ATOM 2945 N N . ASN B 1 41 ? 12.945 13.383 -7.449 1 98.44 41 ASN B N 1
ATOM 2946 C CA . ASN B 1 41 ? 14.391 13.25 -7.293 1 98.44 41 ASN B CA 1
ATOM 2947 C C . ASN B 1 41 ? 14.922 14.188 -6.219 1 98.44 41 ASN B C 1
ATOM 2949 O O . ASN B 1 41 ? 15 15.398 -6.43 1 98.44 41 ASN B O 1
ATOM 2953 N N . LEU B 1 42 ? 15.375 13.617 -5.109 1 98.44 42 LEU B N 1
ATOM 2954 C CA . LEU B 1 42 ? 15.695 14.453 -3.963 1 98.44 42 LEU B CA 1
ATOM 2955 C C . LEU B 1 42 ? 17.094 15.062 -4.113 1 98.44 42 LEU B C 1
ATOM 2957 O O . LEU B 1 42 ? 17.484 15.914 -3.314 1 98.44 42 LEU B O 1
ATOM 2961 N N . ALA B 1 43 ? 17.812 14.68 -5.141 1 96.19 43 ALA B N 1
ATOM 2962 C CA . ALA B 1 43 ? 19.078 15.328 -5.461 1 96.19 43 ALA B CA 1
ATOM 2963 C C . ALA B 1 43 ? 18.859 16.703 -6.086 1 96.19 43 ALA B C 1
ATOM 2965 O O . ALA B 1 43 ? 19.766 17.531 -6.113 1 96.19 43 ALA B O 1
ATOM 2966 N N . GLU B 1 44 ? 17.719 16.922 -6.617 1 96.5 44 GLU B N 1
ATOM 2967 C CA . GLU B 1 44 ? 17.391 18.188 -7.262 1 96.5 44 GLU B CA 1
ATOM 2968 C C . GLU B 1 44 ? 17.219 19.297 -6.23 1 96.5 44 GLU B C 1
ATOM 2970 O O . GLU B 1 44 ? 17.375 20.484 -6.551 1 96.5 44 GLU B O 1
ATOM 2975 N N . GLY B 1 45 ? 16.859 18.938 -5.047 1 97.44 45 GLY B N 1
ATOM 2976 C CA . GLY B 1 45 ? 16.438 19.828 -3.967 1 97.44 45 GLY B CA 1
ATOM 2977 C C . GLY B 1 45 ? 15.297 19.266 -3.141 1 97.44 45 GLY B C 1
ATOM 2978 O O . GLY B 1 45 ? 14.75 18.203 -3.469 1 97.44 45 GLY B O 1
ATOM 2979 N N . PHE B 1 46 ? 15.008 19.984 -2.064 1 98.69 46 PHE B N 1
ATOM 2980 C CA . PHE B 1 46 ? 13.898 19.531 -1.229 1 98.69 46 PHE B CA 1
ATOM 2981 C C . PHE B 1 46 ? 12.562 19.891 -1.866 1 98.69 46 PHE B C 1
ATOM 2983 O O . PHE B 1 46 ? 12.312 21.062 -2.184 1 98.69 46 PHE B O 1
ATOM 2990 N N . PRO B 1 47 ? 11.703 18.906 -2.088 1 98.69 47 PRO B N 1
ATOM 2991 C CA . PRO B 1 47 ? 10.484 19.156 -2.875 1 98.69 47 PRO B CA 1
ATOM 2992 C C . PRO B 1 47 ? 9.391 19.844 -2.064 1 98.69 47 PRO B C 1
ATOM 2994 O O . PRO B 1 47 ? 8.297 19.281 -1.906 1 98.69 47 PRO B O 1
ATOM 2997 N N . LEU B 1 48 ? 9.672 21.031 -1.611 1 98.69 48 LEU B N 1
ATOM 2998 C CA . LEU B 1 48 ? 8.703 21.984 -1.067 1 98.69 48 LEU B CA 1
ATOM 2999 C C . LEU B 1 48 ? 8.195 22.922 -2.154 1 98.69 48 LEU B C 1
ATOM 3001 O O . LEU B 1 48 ? 8.977 23.672 -2.75 1 98.69 48 LEU B O 1
ATOM 3005 N N . LEU B 1 49 ? 6.902 22.828 -2.428 1 98.62 49 LEU B N 1
ATOM 3006 C CA . LEU B 1 49 ? 6.367 23.562 -3.57 1 98.62 49 LEU B CA 1
ATOM 3007 C C . LEU B 1 49 ? 6.664 25.047 -3.449 1 98.62 49 LEU B C 1
ATOM 3009 O O . LEU B 1 49 ? 6.688 25.594 -2.344 1 98.62 49 LEU B O 1
ATOM 3013 N N . THR B 1 50 ? 6.801 25.719 -4.566 1 98.75 50 THR B N 1
ATOM 3014 C CA . THR B 1 50 ? 7.168 27.125 -4.578 1 98.75 50 THR B CA 1
ATOM 3015 C C . THR B 1 50 ? 6.059 27.969 -5.211 1 98.75 50 THR B C 1
ATOM 3017 O O . THR B 1 50 ? 6.031 29.188 -5.051 1 98.75 50 THR B O 1
ATOM 3020 N N . THR B 1 51 ? 5.141 27.312 -5.895 1 98.75 51 THR B N 1
ATOM 3021 C CA . THR B 1 51 ? 4.062 28.031 -6.566 1 98.75 51 THR B CA 1
ATOM 3022 C C . THR B 1 51 ? 3.004 28.484 -5.562 1 98.75 51 THR B C 1
ATOM 3024 O O . THR B 1 51 ? 2.107 29.25 -5.898 1 98.75 51 THR B O 1
ATOM 3027 N N . LYS B 1 52 ? 3.062 28.031 -4.426 1 98.44 52 LYS B N 1
ATOM 3028 C CA . LYS B 1 52 ? 2.344 28.516 -3.254 1 98.44 52 LYS B CA 1
ATOM 3029 C C . LYS B 1 52 ? 3.139 28.266 -1.977 1 98.44 52 LYS B C 1
ATOM 3031 O O . LYS B 1 52 ? 3.977 27.359 -1.931 1 98.44 52 LYS B O 1
ATOM 3036 N N . LYS B 1 53 ? 2.859 29.062 -1.024 1 98.19 53 LYS B N 1
ATOM 3037 C CA . LYS B 1 53 ? 3.543 28.875 0.251 1 98.19 53 LYS B CA 1
ATOM 3038 C C . LYS B 1 53 ? 3.08 27.594 0.942 1 98.19 53 LYS B C 1
ATOM 3040 O O . LYS B 1 53 ? 1.879 27.359 1.09 1 98.19 53 LYS B O 1
ATOM 3045 N N . VAL B 1 54 ? 3.984 26.703 1.26 1 97.81 54 VAL B N 1
ATOM 3046 C CA . VAL B 1 54 ? 3.77 25.516 2.086 1 97.81 54 VAL B CA 1
ATOM 3047 C C . VAL B 1 54 ? 4.508 25.672 3.414 1 97.81 54 VAL B C 1
ATOM 3049 O O . VAL B 1 54 ? 5.73 25.812 3.438 1 97.81 54 VAL B O 1
ATOM 3052 N N . PHE B 1 55 ? 3.836 25.688 4.453 1 97.25 55 PHE B N 1
ATOM 3053 C CA . PHE B 1 55 ? 4.395 26.016 5.762 1 97.25 55 PHE B CA 1
ATOM 3054 C C . PHE B 1 55 ? 5.152 24.828 6.34 1 97.25 55 PHE B C 1
ATOM 3056 O O . PHE B 1 55 ? 4.559 23.953 6.98 1 97.25 55 PHE B O 1
ATOM 3063 N N . PHE B 1 56 ? 6.438 24.922 6.234 1 98.25 56 PHE B N 1
ATOM 3064 C CA . PHE B 1 56 ? 7.32 23.812 6.582 1 98.25 56 PHE B CA 1
ATOM 3065 C C . PHE B 1 56 ? 7.277 23.531 8.078 1 98.25 56 PHE B C 1
ATOM 3067 O O . PHE B 1 56 ? 7.445 22.391 8.508 1 98.25 56 PHE B O 1
ATOM 3074 N N . GLY B 1 57 ? 7.051 24.516 8.891 1 97.88 57 GLY B N 1
ATOM 3075 C CA . GLY B 1 57 ? 6.945 24.328 10.328 1 97.88 57 GLY B CA 1
ATOM 3076 C C . GLY B 1 57 ? 5.855 23.359 10.719 1 97.88 57 GLY B C 1
ATOM 3077 O O . GLY B 1 57 ? 6.016 22.578 11.672 1 97.88 57 GLY B O 1
ATOM 3078 N N . LEU B 1 58 ? 4.746 23.375 10.023 1 97.81 58 LEU B N 1
ATOM 3079 C CA . LEU B 1 58 ? 3.643 22.469 10.281 1 97.81 58 LEU B CA 1
ATOM 3080 C C . LEU B 1 58 ? 4.016 21.031 9.891 1 97.81 58 LEU B C 1
ATOM 3082 O O . LEU B 1 58 ? 3.66 20.078 10.586 1 97.81 58 LEU B O 1
ATOM 3086 N N . ILE B 1 59 ? 4.727 20.953 8.836 1 98 59 ILE B N 1
ATOM 3087 C CA . ILE B 1 59 ? 5.137 19.656 8.305 1 98 59 ILE B CA 1
ATOM 3088 C C . ILE B 1 59 ? 6.098 18.984 9.273 1 98 59 ILE B C 1
ATOM 3090 O O . ILE B 1 59 ? 5.906 17.812 9.648 1 98 59 ILE B O 1
ATOM 3094 N N . LYS B 1 60 ? 7.16 19.641 9.68 1 97.88 60 LYS B N 1
ATOM 3095 C CA . LYS B 1 60 ? 8.156 19 10.531 1 97.88 60 LYS B CA 1
ATOM 3096 C C . LYS B 1 60 ? 7.586 18.688 11.914 1 97.88 60 LYS B C 1
ATOM 3098 O O . LYS B 1 60 ? 7.871 17.641 12.492 1 97.88 60 LYS B O 1
ATOM 3103 N N . SER B 1 61 ? 6.664 19.609 12.5 1 98.25 61 SER B N 1
ATOM 3104 C CA . SER B 1 61 ? 6.066 19.297 13.797 1 98.25 61 SER B CA 1
ATOM 3105 C C . SER B 1 61 ? 5.16 18.078 13.711 1 98.25 61 SER B C 1
ATOM 3107 O O . SER B 1 61 ? 5.141 17.25 14.625 1 98.25 61 SER B O 1
ATOM 3109 N N . GLU B 1 62 ? 4.426 17.969 12.664 1 97.81 62 GLU B N 1
ATOM 3110 C CA . GLU B 1 62 ? 3.551 16.812 12.5 1 97.81 62 GLU B CA 1
ATOM 3111 C C . GLU B 1 62 ? 4.359 15.523 12.344 1 97.81 62 GLU B C 1
ATOM 3113 O O . GLU B 1 62 ? 4.027 14.5 12.953 1 97.81 62 GLU B O 1
ATOM 3118 N N . LEU B 1 63 ? 5.387 15.57 11.516 1 98.44 63 LEU B N 1
ATOM 3119 C CA . LEU B 1 63 ? 6.203 14.375 11.336 1 98.44 63 LEU B CA 1
ATOM 3120 C C . LEU B 1 63 ? 6.855 13.961 12.648 1 98.44 63 LEU B C 1
ATOM 3122 O O . LEU B 1 63 ? 6.895 12.773 12.984 1 98.44 63 LEU B O 1
ATOM 3126 N N . LEU B 1 64 ? 7.414 14.93 13.375 1 98.56 64 LEU B N 1
ATOM 3127 C CA . LEU B 1 64 ? 8.008 14.625 14.68 1 98.56 64 LEU B CA 1
ATOM 3128 C C . LEU B 1 64 ? 6.969 14.039 15.625 1 98.56 64 LEU B C 1
ATOM 3130 O O . LEU B 1 64 ? 7.273 13.133 16.406 1 98.56 64 LEU B O 1
ATOM 3134 N N . TRP B 1 65 ? 5.727 14.57 15.555 1 97.75 65 TRP B N 1
ATOM 3135 C CA . TRP B 1 65 ? 4.609 14.031 16.328 1 97.75 65 TRP B CA 1
ATOM 3136 C C . TRP B 1 65 ? 4.355 12.57 15.977 1 97.75 65 TRP B C 1
ATOM 3138 O O . TRP B 1 65 ? 4.133 11.742 16.859 1 97.75 65 TRP B O 1
ATOM 3148 N N . PHE B 1 66 ? 4.418 12.188 14.695 1 97.38 66 PHE B N 1
ATOM 3149 C CA . PHE B 1 66 ? 4.289 10.805 14.258 1 97.38 66 PHE B CA 1
ATOM 3150 C C . PHE B 1 66 ? 5.422 9.953 14.812 1 97.38 66 PHE B C 1
ATOM 3152 O O . PHE B 1 66 ? 5.18 8.875 15.352 1 97.38 66 PHE B O 1
ATOM 3159 N N . LEU B 1 67 ? 6.602 10.445 14.711 1 98 67 LEU B N 1
ATOM 3160 C CA . LEU B 1 67 ? 7.785 9.68 15.078 1 98 67 LEU B CA 1
ATOM 3161 C C . LEU B 1 67 ? 7.836 9.445 16.578 1 98 67 LEU B C 1
ATOM 3163 O O . LEU B 1 67 ? 8.461 8.492 17.047 1 98 67 LEU B O 1
ATOM 3167 N N . ARG B 1 68 ? 7.137 10.25 17.312 1 96.19 68 ARG B N 1
ATOM 3168 C CA . ARG B 1 68 ? 7.027 10.094 18.75 1 96.19 68 ARG B CA 1
ATOM 3169 C C . ARG B 1 68 ? 5.996 9.031 19.109 1 96.19 68 ARG B C 1
ATOM 3171 O O . ARG B 1 68 ? 5.934 8.586 20.266 1 96.19 68 ARG B O 1
ATOM 3178 N N . GLY B 1 69 ? 5.25 8.633 18.156 1 95.75 69 GLY B N 1
ATOM 3179 C CA . GLY B 1 69 ? 4.164 7.695 18.406 1 95.75 69 GLY B CA 1
ATOM 3180 C C . GLY B 1 69 ? 2.984 8.328 19.109 1 95.75 69 GLY B C 1
ATOM 3181 O O . GLY B 1 69 ? 2.174 7.629 19.734 1 95.75 69 GLY B O 1
ATOM 3182 N N . ASP B 1 70 ? 2.908 9.609 19 1 93.69 70 ASP B N 1
ATOM 3183 C CA . ASP B 1 70 ? 1.902 10.375 19.734 1 93.69 70 ASP B CA 1
ATOM 3184 C C . ASP B 1 70 ? 0.588 10.43 18.953 1 93.69 70 ASP B C 1
ATOM 3186 O O . ASP B 1 70 ? 0.582 10.352 17.734 1 93.69 70 ASP B O 1
ATOM 3190 N N . ASN B 1 71 ? -0.458 10.43 19.672 1 93.81 71 ASN B N 1
ATOM 3191 C CA . ASN B 1 71 ? -1.772 10.641 19.078 1 93.81 71 ASN B CA 1
ATOM 3192 C C . ASN B 1 71 ? -2.604 11.633 19.875 1 93.81 71 ASN B C 1
ATOM 3194 O O . ASN B 1 71 ? -3.828 11.672 19.75 1 93.81 71 ASN B O 1
ATOM 3198 N N . ASN B 1 72 ? -1.914 12.312 20.828 1 95.62 72 ASN B N 1
ATOM 3199 C CA . ASN B 1 72 ? -2.469 13.484 21.484 1 95.62 72 ASN B CA 1
ATOM 3200 C C . ASN B 1 72 ? -2.035 14.781 20.812 1 95.62 72 ASN B C 1
ATOM 3202 O O . ASN B 1 72 ? -0.873 14.922 20.422 1 95.62 72 ASN B O 1
ATOM 3206 N N . ILE B 1 73 ? -2.895 15.805 20.734 1 96.62 73 ILE B N 1
ATOM 3207 C CA . ILE B 1 73 ? -2.631 16.938 19.875 1 96.62 73 ILE B CA 1
ATOM 3208 C C . ILE B 1 73 ? -1.867 18.016 20.656 1 96.62 73 ILE B C 1
ATOM 3210 O O . ILE B 1 73 ? -1.489 19.047 20.094 1 96.62 73 ILE B O 1
ATOM 3214 N N . ARG B 1 74 ? -1.623 17.875 21.969 1 97.81 74 ARG B N 1
ATOM 3215 C CA . ARG B 1 74 ? -0.952 18.906 22.75 1 97.81 74 ARG B CA 1
ATOM 3216 C C . ARG B 1 74 ? 0.383 19.297 22.109 1 97.81 74 ARG B C 1
ATOM 3218 O O . ARG B 1 74 ? 0.691 20.469 21.969 1 97.81 74 ARG B O 1
ATOM 3225 N N . PHE B 1 75 ? 1.173 18.312 21.75 1 97.12 75 PHE B N 1
ATOM 3226 C CA . PHE B 1 75 ? 2.467 18.594 21.141 1 97.12 75 PHE B CA 1
ATOM 3227 C C . PHE B 1 75 ? 2.303 19.484 19.922 1 97.12 75 PHE B C 1
ATOM 3229 O O . PHE B 1 75 ? 3.084 20.406 19.703 1 97.12 75 PHE B O 1
ATOM 3236 N N . LEU B 1 76 ? 1.369 19.156 19.062 1 97.62 76 LEU B N 1
ATOM 3237 C CA . LEU B 1 76 ? 1.119 19.953 17.859 1 97.62 76 LEU B CA 1
ATOM 3238 C C . LEU B 1 76 ? 0.754 21.391 18.219 1 97.62 76 LEU B C 1
ATOM 3240 O O . LEU B 1 76 ? 1.291 22.328 17.625 1 97.62 76 LEU B O 1
ATOM 3244 N N . LEU B 1 77 ? -0.101 21.516 19.203 1 97.88 77 LEU B N 1
ATOM 3245 C CA . LEU B 1 77 ? -0.555 22.844 19.594 1 97.88 77 LEU B CA 1
ATOM 3246 C C . LEU B 1 77 ? 0.582 23.641 20.234 1 97.88 77 LEU B C 1
ATOM 3248 O O . LEU B 1 77 ? 0.65 24.875 20.078 1 97.88 77 LEU B O 1
ATOM 3252 N N . GLU B 1 78 ? 1.452 22.984 20.922 1 97.81 78 GLU B N 1
ATOM 3253 C CA . GLU B 1 78 ? 2.639 23.625 21.484 1 97.81 78 GLU B CA 1
ATOM 3254 C C . GLU B 1 78 ? 3.523 24.203 20.391 1 97.81 78 GLU B C 1
ATOM 3256 O O . GLU B 1 78 ? 4.34 25.094 20.641 1 97.81 78 GLU B O 1
ATOM 3261 N N . HIS B 1 79 ? 3.336 23.719 19.203 1 97.56 79 HIS B N 1
ATOM 3262 C CA . HIS B 1 79 ? 4.133 24.188 18.078 1 97.56 79 HIS B CA 1
ATOM 3263 C C . HIS B 1 79 ? 3.262 24.891 17.047 1 97.56 79 HIS B C 1
ATOM 3265 O O . HIS B 1 79 ? 3.578 24.891 15.852 1 97.56 79 HIS B O 1
ATOM 3271 N N . ASN B 1 80 ? 2.121 25.344 17.5 1 96.38 80 ASN B N 1
ATOM 3272 C CA . ASN B 1 80 ? 1.2 26.172 16.719 1 96.38 80 ASN B CA 1
ATOM 3273 C C . ASN B 1 80 ? 0.696 25.422 15.484 1 96.38 80 ASN B C 1
ATOM 3275 O O . ASN B 1 80 ? 0.579 26.016 14.406 1 96.38 80 ASN B O 1
ATOM 3279 N N . ASN B 1 81 ? 0.603 24.172 15.562 1 96.94 81 ASN B N 1
ATOM 3280 C CA . ASN B 1 81 ? 0.037 23.328 14.516 1 96.94 81 ASN B CA 1
ATOM 3281 C C . ASN B 1 81 ? -1.416 22.969 14.812 1 96.94 81 ASN B C 1
ATOM 3283 O O . ASN B 1 81 ? -1.693 22.172 15.719 1 96.94 81 ASN B O 1
ATOM 3287 N N . HIS B 1 82 ? -2.322 23.5 14.023 1 93.25 82 HIS B N 1
ATOM 3288 C CA . HIS B 1 82 ? -3.75 23.375 14.305 1 93.25 82 HIS B CA 1
ATOM 3289 C C . HIS B 1 82 ? -4.434 22.453 13.297 1 93.25 82 HIS B C 1
ATOM 3291 O O . HIS B 1 82 ? -5.652 22.516 13.133 1 93.25 82 HIS B O 1
ATOM 3297 N N . ILE B 1 83 ? -3.697 21.641 12.617 1 87.81 83 ILE B N 1
ATOM 3298 C CA . ILE B 1 83 ? -4.184 20.797 11.523 1 87.81 83 ILE B CA 1
ATOM 3299 C C . ILE B 1 83 ? -5.172 19.766 12.055 1 87.81 83 ILE B C 1
ATOM 3301 O O . ILE B 1 83 ? -6.164 19.453 11.398 1 87.81 83 ILE B O 1
ATOM 3305 N N . TRP B 1 84 ? -5.012 19.281 13.297 1 88.88 84 TRP B N 1
ATOM 3306 C CA . TRP B 1 84 ? -5.766 18.141 13.789 1 88.88 84 TRP B CA 1
ATOM 3307 C C . TRP B 1 84 ? -6.738 18.562 14.891 1 88.88 84 TRP B C 1
ATOM 3309 O O . TRP B 1 84 ? -7.504 17.734 15.398 1 88.88 84 TRP B O 1
ATOM 3319 N N . ASP B 1 85 ? -6.738 19.75 15.281 1 91.12 85 ASP B N 1
ATOM 3320 C CA . ASP B 1 85 ? -7.43 20.125 16.5 1 91.12 85 ASP B CA 1
ATOM 3321 C C . ASP B 1 85 ? -8.945 20.094 16.312 1 91.12 85 ASP B C 1
ATOM 3323 O O . ASP B 1 85 ? -9.695 19.969 17.281 1 91.12 85 ASP B O 1
ATOM 3327 N N . GLU B 1 86 ? -9.367 20.188 15.039 1 88.25 86 GLU B N 1
ATOM 3328 C CA . GLU B 1 86 ? -10.812 20.188 14.836 1 88.25 86 GLU B CA 1
ATOM 3329 C C . GLU B 1 86 ? -11.422 18.828 15.164 1 88.25 86 GLU B C 1
ATOM 3331 O O . GLU B 1 86 ? -12.562 18.75 15.633 1 88.25 86 GLU B O 1
ATOM 3336 N N . TRP B 1 87 ? -10.703 17.812 14.938 1 87.5 87 TRP B N 1
ATOM 3337 C CA . TRP B 1 87 ? -11.203 16.484 15.266 1 87.5 87 TRP B CA 1
ATOM 3338 C C . TRP B 1 87 ? -11.352 16.312 16.781 1 87.5 87 TRP B C 1
ATOM 3340 O O . TRP B 1 87 ? -12.344 15.773 17.25 1 87.5 87 TRP B O 1
ATOM 3350 N N . ALA B 1 88 ? -10.398 16.766 17.438 1 92.38 88 ALA B N 1
ATOM 3351 C CA . ALA B 1 88 ? -10.453 16.719 18.906 1 92.38 88 ALA B CA 1
ATOM 3352 C C . ALA B 1 88 ? -11.508 17.672 19.453 1 92.38 88 ALA B C 1
ATOM 3354 O O . ALA B 1 88 ? -12.203 17.344 20.422 1 92.38 88 ALA B O 1
ATOM 3355 N N . PHE B 1 89 ? -11.609 18.812 18.828 1 95.25 89 PHE B N 1
ATOM 3356 C CA . PHE B 1 89 ? -12.617 19.781 19.219 1 95.25 89 PHE B CA 1
ATOM 3357 C C . PHE B 1 89 ? -14.023 19.188 19.094 1 95.25 89 PHE B C 1
ATOM 3359 O O . PHE B 1 89 ? -14.852 19.359 20 1 95.25 89 PHE B O 1
ATOM 3366 N N . LYS B 1 90 ? -14.242 18.516 18.047 1 93.25 90 LYS B N 1
ATOM 3367 C CA . LYS B 1 90 ? -15.539 17.891 17.812 1 93.25 90 LYS B CA 1
ATOM 3368 C C . LYS B 1 90 ? -15.883 16.906 18.922 1 93.25 90 LYS B C 1
ATOM 3370 O O . LYS B 1 90 ? -17.016 16.875 19.391 1 93.25 90 LYS B O 1
ATOM 3375 N N . LYS B 1 91 ? -14.945 16.141 19.359 1 92.81 91 LYS B N 1
ATOM 3376 C CA . LYS B 1 91 ? -15.148 15.219 20.469 1 92.81 91 LYS B CA 1
ATOM 3377 C C . LYS B 1 91 ? -15.609 15.953 21.719 1 92.81 91 LYS B C 1
ATOM 3379 O O . LYS B 1 91 ? -16.484 15.477 22.438 1 92.81 91 LYS B O 1
ATOM 3384 N N . TRP B 1 92 ? -15.016 17.078 21.938 1 96.38 92 TRP B N 1
ATOM 3385 C CA . TRP B 1 92 ? -15.336 17.859 23.125 1 96.38 92 TRP B CA 1
ATOM 3386 C C . TRP B 1 92 ? -16.734 18.438 23.031 1 96.38 92 TRP B C 1
ATOM 3388 O O . TRP B 1 92 ? -17.547 18.281 23.953 1 96.38 92 TRP B O 1
ATOM 3398 N N . ILE B 1 93 ? -17.094 19.016 21.953 1 96.38 93 ILE B N 1
ATOM 3399 C CA . ILE B 1 93 ? -18.359 19.734 21.844 1 96.38 93 ILE B CA 1
ATOM 3400 C C . ILE B 1 93 ? -19.516 18.734 21.797 1 96.38 93 ILE B C 1
ATOM 3402 O O . ILE B 1 93 ? -20.656 19.094 22.031 1 96.38 93 ILE B O 1
ATOM 3406 N N . GLU B 1 94 ? -19.219 17.5 21.484 1 95.31 94 GLU B N 1
ATOM 3407 C CA . GLU B 1 94 ? -20.25 16.469 21.453 1 95.31 94 GLU B CA 1
ATOM 3408 C C . GLU B 1 94 ? -20.344 15.742 22.797 1 95.31 94 GLU B C 1
ATOM 3410 O O . GLU B 1 94 ? -21.234 14.898 22.984 1 95.31 94 GLU B O 1
ATOM 3415 N N . SER B 1 95 ? -19.531 16.062 23.672 1 95.94 95 SER B N 1
ATOM 3416 C CA . SER B 1 95 ? -19.516 15.414 24.969 1 95.94 95 SER B CA 1
ATOM 3417 C C . SER B 1 95 ? -20.469 16.109 25.938 1 95.94 95 SER B C 1
ATOM 3419 O O . SER B 1 95 ? -20.953 17.203 25.672 1 95.94 95 SER B O 1
ATOM 3421 N N . ASP B 1 96 ? -20.641 15.438 27.109 1 95.62 96 ASP B N 1
ATOM 3422 C CA . ASP B 1 96 ? -21.516 15.984 28.156 1 95.62 96 ASP B CA 1
ATOM 3423 C C . ASP B 1 96 ? -20.797 17.062 28.953 1 95.62 96 ASP B C 1
ATOM 3425 O O . ASP B 1 96 ? -21.422 17.766 29.75 1 95.62 96 ASP B O 1
ATOM 3429 N N . LYS B 1 97 ? -19.562 17.266 28.625 1 95.38 97 LYS B N 1
ATOM 3430 C CA . LYS B 1 97 ? -18.781 18.234 29.391 1 95.38 97 LYS B CA 1
ATOM 3431 C C . LYS B 1 97 ? -18.781 19.609 28.719 1 95.38 97 LYS B C 1
ATOM 3433 O O . LYS B 1 97 ? -18.406 20.609 29.328 1 95.38 97 LYS B O 1
ATOM 3438 N N . TYR B 1 98 ? -19.219 19.641 27.578 1 97.44 98 TYR B N 1
ATOM 3439 C CA . TYR B 1 98 ? -19.328 20.922 26.875 1 97.44 98 TYR B CA 1
ATOM 3440 C C . TYR B 1 98 ? -20.609 21.641 27.234 1 97.44 98 TYR B C 1
ATOM 3442 O O . TYR B 1 98 ? -21.703 21.094 27.062 1 97.44 98 TYR B O 1
ATOM 3450 N N . THR B 1 99 ? -20.5 22.938 27.641 1 95.44 99 THR B N 1
ATOM 3451 C CA . THR B 1 99 ? -21.672 23.719 28.062 1 95.44 99 THR B CA 1
ATOM 3452 C C . THR B 1 99 ? -21.734 25.031 27.312 1 95.44 99 THR B C 1
ATOM 3454 O O . THR B 1 99 ? -22.422 25.969 27.734 1 95.44 99 THR B O 1
ATOM 3457 N N . GLY B 1 100 ? -20.969 25.094 26.281 1 96.31 100 GLY B N 1
ATOM 3458 C CA . GLY B 1 100 ? -20.953 26.328 25.5 1 96.31 100 GLY B CA 1
ATOM 3459 C C . GLY B 1 100 ? -22.078 26.391 24.469 1 96.31 100 GLY B C 1
ATOM 3460 O O . GLY B 1 100 ? -23.016 25.594 24.531 1 96.31 100 GLY B O 1
ATOM 3461 N N . PRO B 1 101 ? -22.016 27.359 23.594 1 97.25 101 PRO B N 1
ATOM 3462 C CA . PRO B 1 101 ? -23.031 27.516 22.562 1 97.25 101 PRO B CA 1
ATOM 3463 C C . PRO B 1 101 ? -23.062 26.328 21.578 1 97.25 101 PRO B C 1
ATOM 3465 O O . PRO B 1 101 ? -22.125 25.547 21.531 1 97.25 101 PRO B O 1
ATOM 3468 N N . ASP B 1 102 ? -24.156 26.328 20.875 1 96.19 102 ASP B N 1
ATOM 3469 C CA . ASP B 1 102 ? -24.344 25.25 19.891 1 96.19 102 ASP B CA 1
ATOM 3470 C C . ASP B 1 102 ? -23.234 25.281 18.828 1 96.19 102 ASP B C 1
ATOM 3472 O O . ASP B 1 102 ? -23.047 26.297 18.156 1 96.19 102 ASP B O 1
ATOM 3476 N N . MET B 1 103 ? -22.547 24.172 18.688 1 95.5 103 MET B N 1
ATOM 3477 C CA . MET B 1 103 ? -21.438 24.078 17.75 1 95.5 103 MET B CA 1
ATOM 3478 C C . MET B 1 103 ? -21.734 23.094 16.625 1 95.5 103 MET B C 1
ATOM 3480 O O . MET B 1 103 ? -20.828 22.625 15.945 1 95.5 103 MET B O 1
ATOM 3484 N N . THR B 1 104 ? -22.953 22.781 16.469 1 91.62 104 THR B N 1
ATOM 3485 C CA . THR B 1 104 ? -23.344 21.891 15.375 1 91.62 104 THR B CA 1
ATOM 3486 C C . THR B 1 104 ? -22.906 22.469 14.031 1 91.62 104 THR B C 1
ATOM 3488 O O . THR B 1 104 ? -23.094 23.656 13.766 1 91.62 104 THR B O 1
ATOM 3491 N N . ASN B 1 105 ? -22.25 21.703 13.172 1 88.06 105 ASN B N 1
ATOM 3492 C CA . ASN B 1 105 ? -21.781 22.078 11.844 1 88.06 105 ASN B CA 1
ATOM 3493 C C . ASN B 1 105 ? -20.875 23.297 11.898 1 88.06 105 ASN B C 1
ATOM 3495 O O . ASN B 1 105 ? -20.984 24.203 11.07 1 88.06 105 ASN B O 1
ATOM 3499 N N . PHE B 1 106 ? -20.062 23.375 12.945 1 90.94 106 PHE B N 1
ATOM 3500 C CA . PHE B 1 106 ? -19.25 24.562 13.172 1 90.94 106 PHE B CA 1
ATOM 3501 C C . PHE B 1 106 ? -18.375 24.859 11.961 1 90.94 106 PHE B C 1
ATOM 3503 O O . PHE B 1 106 ? -18.141 26.016 11.641 1 90.94 106 PHE B O 1
ATOM 3510 N N . GLY B 1 107 ? -17.844 23.797 11.242 1 83.81 107 GLY B N 1
ATOM 3511 C CA . GLY B 1 107 ? -17.016 24 10.07 1 83.81 107 GLY B CA 1
ATOM 3512 C C . GLY B 1 107 ? -17.703 24.766 8.961 1 83.81 107 GLY B C 1
ATOM 3513 O O . GLY B 1 107 ? -17.156 25.719 8.414 1 83.81 107 GLY B O 1
ATOM 3514 N N . LEU B 1 108 ? -18.875 24.422 8.703 1 82.19 108 LEU B N 1
ATOM 3515 C CA . LEU B 1 108 ? -19.656 25.062 7.645 1 82.19 108 LEU B CA 1
ATOM 3516 C C . LEU B 1 108 ? -20.203 26.406 8.109 1 82.19 108 LEU B C 1
ATOM 3518 O O . LEU B 1 108 ? -20.125 27.391 7.375 1 82.19 108 LEU B O 1
ATOM 3522 N N . ARG B 1 109 ? -20.703 26.422 9.312 1 88.25 109 ARG B N 1
ATOM 3523 C CA . ARG B 1 109 ? -21.344 27.609 9.844 1 88.25 109 ARG B CA 1
ATOM 3524 C C . ARG B 1 109 ? -20.344 28.75 10.016 1 88.25 109 ARG B C 1
ATOM 3526 O O . ARG B 1 109 ? -20.688 29.922 9.828 1 88.25 109 ARG B O 1
ATOM 3533 N N . SER B 1 110 ? -19.125 28.406 10.375 1 89.69 110 SER B N 1
ATOM 3534 C CA . SER B 1 110 ? -18.125 29.422 10.617 1 89.69 110 SER B CA 1
ATOM 3535 C C . SER B 1 110 ? -17.719 30.125 9.328 1 89.69 110 SER B C 1
ATOM 3537 O O . SER B 1 110 ? -17.188 31.25 9.352 1 89.69 110 SER B O 1
ATOM 3539 N N . GLN B 1 111 ? -18 29.5 8.195 1 81.75 111 GLN B N 1
ATOM 3540 C CA . GLN B 1 111 ? -17.641 30.078 6.902 1 81.75 111 GLN B CA 1
ATOM 3541 C C . GLN B 1 111 ? -18.734 30.984 6.371 1 81.75 111 GLN B C 1
ATOM 3543 O O . GLN B 1 111 ? -18.469 31.875 5.547 1 81.75 111 GLN B O 1
ATOM 3548 N N . THR B 1 112 ? -19.938 30.859 6.836 1 87.19 112 THR B N 1
ATOM 3549 C CA . THR B 1 112 ? -21.062 31.562 6.238 1 87.19 112 THR B CA 1
ATOM 3550 C C . THR B 1 112 ? -21.656 32.562 7.215 1 87.19 112 THR B C 1
ATOM 3552 O O . THR B 1 112 ? -22.344 33.5 6.805 1 87.19 112 THR B O 1
ATOM 3555 N N . ASP B 1 113 ? -21.438 32.438 8.5 1 93.44 113 ASP B N 1
ATOM 3556 C CA . ASP B 1 113 ? -21.984 33.281 9.547 1 93.44 113 ASP B CA 1
ATOM 3557 C C . ASP B 1 113 ? -20.875 33.969 10.359 1 93.44 113 ASP B C 1
ATOM 3559 O O . ASP B 1 113 ? -20.312 33.344 11.266 1 93.44 113 ASP B O 1
ATOM 3563 N N . GLU B 1 114 ? -20.734 35.188 10.195 1 93.62 114 GLU B N 1
ATOM 3564 C CA . GLU B 1 114 ? -19.656 35.938 10.82 1 93.62 114 GLU B CA 1
ATOM 3565 C C . GLU B 1 114 ? -19.797 35.969 12.344 1 93.62 114 GLU B C 1
ATOM 3567 O O . GLU B 1 114 ? -18.797 35.906 13.07 1 93.62 114 GLU B O 1
ATOM 3572 N N . ASN B 1 115 ? -21.016 36.156 12.672 1 95.25 115 ASN B N 1
ATOM 3573 C CA . ASN B 1 115 ? -21.25 36.156 14.117 1 95.25 115 ASN B CA 1
ATOM 3574 C C . ASN B 1 115 ? -20.906 34.781 14.734 1 95.25 115 ASN B C 1
ATOM 3576 O O . ASN B 1 115 ? -20.312 34.719 15.805 1 95.25 115 ASN B O 1
ATOM 3580 N N . PHE B 1 116 ? -21.312 33.781 14.078 1 95.5 116 PHE B N 1
ATOM 3581 C CA . PHE B 1 116 ? -20.984 32.438 14.562 1 95.5 116 PHE B CA 1
ATOM 3582 C C . PHE B 1 116 ? -19.484 32.219 14.531 1 95.5 116 PHE B C 1
ATOM 3584 O O . PHE B 1 116 ? -18.938 31.547 15.422 1 95.5 116 PHE B O 1
ATOM 3591 N N . ALA B 1 117 ? -18.859 32.75 13.57 1 94.62 117 ALA B N 1
ATOM 3592 C CA . ALA B 1 117 ? -17.406 32.562 13.438 1 94.62 117 ALA B CA 1
ATOM 3593 C C . ALA B 1 117 ? -16.672 33.094 14.664 1 94.62 117 ALA B C 1
ATOM 3595 O O . ALA B 1 117 ? -15.68 32.5 15.094 1 94.62 117 ALA B O 1
ATOM 3596 N N . LYS B 1 118 ? -17.188 34.156 15.148 1 96.12 118 LYS B N 1
ATOM 3597 C CA . LYS B 1 118 ? -16.594 34.75 16.344 1 96.12 118 LYS B CA 1
ATOM 3598 C C . LYS B 1 118 ? -16.797 33.844 17.562 1 96.12 118 LYS B C 1
ATOM 3600 O O . LYS B 1 118 ? -15.875 33.656 18.359 1 96.12 118 LYS B O 1
ATOM 3605 N N . ILE B 1 119 ? -17.984 33.344 17.641 1 96.5 119 ILE B N 1
ATOM 3606 C CA . ILE B 1 119 ? -18.297 32.438 18.75 1 96.5 119 ILE B CA 1
ATOM 3607 C C . ILE B 1 119 ? -17.469 31.172 18.641 1 96.5 119 ILE B C 1
ATOM 3609 O O . ILE B 1 119 ? -16.938 30.672 19.641 1 96.5 119 ILE B O 1
ATOM 3613 N N . TYR B 1 120 ? -17.375 30.672 17.469 1 95.94 120 TYR B N 1
ATOM 3614 C CA . TYR B 1 120 ? -16.562 29.484 17.219 1 95.94 120 TYR B CA 1
ATOM 3615 C C . TYR B 1 120 ? -15.117 29.719 17.625 1 95.94 120 TYR B C 1
ATOM 3617 O O . TYR B 1 120 ? -14.516 28.891 18.312 1 95.94 120 TYR B O 1
ATOM 3625 N N . LYS B 1 121 ? -14.602 30.797 17.25 1 95.56 121 LYS B N 1
ATOM 3626 C CA . LYS B 1 121 ? -13.219 31.141 17.594 1 95.56 121 LYS B CA 1
ATOM 3627 C C . LYS B 1 121 ? -13.016 31.188 19.094 1 95.56 121 LYS B C 1
ATOM 3629 O O . LYS B 1 121 ? -12.008 30.703 19.609 1 95.56 121 LYS B O 1
ATOM 3634 N N . GLU B 1 122 ? -13.938 31.75 19.703 1 96.81 122 GLU B N 1
ATOM 3635 C CA . GLU B 1 122 ? -13.859 31.844 21.156 1 96.81 122 GLU B CA 1
ATOM 3636 C C . GLU B 1 122 ? -13.828 30.469 21.797 1 96.81 122 GLU B C 1
ATOM 3638 O O . GLU B 1 122 ? -13.008 30.203 22.688 1 96.81 122 GLU B O 1
ATOM 3643 N N . GLN B 1 123 ? -14.719 29.641 21.391 1 97.06 123 GLN B N 1
ATOM 3644 C CA . GLN B 1 123 ? -14.781 28.297 21.938 1 97.06 123 GLN B CA 1
ATOM 3645 C C . GLN B 1 123 ? -13.531 27.484 21.594 1 97.06 123 GLN B C 1
ATOM 3647 O O . GLN B 1 123 ? -13.039 26.703 22.391 1 97.06 123 GLN B O 1
ATOM 3652 N N . LYS B 1 124 ? -13.07 27.688 20.391 1 96.69 124 LYS B N 1
ATOM 3653 C CA . LYS B 1 124 ? -11.844 27.016 19.953 1 96.69 124 LYS B CA 1
ATOM 3654 C C . LYS B 1 124 ? -10.648 27.453 20.797 1 96.69 124 LYS B C 1
ATOM 3656 O O . LYS B 1 124 ? -9.805 26.641 21.172 1 96.69 124 LYS B O 1
ATOM 3661 N N . ASP B 1 125 ? -10.633 28.719 21.094 1 97.25 125 ASP B N 1
ATOM 3662 C CA . ASP B 1 125 ? -9.555 29.25 21.922 1 97.25 125 ASP B CA 1
ATOM 3663 C C . ASP B 1 125 ? -9.586 28.641 23.328 1 97.25 125 ASP B C 1
ATOM 3665 O O . ASP B 1 125 ? -8.539 28.328 23.891 1 97.25 125 ASP B O 1
ATOM 3669 N N . ILE B 1 126 ? -10.773 28.516 23.812 1 97.56 126 ILE B N 1
ATOM 3670 C CA . ILE B 1 126 ? -10.938 27.875 25.125 1 97.56 126 ILE B CA 1
ATOM 3671 C C . ILE B 1 126 ? -10.438 26.438 25.062 1 97.56 126 ILE B C 1
ATOM 3673 O O . ILE B 1 126 ? -9.688 26 25.938 1 97.56 126 ILE B O 1
ATOM 3677 N N . PHE B 1 127 ? -10.867 25.734 24.094 1 97.94 127 PHE B N 1
ATOM 3678 C CA . PHE B 1 127 ? -10.469 24.359 23.875 1 97.94 127 PHE B CA 1
ATOM 3679 C C . PHE B 1 127 ? -8.953 24.234 23.812 1 97.94 127 PHE B C 1
ATOM 3681 O O . PHE B 1 127 ? -8.359 23.422 24.531 1 97.94 127 PHE B O 1
ATOM 3688 N N . VAL B 1 128 ? -8.297 25.047 22.984 1 98.25 128 VAL B N 1
ATOM 3689 C CA . VAL B 1 128 ? -6.855 25.016 22.766 1 98.25 128 VAL B CA 1
ATOM 3690 C C . VAL B 1 128 ? -6.141 25.328 24.078 1 98.25 128 VAL B C 1
ATOM 3692 O O . VAL B 1 128 ? -5.18 24.641 24.453 1 98.25 128 VAL B O 1
ATOM 3695 N N . ASN B 1 129 ? -6.617 26.344 24.75 1 98.25 129 ASN B N 1
ATOM 3696 C CA . ASN B 1 129 ? -6.039 26.703 26.047 1 98.25 129 ASN B CA 1
ATOM 3697 C C . ASN B 1 129 ? -6.129 25.547 27.031 1 98.25 129 ASN B C 1
ATOM 3699 O O . ASN B 1 129 ? -5.18 25.281 27.781 1 98.25 129 ASN B O 1
ATOM 3703 N N . ASN B 1 130 ? -7.266 24.875 27.047 1 98.12 130 ASN B N 1
ATOM 3704 C CA . ASN B 1 130 ? -7.453 23.75 27.953 1 98.12 130 ASN B CA 1
ATOM 3705 C C . ASN B 1 130 ? -6.523 22.594 27.609 1 98.12 130 ASN B C 1
ATOM 3707 O O . ASN B 1 130 ? -5.949 21.969 28.5 1 98.12 130 ASN B O 1
ATOM 3711 N N . ILE B 1 131 ? -6.367 22.266 26.328 1 98.31 131 ILE B N 1
ATOM 3712 C CA . ILE B 1 131 ? -5.469 21.188 25.922 1 98.31 131 ILE B CA 1
ATOM 3713 C C . ILE B 1 131 ? -4.043 21.5 26.359 1 98.31 131 ILE B C 1
ATOM 3715 O O . ILE B 1 131 ? -3.324 20.625 26.844 1 98.31 131 ILE B O 1
ATOM 3719 N N . LEU B 1 132 ? -3.645 22.781 26.281 1 98.38 132 LEU B N 1
ATOM 3720 C CA . LEU B 1 132 ? -2.266 23.188 26.531 1 98.38 132 LEU B CA 1
ATOM 3721 C C . LEU B 1 132 ? -1.98 23.25 28.031 1 98.38 132 LEU B C 1
ATOM 3723 O O . LEU B 1 132 ? -0.858 22.984 28.453 1 98.38 132 LEU B O 1
ATOM 3727 N N . ASN B 1 133 ? -3.023 23.547 28.828 1 98.25 133 ASN B N 1
ATOM 3728 C CA . ASN B 1 133 ? -2.711 23.953 30.188 1 98.25 133 ASN B CA 1
ATOM 3729 C C . ASN B 1 133 ? -3.43 23.062 31.219 1 98.25 133 ASN B C 1
ATOM 3731 O O . ASN B 1 133 ? -3.18 23.172 32.406 1 98.25 133 ASN B O 1
ATOM 3735 N N . ASP B 1 134 ? -4.344 22.219 30.797 1 98.12 134 ASP B N 1
ATOM 3736 C CA . ASP B 1 134 ? -5.109 21.359 31.688 1 98.12 134 ASP B CA 1
ATOM 3737 C C . ASP B 1 134 ? -4.863 19.875 31.375 1 98.12 134 ASP B C 1
ATOM 3739 O O . ASP B 1 134 ? -5.457 19.328 30.438 1 98.12 134 ASP B O 1
ATOM 3743 N N . ASP B 1 135 ? -4.191 19.219 32.219 1 97.69 135 ASP B N 1
ATOM 3744 C CA . ASP B 1 135 ? -3.768 17.844 31.984 1 97.69 135 ASP B CA 1
ATOM 3745 C C . ASP B 1 135 ? -4.969 16.906 31.953 1 97.69 135 ASP B C 1
ATOM 3747 O O . ASP B 1 135 ? -4.996 15.961 31.156 1 97.69 135 ASP B O 1
ATOM 3751 N N . GLU B 1 136 ? -5.898 17.109 32.781 1 97.38 136 GLU B N 1
ATOM 3752 C CA . GLU B 1 136 ? -7.086 16.266 32.812 1 97.38 136 GLU B CA 1
ATOM 3753 C C . GLU B 1 136 ? -7.887 16.422 31.516 1 97.38 136 GLU B C 1
ATOM 3755 O O . GLU B 1 136 ? -8.383 15.43 30.969 1 97.38 136 GLU B O 1
ATOM 3760 N N . PHE B 1 137 ? -7.984 17.656 31.109 1 97.62 137 PHE B N 1
ATOM 3761 C CA . PHE B 1 137 ? -8.727 17.938 29.875 1 97.62 137 PHE B CA 1
ATOM 3762 C C . PHE B 1 137 ? -8.031 17.312 28.672 1 97.62 137 PHE B C 1
ATOM 3764 O O . PHE B 1 137 ? -8.688 16.703 27.828 1 97.62 137 PHE B O 1
ATOM 3771 N N . LYS B 1 138 ? -6.75 17.422 28.609 1 96.5 138 LYS B N 1
ATOM 3772 C CA . LYS B 1 138 ? -5.988 16.859 27.484 1 96.5 138 LYS B CA 1
ATOM 3773 C C . LYS B 1 138 ? -6.121 15.352 27.438 1 96.5 138 LYS B C 1
ATOM 3775 O O . LYS B 1 138 ? -6.207 14.758 26.359 1 96.5 138 LYS B O 1
ATOM 3780 N N . GLU B 1 139 ? -6.16 14.703 28.594 1 96.69 139 GLU B N 1
ATOM 3781 C CA . GLU B 1 139 ? -6.293 13.25 28.672 1 96.69 139 GLU B CA 1
ATOM 3782 C C . GLU B 1 139 ? -7.656 12.797 28.156 1 96.69 139 GLU B C 1
ATOM 3784 O O . GLU B 1 139 ? -7.777 11.719 27.562 1 96.69 139 GLU B O 1
ATOM 3789 N N . GLU B 1 140 ? -8.555 13.609 28.312 1 96.31 140 GLU B N 1
ATOM 3790 C CA . GLU B 1 140 ? -9.914 13.211 27.953 1 96.31 140 GLU B CA 1
ATOM 3791 C C . GLU B 1 140 ? -10.219 13.578 26.5 1 96.31 140 GLU B C 1
ATOM 3793 O O . GLU B 1 140 ? -10.914 12.836 25.797 1 96.31 140 GLU B O 1
ATOM 3798 N N . PHE B 1 141 ? -9.672 14.664 26 1 96.5 141 PHE B N 1
ATOM 3799 C CA . PHE B 1 141 ? -10.188 15.172 24.734 1 96.5 141 PHE B CA 1
ATOM 3800 C C . PHE B 1 141 ? -9.062 15.383 23.734 1 96.5 141 PHE B C 1
ATOM 3802 O O . PHE B 1 141 ? -9.305 15.719 22.578 1 96.5 141 PHE B O 1
ATOM 3809 N N . GLY B 1 142 ? -7.883 15.086 24.109 1 96.38 142 GLY B N 1
ATOM 3810 C CA . GLY B 1 142 ? -6.75 15.461 23.266 1 96.38 142 GLY B CA 1
ATOM 3811 C C . GLY B 1 142 ? -6.348 14.375 22.281 1 96.38 142 GLY B C 1
ATOM 3812 O O . GLY B 1 142 ? -5.543 14.617 21.391 1 96.38 142 GLY B O 1
ATOM 3813 N N . TYR B 1 143 ? -6.891 13.18 22.375 1 94.31 143 TYR B N 1
ATOM 3814 C CA . TYR B 1 143 ? -6.488 12.055 21.547 1 94.31 143 TYR B CA 1
ATOM 3815 C C . TYR B 1 143 ? -7.371 11.945 20.312 1 94.31 143 TYR B C 1
ATOM 3817 O O . TYR B 1 143 ? -8.586 12.141 20.391 1 94.31 143 TYR B O 1
ATOM 3825 N N . ILE B 1 144 ? -6.77 11.68 19.188 1 91.31 144 ILE B N 1
ATOM 3826 C CA . ILE B 1 144 ? -7.543 11.656 17.953 1 91.31 144 ILE B CA 1
ATOM 3827 C C . ILE B 1 144 ? -7.652 10.227 17.438 1 91.31 144 ILE B C 1
ATOM 3829 O O . ILE B 1 144 ? -8.023 10 16.281 1 91.31 144 ILE B O 1
ATOM 3833 N N . GLY B 1 145 ? -7.352 9.195 18.219 1 89 145 GLY B N 1
ATOM 3834 C CA . GLY B 1 145 ? -7.461 7.797 17.812 1 89 145 GLY B CA 1
ATOM 3835 C C . GLY B 1 145 ? -6.125 7.18 17.438 1 89 145 GLY B C 1
ATOM 3836 O O . GLY B 1 145 ? -5.082 7.832 17.547 1 89 145 GLY B O 1
ATOM 3837 N N . ASN B 1 146 ? -6.215 5.902 17.016 1 87.88 146 ASN B N 1
ATOM 3838 C CA . ASN B 1 146 ? -5.016 5.164 16.641 1 87.88 146 ASN B CA 1
ATOM 3839 C C . ASN B 1 146 ? -4.676 5.355 15.172 1 87.88 146 ASN B C 1
ATOM 3841 O O . ASN B 1 146 ? -5.035 4.527 14.336 1 87.88 146 ASN B O 1
ATOM 3845 N N . VAL B 1 147 ? -3.891 6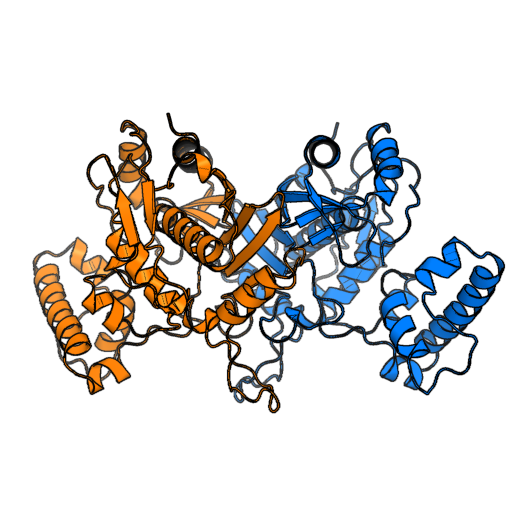.391 14.953 1 87.12 147 VAL B N 1
ATOM 3846 C CA . VAL B 1 147 ? -3.57 6.711 13.562 1 87.12 147 VAL B CA 1
ATOM 3847 C C . VAL B 1 147 ? -2.092 7.07 13.445 1 87.12 147 VAL B C 1
ATOM 3849 O O . VAL B 1 147 ? -1.463 7.473 14.422 1 87.12 147 VAL B O 1
ATOM 3852 N N . TYR B 1 148 ? -1.555 6.871 12.227 1 91.5 148 TYR B N 1
ATOM 3853 C CA . TYR B 1 148 ? -0.219 7.293 11.82 1 91.5 148 TYR B CA 1
ATOM 3854 C C . TYR B 1 148 ? 0.818 6.895 12.867 1 91.5 148 TYR B C 1
ATOM 3856 O O . TYR B 1 148 ? 1.091 5.707 13.062 1 91.5 148 TYR B O 1
ATOM 3864 N N . GLY B 1 149 ? 1.203 7.922 13.68 1 91.94 149 GLY B N 1
ATOM 3865 C CA . GLY B 1 149 ? 2.303 7.707 14.602 1 91.94 149 GLY B CA 1
ATOM 3866 C C . GLY B 1 149 ? 2.041 6.582 15.594 1 91.94 149 GLY B C 1
ATOM 3867 O O . GLY B 1 149 ? 2.93 5.773 15.867 1 91.94 149 GLY B O 1
ATOM 3868 N N . LYS B 1 150 ? 0.844 6.555 16.094 1 93.31 150 LYS B N 1
ATOM 3869 C CA . LYS B 1 150 ? 0.478 5.492 17.031 1 93.31 150 LYS B CA 1
ATOM 3870 C C . LYS B 1 150 ? 0.633 4.117 16.375 1 93.31 150 LYS B C 1
ATOM 3872 O O . LYS B 1 150 ? 1.161 3.191 17 1 93.31 150 LYS B O 1
ATOM 3877 N N . LEU B 1 151 ? 0.225 3.971 15.203 1 94.38 151 LEU B N 1
ATOM 3878 C CA . LEU B 1 151 ? 0.333 2.703 14.492 1 94.38 151 LEU B CA 1
ATOM 3879 C C . LEU B 1 151 ? 1.78 2.42 14.102 1 94.38 151 LEU B C 1
ATOM 3881 O O . LEU B 1 151 ? 2.193 1.26 14.031 1 94.38 151 LEU B O 1
ATOM 3885 N N . TRP B 1 152 ? 2.574 3.488 13.93 1 96.56 152 TRP B N 1
ATOM 3886 C CA . TRP B 1 152 ? 3.979 3.332 13.562 1 96.56 152 TRP B CA 1
ATOM 3887 C C . TRP B 1 152 ? 4.793 2.805 14.742 1 96.56 152 TRP B C 1
ATOM 3889 O O . TRP B 1 152 ? 5.625 1.912 14.57 1 96.56 152 TRP B O 1
ATOM 3899 N N . ARG B 1 153 ? 4.469 3.33 15.938 1 96.31 153 ARG B N 1
ATOM 3900 C CA . ARG B 1 153 ? 5.395 3.15 17.062 1 96.31 153 ARG B CA 1
ATOM 3901 C C . ARG B 1 153 ? 4.816 2.193 18.094 1 96.31 153 ARG B C 1
ATOM 3903 O O . ARG B 1 153 ? 5.551 1.672 18.938 1 96.31 153 ARG B O 1
ATOM 3910 N N . SER B 1 154 ? 3.479 1.965 17.984 1 93.5 154 SER B N 1
ATOM 3911 C CA . SER B 1 154 ? 2.832 1.16 19.031 1 93.5 154 SER B CA 1
ATOM 3912 C C . SER B 1 154 ? 1.746 0.269 18.438 1 93.5 154 SER B C 1
ATOM 3914 O O . SER B 1 154 ? 0.618 0.243 18.922 1 93.5 154 SER B O 1
ATOM 3916 N N . TRP B 1 155 ? 2.098 -0.429 17.422 1 92.06 155 TRP B N 1
ATOM 3917 C CA . TRP B 1 155 ? 1.168 -1.39 16.844 1 92.06 155 TRP B CA 1
ATOM 3918 C C . TRP B 1 155 ? 0.766 -2.449 17.859 1 92.06 155 TRP B C 1
ATOM 3920 O O . TRP B 1 155 ? 1.618 -3.17 18.391 1 92.06 155 TRP B O 1
ATOM 3930 N N . GLU B 1 156 ? -0.454 -2.557 18.156 1 83.81 156 GLU B N 1
ATOM 3931 C CA . GLU B 1 156 ? -0.936 -3.459 19.203 1 83.81 156 GLU B CA 1
ATOM 3932 C C . GLU B 1 156 ? -0.795 -4.918 18.781 1 83.81 156 GLU B C 1
ATOM 3934 O O . GLU B 1 156 ? -1.036 -5.258 17.609 1 83.81 156 GLU B O 1
ATOM 3939 N N . THR B 1 157 ? -0.299 -5.703 19.641 1 74.88 157 THR B N 1
ATOM 3940 C CA . THR B 1 157 ? -0.076 -7.121 19.391 1 74.88 157 THR B CA 1
ATOM 3941 C C . THR B 1 157 ? -0.827 -7.98 20.406 1 74.88 157 THR B C 1
ATOM 3943 O O . THR B 1 157 ? -1.152 -7.516 21.5 1 74.88 157 THR B O 1
ATOM 3946 N N . ASN B 1 158 ? -1.273 -9.109 19.859 1 60.94 158 ASN B N 1
ATOM 3947 C CA . ASN B 1 158 ? -1.826 -10.109 20.781 1 60.94 158 ASN B CA 1
ATOM 3948 C C . ASN B 1 158 ? -0.732 -10.977 21.391 1 60.94 158 ASN B C 1
ATOM 3950 O O . ASN B 1 158 ? -1.013 -11.844 22.219 1 60.94 158 ASN B O 1
ATOM 3954 N N . SER B 1 159 ? 0.396 -10.859 20.891 1 54.38 159 SER B N 1
ATOM 3955 C CA . SER B 1 159 ? 1.448 -11.781 21.312 1 54.38 159 SER B CA 1
ATOM 3956 C C . SER B 1 159 ? 1.77 -11.617 22.797 1 54.38 159 SER B C 1
ATOM 3958 O O . SER B 1 159 ? 2.023 -10.508 23.266 1 54.38 159 SER B O 1
ATOM 3960 N N . LEU B 1 160 ? 1.377 -12.781 23.422 1 47.09 160 LEU B N 1
ATOM 3961 C CA . LEU B 1 160 ? 1.75 -12.875 24.828 1 47.09 160 LEU B CA 1
ATOM 3962 C C . LEU B 1 160 ? 3.262 -12.766 25 1 47.09 160 LEU B C 1
ATOM 3964 O O . LEU B 1 160 ? 3.746 -12.453 26.094 1 47.09 160 LEU B O 1
ATOM 3968 N N . THR B 1 161 ? 3.959 -13.367 24.109 1 41.38 161 THR B N 1
ATOM 3969 C CA . THR B 1 161 ? 5.398 -13.523 24.297 1 41.38 161 THR B CA 1
ATOM 3970 C C . THR B 1 161 ? 6.129 -12.234 23.938 1 41.38 161 THR B C 1
ATOM 3972 O O . THR B 1 161 ? 7.355 -12.156 24.031 1 41.38 161 THR B O 1
ATOM 3975 N N . ALA B 1 162 ? 5.438 -11.484 23.094 1 46.28 162 ALA B N 1
ATOM 3976 C CA . ALA B 1 162 ? 6.172 -10.25 22.812 1 46.28 162 ALA B CA 1
ATOM 3977 C C . ALA B 1 162 ? 6.441 -9.469 24.094 1 46.28 162 ALA B C 1
ATOM 3979 O O . ALA B 1 162 ? 5.543 -9.273 24.922 1 46.28 162 ALA B O 1
ATOM 3980 N N . GLY B 1 163 ? 7.387 -9.672 24.781 1 40.66 163 GLY B N 1
ATOM 3981 C CA . GLY B 1 163 ? 7.766 -8.906 25.953 1 40.66 163 GLY B CA 1
ATOM 3982 C C . GLY B 1 163 ? 7.098 -7.543 26.016 1 40.66 163 GLY B C 1
ATOM 3983 O O . GLY B 1 163 ? 6.773 -7.051 27.094 1 40.66 163 GLY B O 1
ATOM 3984 N N . ASP B 1 164 ? 7.234 -6.734 24.906 1 55.19 164 ASP B N 1
ATOM 3985 C CA . ASP B 1 164 ? 6.57 -5.434 24.938 1 55.19 164 ASP B CA 1
ATOM 3986 C C . ASP B 1 164 ? 5.191 -5.504 24.281 1 55.19 164 ASP B C 1
ATOM 3988 O O . ASP B 1 164 ? 4.977 -6.293 23.359 1 55.19 164 ASP B O 1
ATOM 3992 N N . GLU B 1 165 ? 4.148 -4.941 24.781 1 71.75 165 GLU B N 1
ATOM 3993 C CA . GLU B 1 165 ? 2.719 -4.898 24.5 1 71.75 165 GLU B CA 1
ATOM 3994 C C . GLU B 1 165 ? 2.449 -4.309 23.125 1 71.75 165 GLU B C 1
ATOM 3996 O O . GLU B 1 165 ? 1.367 -4.496 22.562 1 71.75 165 GLU B O 1
ATOM 4001 N N . THR B 1 166 ? 3.57 -3.771 22.375 1 87.62 166 THR B N 1
ATOM 4002 C CA . THR B 1 166 ? 3.314 -3.172 21.062 1 87.62 166 THR B CA 1
ATOM 4003 C C . THR B 1 166 ? 4.531 -3.318 20.156 1 87.62 166 THR B C 1
ATOM 4005 O O . THR B 1 166 ? 5.633 -3.605 20.625 1 87.62 166 THR B O 1
ATOM 4008 N N . VAL B 1 167 ? 4.445 -3.316 18.906 1 92.38 167 VAL B N 1
ATOM 4009 C CA . VAL B 1 167 ? 5.504 -3.34 17.891 1 92.38 167 VAL B CA 1
ATOM 4010 C C . VAL B 1 167 ? 5.875 -1.912 17.5 1 92.38 167 VAL B C 1
ATOM 4012 O O . VAL B 1 167 ? 5.008 -1.121 17.125 1 92.38 167 VAL B O 1
ATOM 4015 N N . ASP B 1 168 ? 7.148 -1.551 17.688 1 95.88 168 ASP B N 1
ATOM 4016 C CA . ASP B 1 168 ? 7.703 -0.303 17.172 1 95.88 168 ASP B CA 1
ATOM 4017 C C . ASP B 1 168 ? 8.289 -0.5 15.781 1 95.88 168 ASP B C 1
ATOM 4019 O O . ASP B 1 168 ? 9.445 -0.907 15.641 1 95.88 168 ASP B O 1
ATOM 4023 N N . GLN B 1 169 ? 7.535 -0.204 14.797 1 97.25 169 GLN B N 1
ATOM 4024 C CA . GLN B 1 169 ? 7.914 -0.453 13.414 1 97.25 169 GLN B CA 1
ATOM 4025 C C . GLN B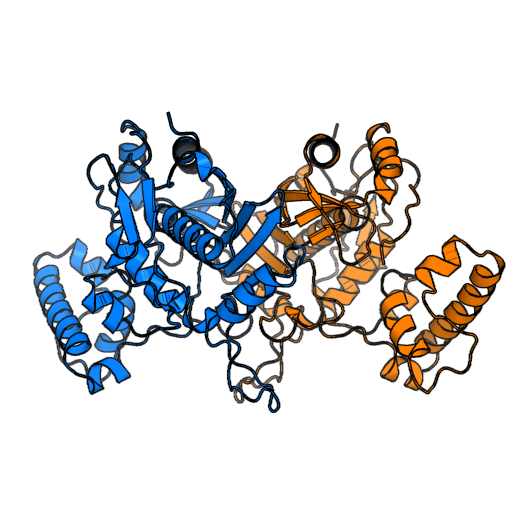 1 169 ? 9.086 0.429 12.992 1 97.25 169 GLN B C 1
ATOM 4027 O O . GLN B 1 169 ? 9.914 0.027 12.172 1 97.25 169 GLN B O 1
ATOM 4032 N N . VAL B 1 170 ? 9.125 1.658 13.5 1 98.19 170 VAL B N 1
ATOM 4033 C CA . VAL B 1 170 ? 10.148 2.611 13.07 1 98.19 170 VAL B CA 1
ATOM 4034 C C . VAL B 1 170 ? 11.516 2.154 13.57 1 98.19 170 VAL B C 1
ATOM 4036 O O . VAL B 1 170 ? 12.484 2.139 12.805 1 98.19 170 VAL B O 1
ATOM 4039 N N . ALA B 1 171 ? 11.539 1.845 14.805 1 97.25 171 ALA B N 1
ATOM 4040 C CA . ALA B 1 171 ? 12.797 1.335 15.344 1 97.25 171 ALA B CA 1
ATOM 4041 C C . ALA B 1 171 ? 13.266 0.099 14.578 1 97.25 171 ALA B C 1
ATOM 4043 O O . ALA B 1 171 ? 14.438 -0.01 14.219 1 97.25 171 ALA B O 1
ATOM 4044 N N . ARG B 1 172 ? 12.352 -0.793 14.344 1 96.75 172 ARG B N 1
ATOM 4045 C CA . ARG B 1 172 ? 12.664 -2.006 13.602 1 96.75 172 ARG B CA 1
ATOM 4046 C C . ARG B 1 172 ? 13.18 -1.672 12.203 1 96.75 172 ARG B C 1
ATOM 4048 O O . ARG B 1 172 ? 14.117 -2.297 11.711 1 96.75 172 ARG B O 1
ATOM 4055 N N . LEU B 1 173 ? 12.586 -0.748 11.586 1 97.88 173 LEU B N 1
ATOM 4056 C CA . LEU B 1 173 ? 12.945 -0.332 10.242 1 97.88 173 LEU B CA 1
ATOM 4057 C C . LEU B 1 173 ? 14.391 0.172 10.195 1 97.88 173 LEU B C 1
ATOM 4059 O O . LEU B 1 173 ? 15.156 -0.204 9.305 1 97.88 173 LEU B O 1
ATOM 4063 N N . ILE B 1 174 ? 14.719 1.03 11.117 1 98.31 174 ILE B N 1
ATOM 4064 C CA . ILE B 1 174 ? 16.062 1.587 11.164 1 98.31 174 ILE B CA 1
ATOM 4065 C C . ILE B 1 174 ? 17.078 0.459 11.305 1 98.31 174 ILE B C 1
ATOM 4067 O O . ILE B 1 174 ? 18.078 0.421 10.578 1 98.31 174 ILE B O 1
ATOM 4071 N N . ASP B 1 175 ? 16.797 -0.434 12.195 1 97.62 175 ASP B N 1
ATOM 4072 C CA . ASP B 1 175 ? 17.703 -1.561 12.422 1 97.62 175 ASP B CA 1
ATOM 4073 C C . ASP B 1 175 ? 17.828 -2.42 11.164 1 97.62 175 ASP B C 1
ATOM 4075 O O . ASP B 1 175 ? 18.922 -2.832 10.789 1 97.62 175 ASP B O 1
ATOM 4079 N N . GLN B 1 176 ? 16.734 -2.643 10.555 1 97.19 176 GLN B N 1
ATOM 4080 C CA . GLN B 1 176 ? 16.719 -3.502 9.375 1 97.19 176 GLN B CA 1
ATOM 4081 C C . GLN B 1 176 ? 17.469 -2.861 8.219 1 97.19 176 GLN B C 1
ATOM 4083 O O . GLN B 1 176 ? 18.156 -3.553 7.461 1 97.19 176 GLN B O 1
ATOM 4088 N N . ILE B 1 177 ? 17.297 -1.598 8.023 1 98.31 177 ILE B N 1
ATOM 4089 C CA . ILE B 1 177 ? 18.016 -0.912 6.953 1 98.31 177 ILE B CA 1
ATOM 4090 C C . ILE B 1 177 ? 19.531 -1.051 7.168 1 98.31 177 ILE B C 1
ATOM 4092 O O . ILE B 1 177 ? 20.281 -1.223 6.211 1 98.31 177 ILE B O 1
ATOM 4096 N N . LYS B 1 178 ? 19.969 -1 8.383 1 97.56 178 LYS B N 1
ATOM 4097 C CA . LYS B 1 178 ? 21.391 -1.104 8.703 1 97.56 178 LYS B CA 1
ATOM 4098 C C . LYS B 1 178 ? 21.891 -2.539 8.547 1 97.56 178 LYS B C 1
ATOM 4100 O O . LYS B 1 178 ? 23 -2.771 8.055 1 97.56 178 LYS B O 1
ATOM 4105 N N . GLU B 1 179 ? 21.062 -3.459 8.914 1 96.81 179 GLU B N 1
ATOM 4106 C CA . GLU B 1 179 ? 21.516 -4.844 9.023 1 96.81 179 GLU B CA 1
ATOM 4107 C C . GLU B 1 179 ? 21.25 -5.617 7.734 1 96.81 179 GLU B C 1
ATOM 4109 O O . GLU B 1 179 ? 22.047 -6.473 7.344 1 96.81 179 GLU B O 1
ATOM 4114 N N . THR B 1 180 ? 20.078 -5.344 7.152 1 95.31 180 THR B N 1
ATOM 4115 C CA . THR B 1 180 ? 19.672 -6.07 5.957 1 95.31 180 THR B CA 1
ATOM 4116 C C . THR B 1 180 ? 19.172 -5.105 4.887 1 95.31 180 THR B C 1
ATOM 4118 O O . THR B 1 180 ? 18 -5.176 4.48 1 95.31 180 THR B O 1
ATOM 4121 N N . PRO B 1 181 ? 20.062 -4.293 4.336 1 96.44 181 PRO B N 1
ATOM 4122 C CA . PRO B 1 181 ? 19.641 -3.223 3.428 1 96.44 181 PRO B CA 1
ATOM 4123 C C . PRO B 1 181 ? 19.016 -3.754 2.137 1 96.44 181 PRO B C 1
ATOM 4125 O O . PRO B 1 181 ? 18.266 -3.037 1.47 1 96.44 181 PRO B O 1
ATOM 4128 N N . ASN B 1 182 ? 19.25 -5.02 1.812 1 95.25 182 ASN B N 1
ATOM 4129 C CA . ASN B 1 182 ? 18.703 -5.582 0.582 1 95.25 182 ASN B CA 1
ATOM 4130 C C . ASN B 1 182 ? 17.312 -6.172 0.804 1 95.25 182 ASN B C 1
ATOM 4132 O O . ASN B 1 182 ? 16.672 -6.652 -0.137 1 95.25 182 ASN B O 1
ATOM 4136 N N . SER B 1 183 ? 16.844 -6.055 2.043 1 95.5 183 SER B N 1
ATOM 4137 C CA . SER B 1 183 ? 15.547 -6.645 2.373 1 95.5 183 SER B CA 1
ATOM 4138 C C . SER B 1 183 ? 14.414 -5.953 1.616 1 95.5 183 SER B C 1
ATOM 4140 O O . SER B 1 183 ? 14.43 -4.734 1.449 1 95.5 183 SER B O 1
ATOM 4142 N N . ARG B 1 184 ? 13.445 -6.777 1.194 1 96.06 184 ARG B N 1
ATOM 4143 C CA . ARG B 1 184 ? 12.258 -6.258 0.52 1 96.06 184 ARG B CA 1
ATOM 4144 C C . ARG B 1 184 ? 11.086 -6.152 1.485 1 96.06 184 ARG B C 1
ATOM 4146 O O . ARG B 1 184 ? 9.93 -6.117 1.062 1 96.06 184 ARG B O 1
ATOM 4153 N N . ARG B 1 185 ? 11.43 -6.195 2.828 1 96.56 185 ARG B N 1
ATOM 4154 C CA . ARG B 1 185 ? 10.43 -6.168 3.891 1 96.56 185 ARG B CA 1
ATOM 4155 C C . ARG B 1 185 ? 10.508 -4.867 4.684 1 96.56 185 ARG B C 1
ATOM 4157 O O . ARG B 1 185 ? 9.945 -4.762 5.773 1 96.56 185 ARG B O 1
ATOM 4164 N N . LEU B 1 186 ? 11.266 -3.887 4.148 1 98.12 186 LEU B N 1
ATOM 4165 C CA . LEU B 1 186 ? 11.445 -2.607 4.824 1 98.12 186 LEU B CA 1
ATOM 4166 C C . LEU B 1 186 ? 10.195 -1.737 4.676 1 98.12 186 LEU B C 1
ATOM 4168 O O . LEU B 1 186 ? 10.203 -0.766 3.916 1 98.12 186 LEU B O 1
ATOM 4172 N N . ILE B 1 187 ? 9.148 -2.068 5.461 1 98.19 187 ILE B N 1
ATOM 4173 C CA . ILE B 1 187 ? 7.844 -1.451 5.27 1 98.19 187 ILE B CA 1
ATOM 4174 C C . ILE B 1 187 ? 7.332 -0.902 6.602 1 98.19 187 ILE B C 1
ATOM 4176 O O . ILE B 1 187 ? 7.492 -1.541 7.645 1 98.19 187 ILE B O 1
ATOM 4180 N N . LEU B 1 188 ? 6.859 0.315 6.586 1 97.56 188 LEU B N 1
ATOM 4181 C CA . LEU B 1 188 ? 6.051 0.924 7.637 1 97.56 188 LEU B CA 1
ATOM 4182 C C . LEU B 1 188 ? 4.582 0.983 7.227 1 97.56 188 LEU B C 1
ATOM 4184 O O . LEU B 1 188 ? 4.254 1.484 6.148 1 97.56 188 LEU B O 1
ATOM 4188 N N . THR B 1 189 ? 3.678 0.392 8.055 1 97.06 189 THR B N 1
ATOM 4189 C CA . THR B 1 189 ? 2.264 0.422 7.703 1 97.06 189 THR B CA 1
ATOM 4190 C C . THR B 1 189 ? 1.455 1.159 8.766 1 97.06 189 THR B C 1
ATOM 4192 O O . THR B 1 189 ? 1.828 1.169 9.938 1 97.06 189 THR B O 1
ATOM 4195 N N . ALA B 1 190 ? 0.423 1.849 8.312 1 96.81 190 ALA B N 1
ATOM 4196 C CA . ALA B 1 190 ? -0.535 2.506 9.195 1 96.81 190 ALA B CA 1
ATOM 4197 C C . ALA B 1 190 ? -1.961 2.055 8.891 1 96.81 190 ALA B C 1
ATOM 4199 O O . ALA B 1 190 ? -2.91 2.826 9.055 1 96.81 190 ALA B O 1
ATOM 4200 N N . TRP B 1 191 ? -2.123 0.805 8.398 1 96 191 TRP B N 1
ATOM 4201 C CA . TRP B 1 191 ? -3.439 0.276 8.062 1 96 191 TRP B CA 1
ATOM 4202 C C . TRP B 1 191 ? -3.686 -1.059 8.758 1 96 191 TRP B C 1
ATOM 4204 O O . TRP B 1 191 ? -3.176 -2.094 8.328 1 96 191 TRP B O 1
ATOM 4214 N N . ASN B 1 192 ? -4.402 -0.989 9.781 1 92.94 192 ASN B N 1
ATOM 4215 C CA . ASN B 1 192 ? -4.879 -2.188 10.461 1 92.94 192 ASN B CA 1
ATOM 4216 C C . ASN B 1 192 ? -6.258 -2.605 9.953 1 92.94 192 ASN B C 1
ATOM 4218 O O . ASN B 1 192 ? -7.23 -1.861 10.102 1 92.94 192 ASN B O 1
ATOM 4222 N N . ALA B 1 193 ? -6.363 -3.83 9.391 1 93.12 193 ALA B N 1
ATOM 4223 C CA . ALA B 1 193 ? -7.566 -4.285 8.695 1 93.12 193 ALA B CA 1
ATOM 4224 C C . ALA B 1 193 ? -8.781 -4.246 9.625 1 93.12 193 ALA B C 1
ATOM 4226 O O . ALA B 1 193 ? -9.914 -4.102 9.164 1 93.12 193 ALA B O 1
ATOM 4227 N N . GLU B 1 194 ? -8.523 -4.367 10.844 1 90.81 194 GLU B N 1
ATOM 4228 C CA . GLU B 1 194 ? -9.625 -4.387 11.805 1 90.81 194 GLU B CA 1
ATOM 4229 C C . GLU B 1 194 ? -10.062 -2.971 12.172 1 90.81 194 GLU B C 1
ATOM 4231 O O . GLU B 1 194 ? -11.25 -2.648 12.117 1 90.81 194 GLU B O 1
ATOM 4236 N N . THR B 1 195 ? -9.133 -2.141 12.5 1 89.69 195 THR B N 1
ATOM 4237 C CA . THR B 1 195 ? -9.484 -0.914 13.203 1 89.69 195 THR B CA 1
ATOM 4238 C C . THR B 1 195 ? -9.508 0.275 12.25 1 89.69 195 THR B C 1
ATOM 4240 O O . THR B 1 195 ? -10.367 1.153 12.367 1 89.69 195 THR B O 1
ATOM 4243 N N . THR B 1 196 ? -8.648 0.321 11.289 1 92.62 196 THR B N 1
ATOM 4244 C CA . THR B 1 196 ? -8.445 1.534 10.5 1 92.62 196 THR B CA 1
ATOM 4245 C C . THR B 1 196 ? -9.672 1.837 9.641 1 92.62 196 THR B C 1
ATOM 4247 O O . THR B 1 196 ? -10.117 2.984 9.57 1 92.62 196 THR B O 1
ATOM 4250 N N . PRO B 1 197 ? -10.305 0.772 9.062 1 90.81 197 PRO B N 1
ATOM 4251 C CA . PRO B 1 197 ? -11.461 1.076 8.219 1 90.81 197 PRO B CA 1
ATOM 4252 C C . PRO B 1 197 ? -12.633 1.653 9.016 1 90.81 197 PRO B C 1
ATOM 4254 O O . PRO B 1 197 ? -13.484 2.346 8.453 1 90.81 197 PRO B O 1
ATOM 4257 N N . GLN B 1 198 ? -12.625 1.392 10.242 1 86.25 198 GLN B N 1
ATOM 4258 C CA . GLN B 1 198 ? -13.75 1.807 11.07 1 86.25 198 GLN B CA 1
ATOM 4259 C C . GLN B 1 198 ? -13.422 3.066 11.859 1 86.25 198 GLN B C 1
ATOM 4261 O O . GLN B 1 198 ? -14.273 3.604 12.57 1 86.25 198 GLN B O 1
ATOM 4266 N N . ALA B 1 199 ? -12.227 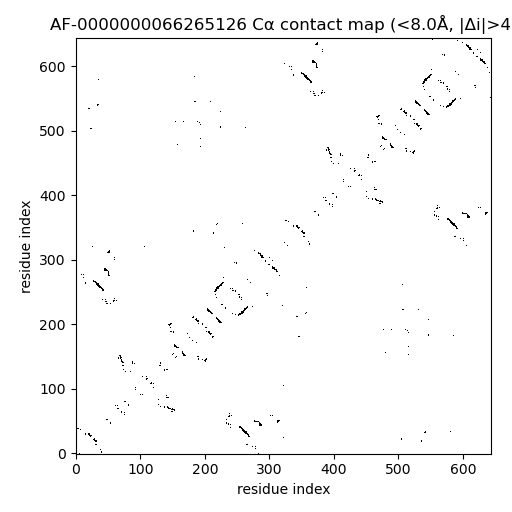3.473 11.742 1 87.06 199 ALA B N 1
ATOM 4267 C CA . ALA B 1 199 ? -11.812 4.648 12.508 1 87.06 199 ALA B CA 1
ATOM 4268 C C . ALA B 1 199 ? -12.5 5.906 11.992 1 87.06 199 ALA B C 1
ATOM 4270 O O . ALA B 1 199 ? -12.766 6.031 10.797 1 87.06 199 ALA B O 1
ATOM 4271 N N . PRO B 1 200 ? -12.742 6.805 12.914 1 80.69 200 PRO B N 1
ATOM 4272 C CA . PRO B 1 200 ? -13.328 8.07 12.453 1 80.69 200 PRO B CA 1
ATOM 4273 C C . PRO B 1 200 ? -12.414 8.82 11.492 1 80.69 200 PRO B C 1
ATOM 4275 O O . PRO B 1 200 ? -12.891 9.469 10.555 1 80.69 200 PRO B O 1
ATOM 4278 N N . LEU B 1 201 ? -11.148 8.656 11.734 1 85.44 201 LEU B N 1
ATOM 4279 C CA . LEU B 1 201 ? -10.133 9.258 10.883 1 85.44 201 LEU B CA 1
ATOM 4280 C C . LEU B 1 201 ? -9.125 8.219 10.422 1 85.44 201 LEU B C 1
ATOM 4282 O O . LEU B 1 201 ? -7.988 8.188 10.914 1 85.44 201 LEU B O 1
ATOM 4286 N N . PRO B 1 202 ? -9.547 7.52 9.391 1 91.31 202 PRO B N 1
ATOM 4287 C CA . PRO B 1 202 ? -8.586 6.512 8.953 1 91.31 202 PRO B CA 1
ATOM 4288 C C . PRO B 1 202 ? -7.355 7.117 8.281 1 91.31 202 PRO B C 1
ATOM 4290 O O . PRO B 1 202 ? -7.469 8.109 7.559 1 91.31 202 PRO B O 1
ATOM 4293 N N . SER B 1 203 ? -6.215 6.57 8.5 1 94.12 203 SER B N 1
ATOM 4294 C CA . SER B 1 203 ? -4.961 7.035 7.914 1 94.12 203 SER B CA 1
ATOM 4295 C C . SER B 1 203 ? -5.035 7.066 6.391 1 94.12 203 SER B C 1
ATOM 4297 O O . SER B 1 203 ? -5.465 6.094 5.766 1 94.12 203 SER B O 1
ATOM 4299 N N . CYS B 1 204 ? -4.637 8.141 5.836 1 96.12 204 CYS B N 1
ATOM 4300 C CA . CYS B 1 204 ? -4.582 8.258 4.383 1 96.12 204 CYS B CA 1
ATOM 4301 C C . CYS B 1 204 ? -3.281 7.676 3.84 1 96.12 204 CYS B C 1
ATOM 4303 O O . CYS B 1 204 ? -3.271 7.059 2.771 1 96.12 204 CYS B O 1
ATOM 4305 N N . HIS B 1 205 ? -2.158 7.949 4.574 1 96.56 205 HIS B N 1
ATOM 4306 C CA . HIS B 1 205 ? -0.901 7.277 4.262 1 96.56 205 HIS B CA 1
ATOM 4307 C C . HIS B 1 205 ? -0.874 5.863 4.828 1 96.56 205 HIS B C 1
ATOM 4309 O O . HIS B 1 205 ? -0.5 5.66 5.984 1 96.56 205 HIS B O 1
ATOM 4315 N N . VAL B 1 206 ? -1.105 4.938 3.979 1 97.06 206 VAL B N 1
ATOM 4316 C CA . VAL B 1 206 ? -1.402 3.58 4.422 1 97.06 206 VAL B CA 1
ATOM 4317 C C . VAL B 1 206 ? -0.102 2.805 4.625 1 97.06 206 VAL B C 1
ATOM 4319 O O . VAL B 1 206 ? 0.004 1.985 5.543 1 97.06 206 VAL B O 1
ATOM 4322 N N . LEU B 1 207 ? 0.845 3.059 3.715 1 97.25 207 LEU B N 1
ATOM 4323 C CA . LEU B 1 207 ? 2.062 2.254 3.758 1 97.25 207 LEU B CA 1
ATOM 4324 C C . LEU B 1 207 ? 3.215 2.977 3.068 1 97.25 207 LEU B C 1
ATOM 4326 O O . LEU B 1 207 ? 3 3.744 2.129 1 97.25 207 LEU B O 1
ATOM 4330 N N . SER B 1 208 ? 4.438 2.707 3.555 1 98.38 208 SER B N 1
ATOM 4331 C CA . SER B 1 208 ? 5.652 3.174 2.895 1 98.38 208 SER B CA 1
ATOM 4332 C C . SER B 1 208 ? 6.715 2.082 2.857 1 98.38 208 SER B C 1
ATOM 4334 O O . SER B 1 208 ? 6.891 1.346 3.83 1 98.38 208 SER B O 1
ATOM 4336 N N . GLN B 1 209 ? 7.348 1.953 1.789 1 98.81 209 GLN B N 1
ATOM 4337 C CA . GLN B 1 209 ? 8.422 0.98 1.608 1 98.81 209 GLN B CA 1
ATOM 4338 C C . GLN B 1 209 ? 9.742 1.673 1.302 1 98.81 209 GLN B C 1
ATOM 4340 O O . GLN B 1 209 ? 9.797 2.58 0.469 1 98.81 209 GLN B O 1
ATOM 4345 N N . PHE B 1 210 ? 10.766 1.261 1.997 1 98.88 210 PHE B N 1
ATOM 4346 C CA . PHE B 1 210 ? 12.109 1.786 1.779 1 98.88 210 PHE B CA 1
ATOM 4347 C C . PHE B 1 210 ? 12.93 0.832 0.922 1 98.88 210 PHE B C 1
ATOM 4349 O O . PHE B 1 210 ? 12.656 -0.371 0.89 1 98.88 210 PHE B O 1
ATOM 4356 N N . TYR B 1 211 ? 13.867 1.385 0.229 1 98.75 211 TYR B N 1
ATOM 4357 C CA . TYR B 1 211 ? 14.656 0.667 -0.767 1 98.75 211 TYR B CA 1
ATOM 4358 C C . TYR B 1 211 ? 16.078 1.203 -0.824 1 98.75 211 TYR B C 1
ATOM 4360 O O . TYR B 1 211 ? 16.297 2.41 -0.962 1 98.75 211 TYR B O 1
ATOM 4368 N N . VAL B 1 212 ? 17.062 0.307 -0.711 1 98.5 212 VAL B N 1
ATOM 4369 C CA . VAL B 1 212 ? 18.469 0.688 -0.751 1 98.5 212 VAL B CA 1
ATOM 4370 C C . VAL B 1 212 ? 19.109 0.172 -2.039 1 98.5 212 VAL B C 1
ATOM 4372 O O . VAL B 1 212 ? 19.031 -1.021 -2.342 1 98.5 212 VAL B O 1
ATOM 4375 N N . ALA B 1 213 ? 19.688 1.036 -2.768 1 97.75 213 ALA B N 1
ATOM 4376 C CA . ALA B 1 213 ? 20.453 0.676 -3.957 1 97.75 213 ALA B CA 1
ATOM 4377 C C . ALA B 1 213 ? 21.484 1.749 -4.289 1 97.75 213 ALA B C 1
ATOM 4379 O O . ALA B 1 213 ? 21.203 2.945 -4.18 1 97.75 213 ALA B O 1
ATOM 4380 N N . ASP B 1 214 ? 22.703 1.297 -4.645 1 97 214 ASP B N 1
ATOM 4381 C CA . ASP B 1 214 ? 23.75 2.18 -5.129 1 97 214 ASP B CA 1
ATOM 4382 C C . ASP B 1 214 ? 24.062 3.275 -4.113 1 97 214 ASP B C 1
ATOM 4384 O O . ASP B 1 214 ? 24.188 4.449 -4.473 1 97 214 ASP B O 1
ATOM 4388 N N . GLY B 1 215 ? 24.047 2.891 -2.877 1 97.5 215 GLY B N 1
ATOM 4389 C CA . GLY B 1 215 ? 24.422 3.803 -1.812 1 97.5 215 GLY B CA 1
ATOM 4390 C C . GLY B 1 215 ? 23.344 4.816 -1.481 1 97.5 215 GLY B C 1
ATOM 4391 O O . GLY B 1 215 ? 23.578 5.762 -0.724 1 97.5 215 GLY B O 1
ATOM 4392 N N . LYS B 1 216 ? 22.156 4.621 -2.02 1 98.62 216 LYS B N 1
ATOM 4393 C CA . LYS B 1 216 ? 21.062 5.566 -1.807 1 98.62 216 LYS B CA 1
ATOM 4394 C C . LYS B 1 216 ? 19.859 4.875 -1.173 1 98.62 216 LYS B C 1
ATOM 4396 O O . LYS B 1 216 ? 19.625 3.689 -1.405 1 98.62 216 LYS B O 1
ATOM 4401 N N . LEU B 1 217 ? 19.141 5.621 -0.346 1 98.81 217 LEU B N 1
ATOM 4402 C CA . LEU B 1 217 ? 17.875 5.203 0.237 1 98.81 217 LEU B CA 1
ATOM 4403 C C . LEU B 1 217 ? 16.703 5.91 -0.446 1 98.81 217 LEU B C 1
ATOM 4405 O O . LEU B 1 217 ? 16.703 7.137 -0.571 1 98.81 217 LEU B O 1
ATOM 4409 N N . SER B 1 218 ? 15.781 5.141 -0.979 1 98.94 218 SER B N 1
ATOM 4410 C CA . SER B 1 218 ? 14.562 5.664 -1.583 1 98.94 218 SER B CA 1
ATOM 4411 C C . SER B 1 218 ? 13.328 5.203 -0.817 1 98.94 218 SER B C 1
ATOM 4413 O O . SER B 1 218 ? 13.406 4.305 0.024 1 98.94 218 SER B O 1
ATOM 4415 N N . LEU B 1 219 ? 12.195 5.883 -1.019 1 98.94 219 LEU B N 1
ATOM 4416 C CA . LEU B 1 219 ? 10.953 5.617 -0.307 1 98.94 219 LEU B CA 1
ATOM 4417 C C . LEU B 1 219 ? 9.758 5.727 -1.247 1 98.94 219 LEU B C 1
ATOM 4419 O O . LEU B 1 219 ? 9.664 6.672 -2.029 1 98.94 219 LEU B O 1
ATOM 4423 N N . GLN B 1 220 ? 8.938 4.711 -1.311 1 98.94 220 GLN B N 1
ATOM 4424 C CA . GLN B 1 220 ? 7.641 4.773 -1.976 1 98.94 220 GLN B CA 1
ATOM 4425 C C . GLN B 1 220 ? 6.5 4.742 -0.962 1 98.94 220 GLN B C 1
ATOM 4427 O O . GLN B 1 220 ? 6.41 3.822 -0.147 1 98.94 220 GLN B O 1
ATOM 4432 N N . MET B 1 221 ? 5.676 5.777 -0.967 1 98.81 221 MET B N 1
ATOM 4433 C CA . MET B 1 221 ? 4.531 5.863 -0.068 1 98.81 221 MET B CA 1
ATOM 4434 C C . MET B 1 221 ? 3.225 5.656 -0.829 1 98.81 221 MET B C 1
ATOM 4436 O O . MET B 1 221 ? 3.049 6.191 -1.925 1 98.81 221 MET B O 1
ATOM 4440 N N . TYR B 1 222 ? 2.361 4.7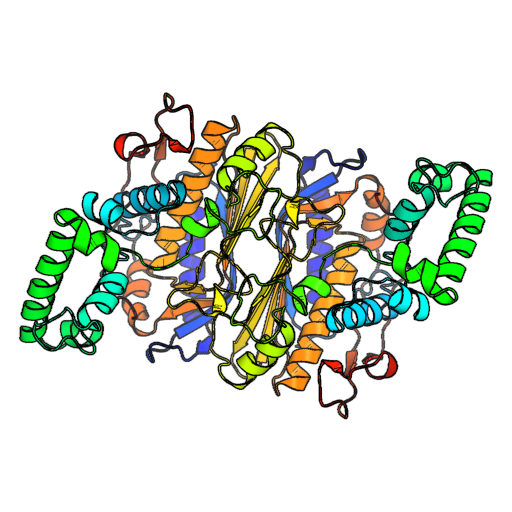89 -0.316 1 98.75 222 TYR B N 1
ATOM 4441 C CA . TYR B 1 222 ? 1.016 4.586 -0.839 1 98.75 222 TYR B CA 1
ATOM 4442 C C . TYR B 1 222 ? -0.01 5.363 -0.021 1 98.75 222 TYR B C 1
ATOM 4444 O O . TYR B 1 222 ? -0.171 5.121 1.177 1 98.75 222 TYR B O 1
ATOM 4452 N N . GLN B 1 223 ? -0.666 6.25 -0.638 1 98.81 223 GLN B N 1
ATOM 4453 C CA . GLN B 1 223 ? -1.733 7.035 -0.029 1 98.81 223 GLN B CA 1
ATOM 4454 C C . GLN B 1 223 ? -3.09 6.684 -0.634 1 98.81 223 GLN B C 1
ATOM 4456 O O . GLN B 1 223 ? -3.311 6.879 -1.831 1 98.81 223 GLN B O 1
ATOM 4461 N N . ARG B 1 224 ? -4.031 6.184 0.182 1 98.38 224 ARG B N 1
ATOM 4462 C CA . ARG B 1 224 ? -5.312 5.715 -0.34 1 98.38 224 ARG B CA 1
ATOM 4463 C C . ARG B 1 224 ? -6.145 6.879 -0.868 1 98.38 224 ARG B C 1
ATOM 4465 O O . ARG B 1 224 ? -6.973 6.699 -1.764 1 98.38 224 ARG B O 1
ATOM 4472 N N . SER B 1 225 ? -6.035 8.031 -0.245 1 97.69 225 SER B N 1
ATOM 4473 C CA . SER B 1 225 ? -6.812 9.227 -0.551 1 97.69 225 SER B CA 1
ATOM 4474 C C . SER B 1 225 ? -5.953 10.484 -0.455 1 97.69 225 SER B C 1
ATOM 4476 O O . SER B 1 225 ? -5.395 10.781 0.603 1 97.69 225 SER B O 1
ATOM 4478 N N . GLY B 1 226 ? -5.867 11.188 -1.556 1 97.88 226 GLY B N 1
ATOM 4479 C CA . GLY B 1 226 ? -5.02 12.367 -1.573 1 97.88 226 GLY B CA 1
ATOM 4480 C C . GLY B 1 226 ? -5.758 13.625 -1.979 1 97.88 226 GLY B C 1
ATOM 4481 O O . GLY B 1 226 ? -6.082 13.812 -3.152 1 97.88 226 GLY B O 1
ATOM 4482 N N . ASP B 1 227 ? -6.098 14.484 -0.943 1 96.56 227 ASP B N 1
ATOM 4483 C CA . ASP B 1 227 ? -6.508 15.852 -1.259 1 96.56 227 ASP B CA 1
ATOM 4484 C C . ASP B 1 227 ? -5.379 16.625 -1.939 1 96.56 227 ASP B C 1
ATOM 4486 O O . ASP B 1 227 ? -4.445 17.078 -1.277 1 96.56 227 ASP B O 1
ATOM 4490 N N . PHE B 1 228 ? -5.543 16.797 -3.188 1 98.06 228 PHE B N 1
ATOM 4491 C CA . PHE B 1 228 ? -4.406 17.156 -4.023 1 98.06 228 PHE B CA 1
ATOM 4492 C C . PHE B 1 228 ? -3.977 18.594 -3.768 1 98.06 228 PHE B C 1
ATOM 4494 O O . PHE B 1 228 ? -2.793 18.922 -3.867 1 98.06 228 PHE B O 1
ATOM 4501 N N . PHE B 1 229 ? -4.902 19.438 -3.426 1 97.69 229 PHE B N 1
ATOM 4502 C CA . PHE B 1 229 ? -4.566 20.844 -3.277 1 97.69 229 PHE B CA 1
ATOM 4503 C C . PHE B 1 229 ? -3.998 21.125 -1.89 1 97.69 229 PHE B C 1
ATOM 4505 O O . PHE B 1 229 ? -3.021 21.859 -1.749 1 97.69 229 PHE B O 1
ATOM 4512 N N . LEU B 1 230 ? -4.637 20.531 -0.901 1 94.62 230 LEU B N 1
ATOM 4513 C CA . LEU B 1 230 ? -4.246 20.875 0.461 1 94.62 230 LEU B CA 1
ATOM 4514 C C . LEU B 1 230 ? -3.289 19.828 1.034 1 94.62 230 LEU B C 1
ATOM 4516 O O . LEU B 1 230 ? -2.188 20.172 1.472 1 94.62 230 LEU B O 1
ATOM 4520 N N . GLY B 1 231 ? -3.67 18.609 0.981 1 95.94 231 GLY B N 1
ATOM 4521 C CA . GLY B 1 231 ? -2.961 17.547 1.692 1 95.94 231 GLY B CA 1
ATOM 4522 C C . GLY B 1 231 ? -1.682 17.125 1 1 95.94 231 GLY B C 1
ATOM 4523 O O . GLY B 1 231 ? -0.632 17.016 1.638 1 95.94 231 GLY B O 1
ATOM 4524 N N . VAL B 1 232 ? -1.72 16.938 -0.271 1 98.5 232 VAL B N 1
ATOM 4525 C CA . VAL B 1 232 ? -0.653 16.281 -1.014 1 98.5 232 VAL B CA 1
ATOM 4526 C C . VAL B 1 232 ? 0.62 17.109 -0.953 1 98.5 232 VAL B C 1
ATOM 4528 O O . VAL B 1 232 ? 1.717 16.578 -0.775 1 98.5 232 VAL B O 1
ATOM 4531 N N . PRO B 1 233 ? 0.545 18.453 -1.061 1 98.38 233 PRO B N 1
ATOM 4532 C CA . PRO B 1 233 ? 1.769 19.25 -0.92 1 98.38 233 PRO B CA 1
ATOM 4533 C C . PRO B 1 233 ? 2.477 19 0.412 1 98.38 233 PRO B C 1
ATOM 4535 O O . PRO B 1 233 ? 3.705 18.906 0.453 1 98.38 233 PRO B O 1
ATOM 4538 N N . PHE B 1 234 ? 1.712 18.891 1.479 1 97.75 234 PHE B N 1
ATOM 4539 C CA . PHE B 1 234 ? 2.26 18.578 2.797 1 97.75 234 PHE B CA 1
ATOM 4540 C C . PHE B 1 234 ? 2.879 17.188 2.818 1 97.75 234 PHE B C 1
ATOM 4542 O O . PHE B 1 234 ? 3.959 17 3.379 1 97.75 234 PHE B O 1
ATOM 4549 N N . ASN B 1 235 ? 2.223 16.25 2.207 1 98.5 235 ASN B N 1
ATOM 4550 C CA . ASN B 1 235 ? 2.676 14.859 2.203 1 98.5 235 ASN B CA 1
ATOM 4551 C C . ASN B 1 235 ? 3.982 14.703 1.435 1 98.5 235 ASN B C 1
ATOM 4553 O O . ASN B 1 235 ? 4.855 13.93 1.842 1 98.5 235 ASN B O 1
ATOM 4557 N N . ILE B 1 236 ? 4.09 15.391 0.27 1 98.81 236 ILE B N 1
ATOM 4558 C CA . ILE B 1 236 ? 5.316 15.352 -0.517 1 98.81 236 ILE B CA 1
ATOM 4559 C C . ILE B 1 236 ? 6.5 15.766 0.355 1 98.81 236 ILE B C 1
ATOM 4561 O O . ILE B 1 236 ? 7.504 15.055 0.426 1 98.81 236 ILE B O 1
ATOM 4565 N N . ALA B 1 237 ? 6.316 16.844 1.045 1 98.81 237 ALA B N 1
ATOM 4566 C CA . ALA B 1 237 ? 7.398 17.375 1.87 1 98.81 237 ALA B CA 1
ATOM 4567 C C . ALA B 1 237 ? 7.641 16.5 3.092 1 98.81 237 ALA B C 1
ATOM 4569 O O . ALA B 1 237 ? 8.789 16.234 3.463 1 98.81 237 ALA B O 1
ATOM 4570 N N . SER B 1 238 ? 6.602 16.062 3.699 1 98.69 238 SER B N 1
ATOM 4571 C CA . SER B 1 238 ? 6.691 15.273 4.926 1 98.69 238 SER B CA 1
ATOM 4572 C C . SER B 1 238 ? 7.461 13.977 4.703 1 98.69 238 SER B C 1
ATOM 4574 O O . SER B 1 238 ? 8.375 13.656 5.461 1 98.69 238 SER B O 1
ATOM 4576 N N . TYR B 1 239 ? 7.148 13.25 3.686 1 98.81 239 TYR B N 1
ATOM 4577 C CA . TYR B 1 239 ? 7.785 11.961 3.463 1 98.81 239 TYR B CA 1
ATOM 4578 C C . TYR B 1 239 ? 9.172 12.133 2.852 1 98.81 239 TYR B C 1
ATOM 4580 O O . TYR B 1 239 ? 10.039 11.273 3.01 1 98.81 239 TYR B O 1
ATOM 4588 N N . SER B 1 240 ? 9.375 13.242 2.109 1 98.94 240 SER B N 1
ATOM 4589 C CA . SER B 1 240 ? 10.742 13.578 1.737 1 98.94 240 SER B CA 1
ATOM 4590 C C . SER B 1 240 ? 11.602 13.836 2.971 1 98.94 240 SER B C 1
ATOM 4592 O O . SER B 1 240 ? 12.75 13.391 3.035 1 98.94 240 SER B O 1
ATOM 4594 N N . LEU B 1 241 ? 11.031 14.562 3.906 1 98.94 241 LEU B N 1
ATOM 4595 C CA . LEU B 1 241 ? 11.734 14.82 5.156 1 98.94 241 LEU B CA 1
ATOM 4596 C C . LEU B 1 241 ? 12.023 13.516 5.898 1 98.94 241 LEU B C 1
ATOM 4598 O O . LEU B 1 241 ? 13.141 13.305 6.375 1 98.94 241 LEU B O 1
ATOM 4602 N N . LEU B 1 242 ? 11.016 12.648 6.039 1 98.88 242 LEU B N 1
ATOM 4603 C CA . LEU B 1 242 ? 11.203 11.344 6.668 1 98.88 242 LEU B CA 1
ATOM 4604 C C . LEU B 1 242 ? 12.359 10.594 6.023 1 98.88 242 LEU B C 1
ATOM 4606 O O . LEU B 1 242 ? 13.211 10.039 6.723 1 98.88 242 LEU B O 1
ATOM 4610 N N . LEU B 1 243 ? 12.391 10.578 4.715 1 98.94 243 LEU B N 1
ATOM 4611 C CA . LEU B 1 243 ? 13.438 9.891 3.965 1 98.94 243 LEU B CA 1
ATOM 4612 C C . LEU B 1 243 ? 14.812 10.461 4.297 1 98.94 243 LEU B C 1
ATOM 4614 O O . LEU B 1 243 ? 15.758 9.711 4.543 1 98.94 243 LEU B O 1
ATOM 4618 N N . HIS B 1 244 ? 14.93 11.805 4.305 1 98.88 244 HIS B N 1
ATOM 4619 C CA . HIS B 1 244 ? 16.188 12.445 4.648 1 98.88 244 HIS B CA 1
ATOM 4620 C C . HIS B 1 244 ? 16.641 12.055 6.051 1 98.88 244 HIS B C 1
ATOM 4622 O O . HIS B 1 244 ? 17.828 11.758 6.266 1 98.88 244 HIS B O 1
ATOM 4628 N N . MET B 1 245 ? 15.734 12.094 6.957 1 98.88 245 MET B N 1
ATOM 4629 C CA . MET B 1 245 ? 16.062 11.797 8.352 1 98.88 245 MET B CA 1
ATOM 4630 C C . MET B 1 245 ? 16.516 10.352 8.5 1 98.88 245 MET B C 1
ATOM 4632 O O . MET B 1 245 ? 17.516 10.078 9.172 1 98.88 245 MET B O 1
ATOM 4636 N N . VAL B 1 246 ? 15.789 9.406 7.895 1 98.88 246 VAL B N 1
ATOM 4637 C CA . VAL B 1 246 ? 16.172 8 7.969 1 98.88 246 VAL B CA 1
ATOM 4638 C C . VAL B 1 246 ? 17.516 7.785 7.289 1 98.88 246 VAL B C 1
ATOM 4640 O O . VAL B 1 246 ? 18.359 7.055 7.801 1 98.88 246 VAL B O 1
ATOM 4643 N N . ALA B 1 247 ? 17.672 8.375 6.102 1 98.75 247 ALA B N 1
ATOM 4644 C CA . ALA B 1 247 ? 18.938 8.258 5.398 1 98.75 247 ALA B CA 1
ATOM 4645 C C . ALA B 1 247 ? 20.094 8.742 6.273 1 98.75 247 ALA B C 1
ATOM 4647 O O . ALA B 1 247 ? 21.125 8.078 6.379 1 98.75 247 ALA B O 1
ATOM 4648 N N . ALA B 1 248 ? 19.922 9.859 6.91 1 98.44 248 ALA B N 1
ATOM 4649 C CA . ALA B 1 248 ? 20.953 10.438 7.766 1 98.44 248 ALA B CA 1
ATOM 4650 C C . ALA B 1 248 ? 21.312 9.484 8.906 1 98.44 248 ALA B C 1
ATOM 4652 O O . ALA B 1 248 ? 22.469 9.414 9.32 1 98.44 248 ALA B O 1
ATOM 4653 N N . GLN B 1 249 ? 20.359 8.766 9.422 1 98.31 249 GLN B N 1
ATOM 4654 C CA . GLN B 1 249 ? 20.562 7.902 10.586 1 98.31 249 GLN B CA 1
ATOM 4655 C C . GLN B 1 249 ? 21.109 6.539 10.164 1 98.31 249 GLN B C 1
ATOM 4657 O O . GLN B 1 249 ? 21.531 5.746 11.016 1 98.31 249 GLN B O 1
ATOM 4662 N N . THR B 1 250 ? 21.078 6.227 8.891 1 98.38 250 THR B N 1
ATOM 4663 C CA . THR B 1 250 ? 21.453 4.887 8.453 1 98.38 250 THR B CA 1
ATOM 4664 C C . THR B 1 250 ? 22.688 4.941 7.555 1 98.38 250 THR B C 1
ATOM 4666 O O . THR B 1 250 ? 23.188 3.902 7.113 1 98.38 250 THR B O 1
ATOM 4669 N N . GLY B 1 251 ? 23.172 6.141 7.215 1 97.19 251 GLY B N 1
ATOM 4670 C CA . GLY B 1 251 ? 24.438 6.305 6.512 1 97.19 251 GLY B CA 1
ATOM 4671 C C . GLY B 1 251 ? 24.281 6.27 5 1 97.19 251 GLY B C 1
ATOM 4672 O O . GLY B 1 251 ? 25.25 5.984 4.281 1 97.19 251 GLY B O 1
ATOM 4673 N N . TYR B 1 252 ? 23.094 6.504 4.496 1 98.31 252 TYR B N 1
ATOM 4674 C CA . TYR B 1 252 ? 22.844 6.496 3.057 1 98.31 252 TYR B CA 1
ATOM 4675 C C . TYR B 1 252 ? 22.578 7.906 2.543 1 98.31 252 TYR B C 1
ATOM 4677 O O . TYR B 1 252 ? 22.234 8.805 3.316 1 98.31 252 TYR B O 1
ATOM 4685 N N . GLU B 1 253 ? 22.812 8.117 1.261 1 98.44 253 GLU B N 1
ATOM 4686 C CA . GLU B 1 253 ? 22.312 9.297 0.565 1 98.44 253 GLU B CA 1
ATOM 4687 C C . GLU B 1 253 ? 20.844 9.109 0.162 1 98.44 253 GLU B C 1
ATOM 4689 O O . GLU B 1 253 ? 20.359 7.984 0.057 1 98.44 253 GLU B O 1
ATOM 4694 N N . VAL B 1 254 ? 20.156 10.211 -0.005 1 98.69 254 VAL B N 1
ATOM 4695 C CA . VAL B 1 254 ? 18.766 10.117 -0.419 1 98.69 254 VAL B CA 1
ATOM 4696 C C . VAL B 1 254 ? 18.688 9.859 -1.923 1 98.69 254 VAL B C 1
ATOM 4698 O O . VAL B 1 254 ? 19.5 10.391 -2.689 1 98.69 254 VAL B O 1
ATOM 4701 N N . GLY B 1 255 ? 17.797 9 -2.371 1 98.62 255 GLY B N 1
ATOM 4702 C CA . GLY B 1 255 ? 17.453 8.797 -3.773 1 98.62 255 GLY B CA 1
ATOM 4703 C C . GLY B 1 255 ? 16.188 9.508 -4.191 1 98.62 255 GLY B C 1
ATOM 4704 O O . GLY B 1 255 ? 16.172 10.734 -4.312 1 98.62 255 GLY B O 1
ATOM 4705 N N . GLU B 1 256 ? 15.078 8.695 -4.301 1 98.75 256 GLU B N 1
ATOM 4706 C CA . GLU B 1 256 ? 13.805 9.242 -4.77 1 98.75 256 GLU B CA 1
ATOM 4707 C C . GLU B 1 256 ? 12.695 9.016 -3.752 1 98.75 256 GLU B C 1
ATOM 4709 O O . GLU B 1 256 ? 12.695 8.008 -3.039 1 98.75 256 GLU B O 1
ATOM 4714 N N . PHE B 1 257 ? 11.844 10.039 -3.68 1 98.94 257 PHE B N 1
ATOM 4715 C CA . PHE B 1 257 ? 10.539 9.82 -3.066 1 98.94 257 PHE B CA 1
ATOM 4716 C C . PHE B 1 257 ? 9.477 9.562 -4.129 1 98.94 257 PHE B C 1
ATOM 4718 O O . PHE B 1 257 ? 9.25 10.398 -5.008 1 98.94 257 PHE B O 1
ATOM 4725 N N . ILE B 1 258 ? 8.898 8.391 -4.09 1 98.94 258 ILE B N 1
ATOM 4726 C CA . ILE B 1 258 ? 7.832 8 -5.012 1 98.94 258 ILE B CA 1
ATOM 4727 C C . ILE B 1 258 ? 6.484 8.039 -4.293 1 98.94 258 ILE B C 1
ATOM 4729 O O . ILE B 1 258 ? 6.297 7.367 -3.277 1 98.94 258 ILE B O 1
ATOM 4733 N N . HIS B 1 259 ? 5.586 8.859 -4.781 1 98.94 259 HIS B N 1
ATOM 4734 C CA . HIS B 1 259 ? 4.281 9.094 -4.176 1 98.94 259 HIS B CA 1
ATOM 4735 C C . HIS B 1 259 ? 3.168 8.453 -5 1 98.94 259 HIS B C 1
ATOM 4737 O O . HIS B 1 259 ? 2.758 9 -6.027 1 98.94 259 HIS B O 1
ATOM 4743 N N . THR B 1 260 ? 2.672 7.324 -4.555 1 98.88 260 THR B N 1
ATOM 4744 C CA . THR B 1 260 ? 1.584 6.594 -5.199 1 98.88 260 THR B CA 1
ATOM 4745 C C . THR B 1 260 ? 0.261 6.855 -4.484 1 98.88 260 THR B C 1
ATOM 4747 O O . THR B 1 260 ? 0.159 6.672 -3.27 1 98.88 260 THR B O 1
ATOM 4750 N N . ILE B 1 261 ? -0.732 7.262 -5.262 1 98.88 261 ILE B N 1
ATOM 4751 C CA . ILE B 1 261 ? -1.992 7.652 -4.637 1 98.88 261 ILE B CA 1
ATOM 4752 C C . ILE B 1 261 ? -3.143 6.863 -5.258 1 98.88 261 ILE B C 1
ATOM 4754 O O . ILE B 1 261 ? -3.236 6.75 -6.484 1 98.88 261 ILE B O 1
ATOM 4758 N N . GLY B 1 262 ? -3.992 6.23 -4.375 1 98.62 262 GLY B N 1
ATOM 4759 C CA . GLY B 1 262 ? -5.207 5.598 -4.859 1 98.62 262 GLY B CA 1
ATOM 4760 C C . GLY B 1 262 ? -6.195 6.586 -5.457 1 98.62 262 GLY B C 1
ATOM 4761 O O . GLY B 1 262 ? -6.176 6.836 -6.664 1 98.62 262 GLY B O 1
ATOM 4762 N N . ASP B 1 263 ? -6.934 7.254 -4.656 1 98.5 263 ASP B N 1
ATOM 4763 C CA . ASP B 1 263 ? -7.867 8.297 -5.074 1 98.5 263 ASP B CA 1
ATOM 4764 C C . ASP B 1 263 ? -7.227 9.68 -4.977 1 98.5 263 ASP B C 1
ATOM 4766 O O . ASP B 1 263 ? -7.121 10.242 -3.885 1 98.5 263 ASP B O 1
ATOM 4770 N N . THR B 1 264 ? -6.762 10.172 -6.105 1 98.69 264 THR B N 1
ATOM 4771 C CA . THR B 1 264 ? -6.199 11.508 -6.211 1 98.69 264 THR B CA 1
ATOM 4772 C C . THR B 1 264 ? -7.262 12.516 -6.645 1 98.69 264 THR B C 1
ATOM 4774 O O . THR B 1 264 ? -7.742 12.461 -7.781 1 98.69 264 THR B O 1
ATOM 4777 N N . HIS B 1 265 ? -7.582 13.477 -5.746 1 98.38 265 HIS B N 1
ATOM 4778 C CA . HIS B 1 265 ? -8.766 14.25 -6.098 1 98.38 265 HIS B CA 1
ATOM 4779 C C . HIS B 1 265 ? -8.57 15.727 -5.766 1 98.38 265 HIS B C 1
ATOM 4781 O O . HIS B 1 265 ? -7.766 16.078 -4.898 1 98.38 265 HIS B O 1
ATOM 4787 N N . ILE B 1 266 ? -9.211 16.516 -6.508 1 97.81 266 ILE B N 1
ATOM 4788 C CA . ILE B 1 266 ? -9.422 17.922 -6.227 1 97.81 266 ILE B CA 1
ATOM 4789 C C . ILE B 1 266 ? -10.891 18.188 -5.906 1 97.81 266 ILE B C 1
ATOM 4791 O O . ILE B 1 266 ? -11.773 17.828 -6.691 1 97.81 266 ILE B O 1
ATOM 4795 N N . TYR B 1 267 ? -11.086 18.719 -4.719 1 95.06 267 TYR B N 1
ATOM 4796 C CA . TYR B 1 267 ? -12.445 19.094 -4.375 1 95.06 267 TYR B CA 1
ATOM 4797 C C . TYR B 1 267 ? -12.953 20.203 -5.293 1 95.06 267 TYR B C 1
ATOM 4799 O O . TYR B 1 267 ? -12.195 21.109 -5.668 1 95.06 267 TYR B O 1
ATOM 4807 N N . ASN B 1 268 ? -14.25 20.172 -5.539 1 93.75 268 ASN B N 1
ATOM 4808 C CA . ASN B 1 268 ? -14.828 21.125 -6.477 1 93.75 268 ASN B CA 1
ATOM 4809 C C . ASN B 1 268 ? -14.656 22.562 -5.977 1 93.75 268 ASN B C 1
ATOM 4811 O O . ASN B 1 268 ? -14.5 23.484 -6.777 1 93.75 268 ASN B O 1
ATOM 4815 N N . ASN B 1 269 ? -14.633 22.719 -4.691 1 91.25 269 ASN B N 1
ATOM 4816 C CA . ASN B 1 269 ? -14.492 24.062 -4.137 1 91.25 269 ASN B CA 1
ATOM 4817 C C . ASN B 1 269 ? -13.031 24.5 -4.102 1 91.25 269 ASN B C 1
ATOM 4819 O O . ASN B 1 269 ? -12.727 25.594 -3.598 1 91.25 269 ASN B O 1
ATOM 4823 N N . HIS B 1 270 ? -12.086 23.719 -4.586 1 95.31 270 HIS B N 1
ATOM 4824 C CA . HIS B 1 270 ? -10.672 24.078 -4.641 1 95.31 270 HIS B CA 1
ATOM 4825 C C . HIS B 1 270 ? -10.227 24.344 -6.074 1 95.31 270 HIS B C 1
ATOM 4827 O O . HIS B 1 270 ? -9.047 24.594 -6.32 1 95.31 270 HIS B O 1
ATOM 4833 N N . VAL B 1 271 ? -11.117 24.328 -7.027 1 96 271 VAL B N 1
ATOM 4834 C CA . VAL B 1 271 ? -10.773 24.438 -8.438 1 96 271 VAL B CA 1
ATOM 4835 C C . VAL B 1 271 ? -10.164 25.812 -8.711 1 96 271 VAL B C 1
ATOM 4837 O O . VAL B 1 271 ? -9.141 25.922 -9.391 1 96 271 VAL B O 1
ATOM 4840 N N . ASP B 1 272 ? -10.75 26.859 -8.172 1 96.5 272 ASP B N 1
ATOM 4841 C CA . ASP B 1 272 ? -10.227 28.203 -8.375 1 96.5 272 ASP B CA 1
ATOM 4842 C C . ASP B 1 272 ? -8.828 28.344 -7.781 1 96.5 272 ASP B C 1
ATOM 4844 O O . ASP B 1 272 ? -7.945 28.953 -8.391 1 96.5 272 ASP B O 1
ATOM 4848 N N . GLN B 1 273 ? -8.672 27.828 -6.629 1 97.44 273 GLN B N 1
ATOM 4849 C CA . GLN B 1 273 ? -7.395 27.922 -5.93 1 97.44 273 GLN B CA 1
ATOM 4850 C C . GLN B 1 273 ? -6.293 27.203 -6.695 1 97.44 273 GLN B C 1
ATOM 4852 O O . GLN B 1 273 ? -5.195 27.734 -6.867 1 97.44 273 GLN B O 1
ATOM 4857 N N . ILE B 1 274 ? -6.582 26.016 -7.164 1 97.88 274 ILE B N 1
ATOM 4858 C CA . ILE B 1 274 ? -5.555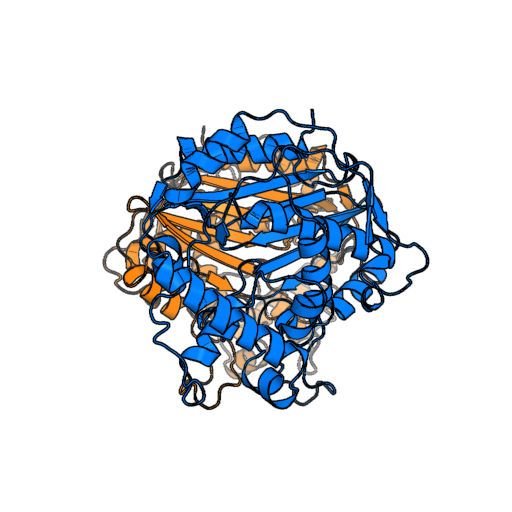 25.234 -7.859 1 97.88 274 ILE B CA 1
ATOM 4859 C C . ILE B 1 274 ? -5.289 25.859 -9.227 1 97.88 274 ILE B C 1
ATOM 4861 O O . ILE B 1 274 ? -4.156 25.844 -9.711 1 97.88 274 ILE B O 1
ATOM 4865 N N . THR B 1 275 ? -6.285 26.438 -9.859 1 98.19 275 THR B N 1
ATOM 4866 C CA . THR B 1 275 ? -6.09 27.156 -11.117 1 98.19 275 THR B CA 1
ATOM 4867 C C . THR B 1 275 ? -5.172 28.359 -10.922 1 98.19 275 THR B C 1
ATOM 4869 O O . THR B 1 275 ? -4.293 28.609 -11.75 1 98.19 275 THR B O 1
ATOM 4872 N N . GLU B 1 276 ? -5.402 29.047 -9.836 1 98.56 276 GLU B N 1
ATOM 4873 C CA . GLU B 1 276 ? -4.5 30.141 -9.5 1 98.56 276 GLU B CA 1
ATOM 4874 C C . GLU B 1 276 ? -3.068 29.641 -9.32 1 98.56 276 GLU B C 1
ATOM 4876 O O . GLU B 1 276 ? -2.127 30.234 -9.852 1 98.56 276 GLU B O 1
ATOM 4881 N N . GLN B 1 277 ? -2.938 28.594 -8.625 1 98.62 277 GLN B N 1
ATOM 4882 C CA . GLN B 1 277 ? -1.61 28.031 -8.414 1 98.62 277 GLN B CA 1
ATOM 4883 C C . GLN B 1 277 ? -0.926 27.703 -9.734 1 98.62 277 GLN B C 1
ATOM 4885 O O . GLN B 1 277 ? 0.261 27.984 -9.914 1 98.62 277 GLN B O 1
ATOM 4890 N N . LEU B 1 278 ? -1.667 27.141 -10.648 1 98.5 278 LEU B N 1
ATOM 4891 C CA . LEU B 1 278 ? -1.15 26.703 -11.945 1 98.5 278 LEU B CA 1
ATOM 4892 C C . LEU B 1 278 ? -0.694 27.906 -12.773 1 98.5 278 LEU B C 1
ATOM 4894 O O . LEU B 1 278 ? 0.094 27.75 -13.711 1 98.5 278 LEU B O 1
ATOM 4898 N N . SER B 1 279 ? -1.153 29.062 -12.445 1 98.38 279 SER B N 1
ATOM 4899 C CA . SER B 1 279 ? -0.816 30.266 -13.203 1 98.38 279 SER B CA 1
ATOM 4900 C C . SER B 1 279 ? 0.433 30.938 -12.648 1 98.38 279 SER B C 1
ATOM 4902 O O . SER B 1 279 ? 0.951 31.891 -13.242 1 98.38 279 SER B O 1
ATOM 4904 N N . ARG B 1 280 ? 0.936 30.5 -11.57 1 98.56 280 ARG B N 1
ATOM 4905 C CA . ARG B 1 280 ? 2.025 31.172 -10.867 1 98.56 280 ARG B CA 1
ATOM 4906 C C . ARG B 1 280 ? 3.379 30.625 -11.312 1 98.56 280 ARG B C 1
ATOM 4908 O O . ARG B 1 280 ? 3.488 29.484 -11.734 1 98.56 280 ARG B O 1
ATOM 4915 N N . PRO B 1 281 ? 4.375 31.422 -11.234 1 98.06 281 PRO B N 1
ATOM 4916 C CA . PRO B 1 281 ? 5.711 30.953 -11.609 1 98.06 281 PRO B CA 1
ATOM 4917 C C . PRO B 1 281 ? 6.316 30.031 -10.555 1 98.06 281 PRO B C 1
ATOM 4919 O O . PRO B 1 281 ? 6.031 30.172 -9.367 1 98.06 281 PRO B O 1
ATOM 4922 N N . MET B 1 282 ? 7.152 29.125 -11.031 1 97.69 282 MET B N 1
ATOM 4923 C CA . MET B 1 282 ? 7.957 28.281 -10.156 1 97.69 282 MET B CA 1
ATOM 4924 C C . MET B 1 282 ? 9.227 29 -9.711 1 97.69 282 MET B C 1
ATOM 4926 O O . MET B 1 282 ? 9.758 29.828 -10.445 1 97.69 282 MET B O 1
ATOM 4930 N N . HIS B 1 283 ? 9.656 28.688 -8.555 1 98.25 283 HIS B N 1
ATOM 4931 C CA . HIS B 1 283 ? 10.945 29.141 -8.039 1 98.25 283 HIS B CA 1
ATOM 4932 C C . HIS B 1 283 ? 11.875 27.953 -7.766 1 98.25 283 HIS B C 1
ATOM 4934 O O . HIS B 1 283 ? 11.469 26.797 -7.895 1 98.25 283 HIS B O 1
ATOM 4940 N N . LYS B 1 284 ? 13.094 28.312 -7.484 1 97.5 284 LYS B N 1
ATOM 4941 C CA . LYS B 1 284 ? 14.078 27.266 -7.176 1 97.5 284 LYS B CA 1
ATOM 4942 C C . LYS B 1 284 ? 13.703 26.516 -5.902 1 97.5 284 LYS B C 1
ATOM 4944 O O . LYS B 1 284 ? 13.266 27.125 -4.922 1 97.5 284 LYS B O 1
ATOM 4949 N N . LEU B 1 285 ? 13.922 25.203 -5.965 1 98.38 285 LEU B N 1
ATOM 4950 C CA . LEU B 1 285 ? 13.648 24.406 -4.773 1 98.38 285 LEU B CA 1
ATOM 4951 C C . LEU B 1 285 ? 14.625 24.75 -3.652 1 98.38 285 LEU B C 1
ATOM 4953 O O . LEU B 1 285 ? 15.797 25.031 -3.906 1 98.38 285 LEU B O 1
ATOM 4957 N N . PRO B 1 286 ? 14.164 24.688 -2.445 1 98.44 286 PRO B N 1
ATOM 4958 C CA . PRO B 1 286 ? 15.039 24.969 -1.299 1 98.44 286 PRO B CA 1
ATOM 4959 C C . PRO B 1 286 ? 15.922 23.781 -0.926 1 98.44 286 PRO B C 1
ATOM 4961 O O . PRO B 1 286 ? 15.875 22.734 -1.587 1 98.44 286 PRO B O 1
ATOM 4964 N N . LYS B 1 287 ? 16.703 24.031 0.076 1 98.19 287 LYS B N 1
ATOM 4965 C CA . LYS B 1 287 ? 17.578 23 0.625 1 98.19 287 LYS B CA 1
ATOM 4966 C C . LYS B 1 287 ? 17.172 22.641 2.055 1 98.19 287 LYS B C 1
ATOM 4968 O O . LYS B 1 287 ? 16.766 23.516 2.824 1 98.19 287 LYS B O 1
ATOM 4973 N N . LEU B 1 288 ? 17.297 21.344 2.352 1 98.69 288 LEU B N 1
ATOM 4974 C CA . LEU B 1 288 ? 17.031 20.891 3.711 1 98.69 288 LEU B CA 1
ATOM 4975 C C . LEU B 1 288 ? 18.328 20.844 4.523 1 98.69 288 LEU B C 1
ATOM 4977 O O . LEU B 1 288 ? 19.359 20.391 4.027 1 98.69 288 LEU B O 1
ATOM 4981 N N . TRP B 1 289 ? 18.266 21.406 5.68 1 98.62 289 TRP B N 1
ATOM 4982 C CA . TRP B 1 289 ? 19.359 21.25 6.637 1 98.62 289 TRP B CA 1
ATOM 4983 C C . TRP B 1 289 ? 18.922 20.422 7.836 1 98.62 289 TRP B C 1
ATOM 4985 O O . TRP B 1 289 ? 17.922 20.734 8.477 1 98.62 289 TRP B O 1
ATOM 4995 N N . LEU B 1 290 ? 19.594 19.328 8.062 1 98.5 290 LEU B N 1
ATOM 4996 C CA . LEU B 1 290 ? 19.406 18.484 9.234 1 98.5 290 LEU B CA 1
ATOM 4997 C C . LEU B 1 290 ? 20.625 18.547 10.148 1 98.5 290 LEU B C 1
ATOM 4999 O O . LEU B 1 290 ? 21.766 18.453 9.68 1 98.5 290 LEU B O 1
ATOM 5003 N N . ASN B 1 291 ? 20.422 18.75 11.422 1 98.56 291 ASN B N 1
ATOM 5004 C CA . ASN B 1 291 ? 21.531 18.797 12.383 1 98.56 291 ASN B CA 1
ATOM 5005 C C . ASN B 1 291 ? 22.328 17.5 12.391 1 98.56 291 ASN B C 1
ATOM 5007 O O . ASN B 1 291 ? 21.828 16.453 12.82 1 98.56 291 ASN B O 1
ATOM 5011 N N . PRO B 1 292 ? 23.531 17.594 11.969 1 97.69 292 PRO B N 1
ATOM 5012 C CA . PRO B 1 292 ? 24.312 16.359 11.867 1 97.69 292 PRO B CA 1
ATOM 5013 C C . PRO B 1 292 ? 24.703 15.797 13.227 1 97.69 292 PRO B C 1
ATOM 5015 O O . PRO B 1 292 ? 25.188 14.664 13.32 1 97.69 292 PRO B O 1
ATOM 5018 N N . GLU B 1 293 ? 24.5 16.5 14.289 1 97.94 293 GLU B N 1
ATOM 5019 C CA . GLU B 1 293 ? 24.891 16.062 15.625 1 97.94 293 GLU B CA 1
ATOM 5020 C C . GLU B 1 293 ? 23.844 15.125 16.234 1 97.94 293 GLU B C 1
ATOM 5022 O O . GLU B 1 293 ? 24.109 14.445 17.219 1 97.94 293 GLU B O 1
ATOM 5027 N N . VAL B 1 294 ? 22.688 15.109 15.633 1 98.25 294 VAL B N 1
ATOM 5028 C CA . VAL B 1 294 ? 21.641 14.203 16.125 1 98.25 294 VAL B CA 1
ATOM 5029 C C . VAL B 1 294 ? 21.953 12.773 15.664 1 98.25 294 VAL B C 1
ATOM 5031 O O . VAL B 1 294 ? 22.156 12.531 14.469 1 98.25 294 VAL B O 1
ATOM 5034 N N . LYS B 1 295 ? 21.938 11.805 16.594 1 96.62 295 LYS B N 1
ATOM 5035 C CA . LYS B 1 295 ? 22.422 10.477 16.281 1 96.62 295 LYS B CA 1
ATOM 5036 C C . LYS B 1 295 ? 21.297 9.445 16.312 1 96.62 295 LYS B C 1
ATOM 5038 O O . LYS B 1 295 ? 21.531 8.258 16.078 1 96.62 295 LYS B O 1
ATOM 5043 N N . SER B 1 296 ? 20.125 9.922 16.688 1 97.62 296 SER B N 1
ATOM 5044 C CA . SER B 1 296 ? 18.953 9.055 16.672 1 97.62 296 SER B CA 1
ATOM 5045 C C . SER B 1 296 ? 17.75 9.734 16.016 1 97.62 296 SER B C 1
ATOM 5047 O O . SER B 1 296 ? 17.531 10.93 16.219 1 97.62 296 SER B O 1
ATOM 5049 N N . LEU B 1 297 ? 17.031 8.922 15.266 1 98.12 297 LEU B N 1
ATOM 5050 C CA . LEU B 1 297 ? 15.836 9.422 14.594 1 98.12 297 LEU B CA 1
ATOM 5051 C C . LEU B 1 297 ? 14.852 10.023 15.594 1 98.12 297 LEU B C 1
ATOM 5053 O O . LEU B 1 297 ? 14.125 10.969 15.273 1 98.12 297 LEU B O 1
ATOM 5057 N N . PHE B 1 298 ? 14.914 9.555 16.797 1 97.5 298 PHE B N 1
ATOM 5058 C CA . PHE B 1 298 ? 13.898 9.867 17.797 1 97.5 298 PHE B CA 1
ATOM 5059 C C . PHE B 1 298 ? 14.312 11.086 18.625 1 97.5 298 PHE B C 1
ATOM 5061 O O . PHE B 1 298 ? 13.539 11.578 19.438 1 97.5 298 PHE B O 1
ATOM 5068 N N . ASP B 1 299 ? 15.477 11.617 18.328 1 97.94 299 ASP B N 1
ATOM 5069 C CA . ASP B 1 299 ? 16 12.711 19.141 1 97.94 299 ASP B CA 1
ATOM 5070 C C . ASP B 1 299 ? 15.922 14.039 18.391 1 97.94 299 ASP B C 1
ATOM 5072 O O . ASP B 1 299 ? 16.234 15.094 18.938 1 97.94 299 ASP B O 1
ATOM 5076 N N . TYR B 1 300 ? 15.492 14 17.094 1 98.56 300 TYR B N 1
ATOM 5077 C CA . TYR B 1 300 ? 15.352 15.25 16.359 1 98.56 300 TYR B CA 1
ATOM 5078 C C . TYR B 1 300 ? 14.336 16.172 17.031 1 98.56 300 TYR B C 1
ATOM 5080 O O . TYR B 1 300 ? 13.281 15.719 17.484 1 98.56 300 TYR B O 1
ATOM 5088 N N . THR B 1 301 ? 14.625 17.406 17.141 1 98.25 301 THR B N 1
ATOM 5089 C CA . THR B 1 301 ? 13.703 18.453 17.578 1 98.25 301 THR B CA 1
ATOM 5090 C C . THR B 1 301 ? 13.391 19.422 16.438 1 98.25 301 THR B C 1
ATOM 5092 O O . THR B 1 301 ? 13.984 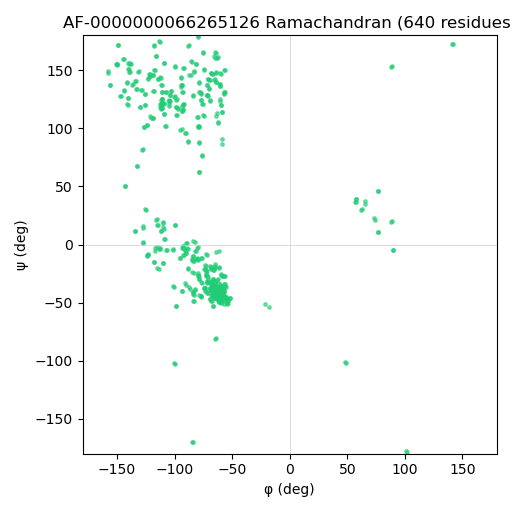19.328 15.359 1 98.25 301 THR B O 1
ATOM 5095 N N . MET B 1 302 ? 12.484 20.328 16.719 1 98.31 302 MET B N 1
ATOM 5096 C CA . MET B 1 302 ? 12.109 21.344 15.734 1 98.31 302 MET B CA 1
ATOM 5097 C C . MET B 1 302 ? 13.328 22.141 15.281 1 98.31 302 MET B C 1
ATOM 5099 O O . MET B 1 302 ? 13.438 22.484 14.109 1 98.31 302 MET B O 1
ATOM 5103 N N . ASP B 1 303 ? 14.266 22.359 16.141 1 98.19 303 ASP B N 1
ATOM 5104 C CA . ASP B 1 303 ? 15.414 23.203 15.867 1 98.19 303 ASP B CA 1
ATOM 5105 C C . ASP B 1 303 ? 16.469 22.469 15.039 1 98.19 303 ASP B C 1
ATOM 5107 O O . ASP B 1 303 ? 17.375 23.078 14.484 1 98.19 303 ASP B O 1
ATOM 5111 N N . ASP B 1 304 ? 16.328 21.172 14.93 1 98.81 304 ASP B N 1
ATOM 5112 C CA . ASP B 1 304 ? 17.312 20.344 14.234 1 98.81 304 ASP B CA 1
ATOM 5113 C C . ASP B 1 304 ? 16.969 20.234 12.75 1 98.81 304 ASP B C 1
ATOM 5115 O O . ASP B 1 304 ? 17.688 19.578 11.992 1 98.81 304 ASP B O 1
ATOM 5119 N N . ILE B 1 305 ? 15.875 20.797 12.32 1 98.88 305 ILE B N 1
ATOM 5120 C CA . ILE B 1 305 ? 15.352 20.641 10.969 1 98.88 305 ILE B CA 1
ATOM 5121 C C . ILE B 1 305 ? 15.031 22.031 10.391 1 98.88 305 ILE B C 1
ATOM 5123 O O . ILE B 1 305 ? 14.172 22.734 10.914 1 98.88 305 ILE B O 1
ATOM 5127 N N . LYS B 1 306 ? 15.703 22.375 9.312 1 98.44 306 LYS B N 1
ATOM 5128 C CA . LYS B 1 306 ? 15.492 23.703 8.742 1 98.44 306 LYS B CA 1
ATOM 5129 C C . LYS B 1 306 ? 15.461 23.641 7.215 1 98.44 306 LYS B C 1
ATOM 5131 O O . LYS B 1 306 ? 16.062 22.75 6.613 1 98.44 306 LYS B O 1
ATOM 5136 N N . ILE B 1 307 ? 14.719 24.484 6.645 1 98.56 307 ILE B N 1
ATOM 5137 C CA . ILE B 1 307 ? 14.719 24.703 5.203 1 98.56 307 ILE B CA 1
ATOM 5138 C C . ILE B 1 307 ? 15.484 25.984 4.867 1 98.56 307 ILE B C 1
ATOM 5140 O O . ILE B 1 307 ? 15.273 27.016 5.496 1 98.56 307 ILE B O 1
ATOM 5144 N N . LEU B 1 308 ? 16.359 25.891 3.918 1 98.31 308 LEU B N 1
ATOM 5145 C CA . LEU B 1 308 ? 17.203 27 3.514 1 98.31 308 LEU B CA 1
ATOM 5146 C C . LEU B 1 308 ? 16.812 27.484 2.117 1 98.31 308 LEU B C 1
ATOM 5148 O O . LEU B 1 308 ? 16.516 26.688 1.235 1 98.31 308 LEU B O 1
ATOM 5152 N N . ASP B 1 309 ? 16.766 28.859 1.929 1 98.19 309 ASP B N 1
ATOM 5153 C CA . ASP B 1 309 ? 16.609 29.5 0.63 1 98.19 309 ASP B CA 1
ATOM 5154 C C . ASP B 1 309 ? 15.25 29.188 0.014 1 98.19 309 ASP B C 1
ATOM 5156 O O . ASP B 1 309 ? 15.156 28.906 -1.184 1 98.19 309 ASP B O 1
ATOM 5160 N N . TYR B 1 310 ? 14.289 29.094 0.849 1 98.19 310 TYR B N 1
ATOM 5161 C CA . TYR B 1 310 ? 12.945 28.844 0.353 1 98.19 310 TYR B CA 1
ATOM 5162 C C . TYR B 1 310 ? 12.305 30.125 -0.162 1 98.19 310 TYR B C 1
ATOM 5164 O O . TYR B 1 310 ? 12.062 31.062 0.607 1 98.19 310 TYR B O 1
ATOM 5172 N N . ASP B 1 311 ? 12.125 30.234 -1.447 1 98 311 ASP B N 1
ATOM 5173 C CA . ASP B 1 311 ? 11.383 31.281 -2.133 1 98 311 ASP B CA 1
ATOM 5174 C C . ASP B 1 311 ? 10.102 30.734 -2.754 1 98 311 ASP B C 1
ATOM 5176 O O . ASP B 1 311 ? 10.133 29.75 -3.506 1 98 311 ASP B O 1
ATOM 5180 N N . SER B 1 312 ? 8.984 31.344 -2.4 1 98.25 312 SER B N 1
ATOM 5181 C CA . SER B 1 312 ? 7.711 30.844 -2.914 1 98.25 312 SER B CA 1
ATOM 5182 C C . SER B 1 312 ? 6.734 31.984 -3.184 1 98.25 312 SER B C 1
ATOM 5184 O O . SER B 1 312 ? 6.938 33.094 -2.709 1 98.25 312 SER B O 1
ATOM 5186 N N . GLU B 1 313 ? 5.746 31.688 -4.02 1 98.5 313 GLU B N 1
ATOM 5187 C CA . GLU B 1 313 ? 4.574 32.562 -4.109 1 98.5 313 GLU B CA 1
ATOM 5188 C C . GLU B 1 313 ? 3.787 32.562 -2.801 1 98.5 313 GLU B C 1
ATOM 5190 O O . GLU B 1 313 ? 3.949 31.656 -1.971 1 98.5 313 GLU B O 1
ATOM 5195 N N . PRO B 1 314 ? 2.941 33.562 -2.629 1 98.12 314 PRO B N 1
ATOM 5196 C CA . PRO B 1 314 ? 2.164 33.656 -1.391 1 98.12 314 PRO B CA 1
ATOM 5197 C C . PRO B 1 314 ? 1.219 32.5 -1.192 1 98.12 314 PRO B C 1
ATOM 5199 O O . PRO B 1 314 ? 0.909 31.766 -2.15 1 98.12 314 PRO B O 1
ATOM 5202 N N . ALA B 1 315 ? 0.81 32.312 -0.01 1 97.5 315 ALA B N 1
ATOM 5203 C CA . ALA B 1 315 ? -0.135 31.266 0.322 1 97.5 315 ALA B CA 1
ATOM 5204 C C . ALA B 1 315 ? -1.449 31.438 -0.433 1 97.5 315 ALA B C 1
ATOM 5206 O O . ALA B 1 315 ? -1.822 32.562 -0.787 1 97.5 315 ALA B O 1
ATOM 5207 N N . ILE B 1 316 ? -2.082 30.344 -0.765 1 97 316 ILE B N 1
ATOM 5208 C CA . ILE B 1 316 ? -3.436 30.344 -1.309 1 97 316 ILE B CA 1
ATOM 5209 C C . ILE B 1 316 ? -4.395 29.719 -0.299 1 97 316 ILE B C 1
ATOM 5211 O O . ILE B 1 316 ? -4.277 28.531 0.034 1 97 316 ILE B O 1
ATOM 5215 N N . LYS B 1 317 ? -5.309 30.5 0.16 1 90.56 317 LYS B N 1
ATOM 5216 C CA . LYS B 1 317 ? -6.266 30.031 1.156 1 90.56 317 LYS B CA 1
ATOM 5217 C C . LYS B 1 317 ? -7.355 29.188 0.512 1 90.56 317 LYS B C 1
ATOM 5219 O O . LYS B 1 317 ? -7.848 29.516 -0.57 1 90.56 317 LYS B O 1
ATOM 5224 N N . ALA B 1 318 ? -7.613 28.031 1.104 1 87.75 318 ALA B N 1
ATOM 5225 C CA . ALA B 1 318 ? -8.711 27.156 0.697 1 87.75 318 ALA B CA 1
ATOM 5226 C C . ALA B 1 318 ? -9.383 26.516 1.909 1 87.75 318 ALA B C 1
ATOM 5228 O O . ALA B 1 318 ? -8.711 26.141 2.873 1 87.75 318 ALA B O 1
ATOM 5229 N N . PRO B 1 319 ? -10.688 26.453 1.866 1 78.69 319 PRO B N 1
ATOM 5230 C CA . PRO B 1 319 ? -11.391 25.828 2.994 1 78.69 319 PRO B CA 1
ATOM 5231 C C . PRO B 1 319 ? -11.164 24.328 3.074 1 78.69 319 PRO B C 1
ATOM 5233 O O . PRO B 1 319 ? -11.062 23.656 2.043 1 78.69 319 PRO B O 1
ATOM 5236 N N . VAL B 1 320 ? -11.031 23.875 4.34 1 71.19 320 VAL B N 1
ATOM 5237 C CA . VAL B 1 320 ? -10.922 22.422 4.535 1 71.19 320 VAL B CA 1
ATOM 5238 C C . VAL B 1 320 ? -12.281 21.781 4.262 1 71.19 320 VAL B C 1
ATOM 5240 O O . VAL B 1 320 ? -13.32 22.312 4.633 1 71.19 320 VAL B O 1
ATOM 5243 N N . ALA B 1 321 ? -12.25 20.766 3.404 1 61.62 321 ALA B N 1
ATOM 5244 C CA . ALA B 1 321 ? -13.492 20.031 3.156 1 61.62 321 ALA B CA 1
ATOM 5245 C C . ALA B 1 321 ? -13.789 19.047 4.289 1 61.62 321 ALA B C 1
ATOM 5247 O O . ALA B 1 321 ? -13.086 18.047 4.449 1 61.62 321 ALA B O 1
ATOM 5248 N N . VAL B 1 322 ? -14.484 19.484 5.32 1 57.62 322 VAL B N 1
ATOM 5249 C CA . VAL B 1 322 ? -14.836 18.594 6.426 1 57.62 322 VAL B CA 1
ATOM 5250 C C . VAL B 1 322 ? -16.141 17.875 6.113 1 57.62 322 VAL B C 1
ATOM 5252 O O . VAL B 1 322 ? -17.016 18.438 5.441 1 57.62 322 VAL B O 1
#

InterPro domains:
  IPR000398 Thymidylate synthase [MF_00008] (5-322)
  IPR000398 Thymidylate synthase [PR00108] (46-67)
  IPR000398 Thymidylate synthase [PR00108] (173-192)
  IPR000398 Thymidylate synthase [PR00108] (199-214)
  IPR000398 Thymidylate synthase [PR00108] (217-243)
  IPR000398 Thymidylate synthase [PR00108] (255-272)
  IPR000398 Thymidylate synthase [TIGR03284] (6-322)
  IPR023451 Thymidylate synthase/dCMP hydroxymethylase domain [PF00303] (6-322)
  IPR023451 Thymidylate synthase/dCMP hydroxymethylase domain [cd00351] (7-275)
  IPR036926 Thymidylate synthase/dCMP hydroxymethylase superfamily [G3DSA:3.30.572.10] (3-322)
  IPR036926 Thymidylate synthase/dCMP hydroxymethylase superfamily [SSF55831] (5-322)
  IPR045097 Thymidylate synthase/dCMP hydroxymethylase [PTHR11548] (3-322)

Foldseek 3Di:
DAPQQVVLLVVLVVLVVPFDWDADPLRQIWRKDFKDKGKFFCVQAQNQFFLEDDDVLLLVQVLLCLQLLHQFCLSCVVSVHCPCVVLLVVVVCPDPNDDADDCVVVQVCLVPPVVSVVSSVVSSVVLSVCCNPPPVSSVVRGGNDCFRSNCQQFPADPDPPPPDRGDNLVVVLLVCCQPPVQDFPSKGAGDDPPEQVVGPDHYQFGMKTWHDDPQEIEMEIEGAADQSPPRVSSVSNNVSVVRCLSCLQRVGHHGMYMYIYGIYIYRPQCSVVSVSSSPGDTDRHWHKAAQSPDNDSSPDDSVRIDTGPRHHDYHGDDRDSD/DAPQQVVLLVVLVVLVVPFDWDADPLRQIWRKDFKDKGKFFCVQFQNQFFLEDDDVLLLVQVLLCLQLLHQFCLSCVVSVHCPCVVLLLVVVCPDPNDDADDCVVVQVCLVPPVVSVVSVVVSSVVLSCCCNPPPVSSVVRGGNDCFRSNCQQFPADPDPPPPDRGDNLVVVLLVCCQPPVQDFPSKGAGDDPPEQVVGPDHYQFGMKTWHDDPQEIEMEIEGAADQSPPRVSSVSNNVSVVRCLSCLQRVGHHGMYMYIYGIYIYRPQCSVVSVSSSPGDGDRHWHKAAQSVDNDSSPDDSVRIDTGPRHHDYHGDDRDSD

Radius of gyration: 25.86 Å; Cα contacts (8 Å, |Δi|>4): 1187; chains: 2; bounding box: 50×77×64 Å

Secondary structure (DSSP, 8-state):
--HHHHHHHHHHHHHHHHPEEE--TTSS-EEEEEEEEEEEETTS-----SSS---HHHHHHHHHHHHTT--BTHHHHHTT--SSHHHHHHHHHTSTT--SS--TTHHHHHHH-HHHHHHHHHHHHHHHHHHHH-HHHHHHH-B--S-THHHHH-EE---SS-SSSEE-HHHHHHHHHHH-TT-S--EEE---TTTGGGSSS--SEEEEEEEEETTEEEEEEEEEEEETTTHHHHHHHHHHHHHHHHHHHHT-EEEEEEEEEEEEEEEGGGHHHHHHHHTSPP----EEEE-TT--SGGG--GGGEEEES---PPP-------/--HHHHHHHHHHHHHHHHPEEE--TTSS-EEEEEEEEEEEETTS-----SSS---HHHHHHHHHHHHTT--BTHHHHHTT--SSHHHHHHHHHTSTT--SS--TTHHHHHHH-HHHHHHHHHHHHHHHHHHHH-HHHHHHH-B--S-THHHHH-EE---SS-SSSEE-HHHHHHHHHHH-TT-S--EEE---TTTGGGSSS--SEEEEEEEEETTEEEEEEEEEEEETTTHHHHHHHHHHHHHHHHHHHHT-EEEEEEEEEEEEEEEGGGHHHHHHHHTSPP----EEEE-TT--SGGG--GGGEEEES---PPP-------

Sequence (644 aa):
MSQNEQQYLDLAQKILDEGSHKGDRTGTGTRSLFGTQMRFNLAEGFPLLTTKKVFFGLIKSELLWFLRGDNNIRFLLEHNNHIWDEWAFKKWIESDKYTGPDMTNFGLRSQTDENFAKIYKEQKDIFVNNILNDDEFKEEFGYIGNVYGKLWRSWETNSLTAGDETVDQVARLIDQIKETPNSRRLILTAWNAETTPQAPLPSCHVLSQFYVADGKLSLQMYQRSGDFFLGVPFNIASYSLLLHMVAAQTGYEVGEFIHTIGDTHIYNNHVDQITEQLSRPMHKLPKLWLNPEVKSLFDYTMDDIKILDYDSEPAIKAPVAVMSQNEQQYLDLAQKILDEGSHKGDRTGTGTRSLFGTQMRFNLAEGFPLLTTKKVFFGLIKSELLWFLRGDNNIRFLLEHNNHIWDEWAFKKWIESDKYTGPDMTNFGLRSQTDENFAKIYKEQKDIFVNNILNDDEFKEEFGYIGNVYGKLWRSWETNSLTAGDETVDQVARLIDQIKETPNSRRLILTAWNAETTPQAPLPSCHVLSQFYVADGKLSLQMYQRSGDFFLGVPFNIASYSLLLHMVAAQTGYEVGEFIHTIGDTHIYNNHVDQITEQLSRPMHKLPKLWLNPEVKSLFDYTMDDIKILDYDSEPAIKAPVAV

Organism: Leuconostoc mesenteroides subsp. mesenteroides (strain ATCC 8293 / DSM 20343 / BCRC 11652 / CCM 1803 / JCM 6124 / NCDO 523 / NBRC 100496 / NCIMB 8023 / NCTC 12954 / NRRL B-1118 / 37Y) (NCBI:txid203120)

pLDDT: mean 94.42, std 8.87, range [40.47, 98.94]

Nearest PDB structures (foldseek):
  6qxs-assembly2_D  TM=9.783E-01  e=4.453E-47  Enterococcus faecalis
  3bgx-assembly1_A  TM=9.686E-01  e=3.356E-36  Escherichia coli
  1qqq-assembly1_A  TM=9.594E-01  e=8.617E-36  Escherichia coli
  6k7s-assembly1_A  TM=9.191E-01  e=1.733E-33  Penaeus vannamei
  3i3r-assembly1_A  TM=9.044E-01  e=5.973E-33  Babesia bovis T2Bo